Protein AF-J4H2D8-F1 (afdb_monomer_lite)

Organism: NCBI:txid599839

Radius of gyration: 52.37 Å; chains: 1; bounding box: 110×77×151 Å

pLDDT: mean 80.04, std 17.5, range [31.62, 98.0]

InterPro domains:
  IPR002784 Large ribosomal subunit protein eL14 domain [PF01929] (327-402)
  IPR005824 KOW [PF00467] (290-320)
  IPR005824 KOW [SM00739] (287-314)
  IPR008685 Centromere protein Mis12 [PF05859] (12-235)
  IPR008991 Translation protein SH3-like domain superfamily [SSF50104] (286-378)
  IPR014722 Large ribosomal subunit protein uL2, domain 2 [G3DSA:2.30.30.30] (286-370)
  IPR039660 Large ribosomal subunit protein eL14 [PTHR11127] (284-412)

Sequence (414 aa):
MSAPPPTVPSVLLPELIGFVPQFLLDDIINIANDATRQTVDAMEAFLERRDAARTDPVDDWKSTEELEKGLNSFQTLLESHVDIAFDFFEAWSLRNIFAVPADLPVVAPHQKGLNLEQPEGREAELIDEIKELRKKLEAHRKLRRLYTRAVRASAAQLARSRRRLEKLSFLRAPQLQALIEMPNEFQAMYNSVSVLPPMDASHTAIEPVAVPEPGKRQWETNKTGYLNWAVEQLMQRAKEQAKGEGVFSEGSSAVGAATAAAYSVASAQDVKALLELTAPESNFKRFVEVGRVVLLKSGPHAGHIAVIAEIIDHNRAIVDGPTTGVPRQSFPYRHLSLTPLALTKLPRGAGSGVIQKQLEKEATVERWNKSSWAQKRAAIEKRRSLNDFERFAVMLAKKARRDTVRKSVAKASA

Structure (mmCIF, N/CA/C/O backbone):
data_AF-J4H2D8-F1
#
_entry.id   AF-J4H2D8-F1
#
loop_
_atom_site.group_PDB
_atom_site.id
_atom_site.type_symbol
_atom_site.label_atom_id
_atom_site.label_alt_id
_atom_site.label_comp_id
_atom_site.label_asym_id
_atom_site.label_entity_id
_atom_site.label_seq_id
_atom_site.pdbx_PDB_ins_code
_atom_site.Cartn_x
_atom_site.Cartn_y
_atom_site.Cartn_z
_atom_site.occupancy
_atom_site.B_iso_or_equiv
_atom_site.auth_seq_id
_atom_site.auth_comp_id
_atom_site.auth_asym_id
_atom_site.auth_atom_id
_atom_site.pdbx_PDB_model_num
ATOM 1 N N . MET A 1 1 ? 0.111 17.735 -55.359 1.00 41.25 1 MET A N 1
ATOM 2 C CA . MET A 1 1 ? 0.035 16.764 -54.247 1.00 41.25 1 MET A CA 1
ATOM 3 C C . MET A 1 1 ? -1.051 17.255 -53.306 1.00 41.25 1 MET A C 1
ATOM 5 O O . MET A 1 1 ? -0.932 18.382 -52.846 1.00 41.25 1 MET A O 1
ATOM 9 N N . SER A 1 2 ? -2.153 16.516 -53.135 1.00 47.62 2 SER A N 1
ATOM 10 C CA . SER A 1 2 ? -3.223 16.948 -52.225 1.00 47.62 2 SER A CA 1
ATOM 11 C C . SER A 1 2 ? -2.687 16.988 -50.795 1.00 47.62 2 SER A C 1
ATOM 13 O O . SER A 1 2 ? -1.861 16.147 -50.430 1.00 47.62 2 SER A O 1
ATOM 15 N N . ALA A 1 3 ? -3.136 17.963 -50.005 1.00 52.12 3 ALA A N 1
ATOM 16 C CA . ALA A 1 3 ? -2.820 18.032 -48.583 1.00 52.12 3 ALA A CA 1
ATOM 17 C C . ALA A 1 3 ? -3.141 16.685 -47.898 1.00 52.12 3 ALA A C 1
ATOM 19 O O . ALA A 1 3 ? -4.088 16.007 -48.325 1.00 52.12 3 ALA A O 1
ATOM 20 N N . PRO A 1 4 ? -2.353 16.256 -46.892 1.00 60.09 4 PRO A N 1
ATOM 21 C CA . PRO A 1 4 ? -2.665 15.047 -46.143 1.00 60.09 4 PRO A CA 1
ATOM 22 C C . PRO A 1 4 ? -4.066 15.182 -45.523 1.00 60.09 4 PRO A C 1
ATOM 24 O O . PRO A 1 4 ? -4.425 16.274 -45.073 1.00 60.09 4 PRO A O 1
ATOM 27 N N . PRO A 1 5 ? -4.881 14.111 -45.546 1.00 61.59 5 PRO A N 1
ATOM 28 C CA . PRO A 1 5 ? -6.214 14.146 -44.961 1.00 61.59 5 PRO A CA 1
ATOM 29 C C . PRO A 1 5 ? -6.118 14.493 -43.468 1.00 61.59 5 PRO A C 1
ATOM 31 O O . PRO A 1 5 ? -5.131 14.123 -42.826 1.00 61.59 5 PRO A O 1
ATOM 34 N N . PRO A 1 6 ? -7.115 15.195 -42.905 1.00 61.84 6 PRO A N 1
ATOM 35 C CA . PRO A 1 6 ? -7.120 15.518 -41.486 1.00 61.84 6 PRO A CA 1
ATOM 36 C C . PRO A 1 6 ? -7.083 14.219 -40.671 1.00 61.84 6 PRO A C 1
ATOM 38 O O . PRO A 1 6 ? -7.973 13.372 -40.778 1.00 61.84 6 PRO A O 1
ATOM 41 N N . THR A 1 7 ? -6.025 14.038 -39.886 1.00 69.25 7 THR A N 1
ATOM 42 C CA . THR A 1 7 ? -5.871 12.908 -38.965 1.00 69.25 7 THR A CA 1
ATOM 43 C C . THR A 1 7 ? -6.376 13.289 -37.581 1.00 69.25 7 THR A C 1
ATOM 45 O O . THR A 1 7 ? -6.312 14.454 -37.183 1.00 69.25 7 THR A O 1
ATOM 48 N N . VAL A 1 8 ? -6.860 12.300 -36.831 1.00 68.88 8 VAL A N 1
ATOM 49 C CA . VAL A 1 8 ? -7.220 12.464 -35.413 1.00 68.88 8 VAL A CA 1
ATOM 50 C C . VAL A 1 8 ? -6.059 13.043 -34.583 1.00 68.88 8 VAL A C 1
ATOM 52 O O . VAL A 1 8 ? -4.896 12.927 -34.983 1.00 68.88 8 VAL A O 1
ATOM 55 N N . PRO A 1 9 ? -6.345 13.645 -33.409 1.00 70.06 9 PRO A N 1
ATOM 56 C CA . PRO A 1 9 ? -5.312 14.160 -32.518 1.00 70.06 9 PRO A CA 1
ATOM 57 C C . PRO A 1 9 ? -4.252 13.097 -32.216 1.00 70.06 9 PRO A C 1
ATOM 59 O O . PRO A 1 9 ? -4.587 11.943 -31.937 1.00 70.06 9 PRO A O 1
ATOM 62 N N . SER A 1 10 ? -2.979 13.501 -32.188 1.00 71.12 10 SER A N 1
ATOM 63 C CA . SER A 1 10 ? -1.819 12.617 -31.970 1.00 71.12 10 SER A CA 1
ATOM 64 C C . SER A 1 10 ? -1.831 11.850 -30.641 1.00 71.12 10 SER A C 1
ATOM 66 O O . SER A 1 10 ? -0.997 10.977 -30.436 1.00 71.12 10 SER A O 1
ATOM 68 N N . VAL A 1 11 ? -2.770 12.156 -29.742 1.00 79.19 11 VAL A N 1
ATOM 69 C CA . VAL A 1 11 ? -2.925 11.541 -28.417 1.00 79.19 11 VAL A CA 1
ATOM 70 C C . VAL A 1 11 ? -3.818 10.295 -28.448 1.00 79.19 11 VAL A C 1
ATOM 72 O O . VAL A 1 11 ? -3.566 9.346 -27.709 1.00 79.19 11 VAL A O 1
ATOM 75 N N . LEU A 1 12 ? -4.823 10.258 -29.329 1.00 83.06 12 LEU A N 1
ATOM 76 C CA . LEU A 1 12 ? -5.821 9.180 -29.364 1.00 83.06 12 LEU A CA 1
ATOM 77 C C . LEU A 1 12 ? -5.210 7.849 -29.817 1.00 83.06 12 LEU A C 1
ATOM 79 O O . LEU A 1 12 ? -5.565 6.779 -29.329 1.00 83.06 12 LEU A O 1
ATOM 83 N N . LEU A 1 13 ? -4.263 7.909 -30.749 1.00 85.12 13 LEU A N 1
ATOM 84 C CA . LEU A 1 13 ? -3.639 6.715 -31.296 1.00 85.12 13 LEU A CA 1
ATOM 85 C C . LEU A 1 13 ? -2.713 6.021 -30.278 1.00 85.12 13 LEU A C 1
ATOM 87 O O . LEU A 1 13 ? -2.920 4.827 -30.055 1.00 85.12 13 LEU A O 1
ATOM 91 N N . PRO A 1 14 ? -1.782 6.717 -29.590 1.00 88.69 14 PRO A N 1
ATOM 92 C CA . PRO A 1 14 ? -1.016 6.127 -28.492 1.00 88.69 14 PRO A CA 1
ATOM 93 C C . PRO A 1 14 ? -1.880 5.594 -27.352 1.00 88.69 14 PRO A C 1
ATOM 95 O O . PRO A 1 14 ? -1.542 4.580 -26.748 1.00 88.69 14 PRO A O 1
ATOM 98 N N . GLU A 1 15 ? -3.011 6.241 -27.071 1.00 87.44 15 GLU A N 1
ATOM 99 C CA . GLU A 1 15 ? -3.972 5.765 -26.077 1.00 87.44 15 GLU A CA 1
ATOM 100 C C . GLU A 1 15 ? -4.630 4.434 -26.486 1.00 87.44 15 GLU A C 1
ATOM 102 O O . GLU A 1 15 ? -4.809 3.549 -25.648 1.00 87.44 15 GLU A O 1
ATOM 107 N N . LEU A 1 16 ? -4.957 4.263 -27.771 1.00 86.12 16 LEU A N 1
ATOM 108 C CA . LEU A 1 16 ? -5.570 3.040 -28.298 1.00 86.12 16 LEU A CA 1
ATOM 109 C C . LEU A 1 16 ? -4.600 1.856 -28.353 1.00 86.12 16 LEU A C 1
ATOM 111 O O . LEU A 1 16 ? -4.986 0.741 -28.002 1.00 86.12 16 LEU A O 1
ATOM 115 N N . ILE A 1 17 ? -3.369 2.081 -28.819 1.00 88.06 17 ILE A N 1
ATOM 116 C CA . ILE A 1 17 ? -2.389 1.002 -29.043 1.00 88.06 17 ILE A CA 1
ATOM 117 C C . ILE A 1 17 ? -1.442 0.786 -27.854 1.00 88.06 17 ILE A C 1
ATOM 119 O O . ILE A 1 17 ? -0.794 -0.254 -27.769 1.00 88.06 17 ILE A O 1
ATOM 123 N N . GLY A 1 18 ? -1.373 1.740 -26.920 1.00 89.81 18 GLY A N 1
ATOM 124 C CA . GLY A 1 18 ? -0.558 1.663 -25.705 1.00 89.81 18 GLY A CA 1
ATOM 125 C C . GLY A 1 18 ? 0.923 2.014 -25.885 1.00 89.81 18 GLY A C 1
ATOM 126 O O . GLY A 1 18 ? 1.697 1.847 -24.944 1.00 89.81 18 GLY A O 1
ATOM 127 N N . PHE A 1 19 ? 1.332 2.492 -27.062 1.00 91.38 19 PHE A N 1
ATOM 128 C CA . PHE A 1 19 ? 2.691 2.957 -27.349 1.00 91.38 19 PHE A CA 1
ATOM 129 C C . PHE A 1 19 ? 2.678 4.090 -28.383 1.00 91.38 19 PHE A C 1
ATOM 131 O O . PHE A 1 19 ? 1.701 4.275 -29.104 1.00 91.38 19 PHE A O 1
ATOM 138 N N . VAL A 1 20 ? 3.766 4.856 -28.462 1.00 92.06 20 VAL A N 1
ATOM 139 C CA . VAL A 1 20 ? 3.924 5.918 -29.467 1.00 92.06 20 VAL A CA 1
ATOM 140 C C . VAL A 1 20 ? 4.564 5.313 -30.723 1.00 92.06 20 VAL A C 1
ATOM 142 O O . VAL A 1 20 ? 5.665 4.773 -30.611 1.00 92.06 20 VAL A O 1
ATOM 145 N N . PRO A 1 21 ? 3.931 5.394 -31.911 1.00 91.94 21 PRO A N 1
ATOM 146 C CA . PRO A 1 21 ? 4.468 4.786 -33.131 1.00 91.94 21 PRO A CA 1
ATOM 147 C C . PRO A 1 21 ? 5.854 5.272 -33.538 1.00 91.94 21 PRO A C 1
ATOM 149 O O . PRO A 1 21 ? 6.617 4.487 -34.082 1.00 91.94 21 PRO A O 1
ATOM 152 N N . GLN A 1 22 ? 6.181 6.537 -33.259 1.00 91.25 22 GLN A N 1
ATOM 153 C CA . GLN A 1 22 ? 7.498 7.106 -33.559 1.00 91.25 22 GLN A CA 1
ATOM 154 C C . GLN A 1 22 ? 8.611 6.301 -32.884 1.00 91.25 22 GLN A C 1
ATOM 156 O O . GLN A 1 22 ? 9.511 5.845 -33.566 1.00 91.25 22 GLN A O 1
ATOM 161 N N . PHE A 1 23 ? 8.469 5.979 -31.594 1.00 93.81 23 PHE A N 1
ATOM 162 C CA . PHE A 1 23 ? 9.472 5.176 -30.888 1.00 93.81 23 PHE A CA 1
ATOM 163 C C . PHE A 1 23 ? 9.615 3.760 -31.451 1.00 93.81 23 PHE A C 1
ATOM 165 O O . PHE A 1 23 ? 10.717 3.230 -31.494 1.00 93.81 23 PHE A O 1
ATOM 172 N N . LEU A 1 24 ? 8.519 3.148 -31.914 1.00 94.56 24 LEU A N 1
ATOM 173 C CA . LEU A 1 24 ? 8.600 1.844 -32.575 1.00 94.56 24 LEU A CA 1
ATOM 174 C C . LEU A 1 24 ? 9.375 1.937 -33.896 1.00 94.56 24 LEU A C 1
ATOM 176 O O . LEU A 1 24 ? 10.149 1.036 -34.210 1.00 94.56 24 LEU A O 1
ATOM 180 N N . LEU A 1 25 ? 9.140 2.989 -34.682 1.00 94.50 25 LEU A N 1
ATOM 181 C CA . LEU A 1 25 ? 9.837 3.203 -35.948 1.00 94.50 25 LEU A CA 1
ATOM 182 C C . LEU A 1 25 ? 11.317 3.512 -35.703 1.00 94.50 25 LEU A C 1
ATOM 184 O O . LEU A 1 25 ? 12.154 2.870 -36.328 1.00 94.50 25 LEU A O 1
ATOM 188 N N . ASP A 1 26 ? 11.637 4.366 -34.730 1.00 95.69 26 ASP A N 1
ATOM 189 C CA . ASP A 1 26 ? 13.013 4.645 -34.302 1.00 95.69 26 ASP A CA 1
ATOM 190 C C . ASP A 1 26 ? 13.748 3.354 -33.910 1.00 95.69 26 ASP A C 1
ATOM 192 O O . ASP A 1 26 ? 14.863 3.101 -34.365 1.00 95.69 26 ASP A O 1
ATOM 196 N N . ASP A 1 27 ? 13.115 2.495 -33.102 1.00 96.88 27 ASP A N 1
ATOM 197 C CA . ASP A 1 27 ? 13.685 1.207 -32.696 1.00 96.88 27 ASP A CA 1
ATOM 198 C C . ASP A 1 27 ? 13.954 0.296 -33.907 1.00 96.88 27 ASP A C 1
ATOM 200 O O . ASP A 1 27 ? 15.009 -0.335 -33.985 1.00 96.88 27 ASP A O 1
ATOM 204 N N . ILE A 1 28 ? 13.031 0.239 -34.876 1.00 95.75 28 ILE A N 1
ATOM 205 C CA . ILE A 1 28 ? 13.203 -0.546 -36.110 1.00 95.75 28 ILE A CA 1
ATOM 206 C C . ILE A 1 28 ? 14.378 -0.014 -36.938 1.00 95.75 28 ILE A C 1
ATOM 208 O O . ILE A 1 28 ? 15.191 -0.811 -37.409 1.00 95.75 28 ILE A O 1
ATOM 212 N N . ILE A 1 29 ? 14.481 1.306 -37.099 1.00 94.19 29 ILE A N 1
ATOM 213 C CA . ILE A 1 29 ? 15.552 1.958 -37.864 1.00 94.19 29 ILE A CA 1
ATOM 214 C C . ILE A 1 29 ? 16.906 1.691 -37.204 1.00 94.19 29 ILE A C 1
ATOM 216 O O . ILE A 1 29 ? 17.851 1.275 -37.872 1.00 94.19 29 ILE A O 1
ATOM 220 N N . ASN A 1 30 ? 16.988 1.829 -35.879 1.00 94.69 30 ASN A N 1
ATOM 221 C CA . ASN A 1 30 ? 18.204 1.535 -35.125 1.00 94.69 30 ASN A CA 1
ATOM 222 C C . ASN A 1 30 ? 18.645 0.075 -35.306 1.00 94.69 30 ASN A C 1
ATOM 224 O O . ASN A 1 30 ? 19.810 -0.184 -35.603 1.00 94.69 30 ASN A O 1
ATOM 228 N N . ILE A 1 31 ? 17.711 -0.879 -35.205 1.00 96.56 31 ILE A N 1
ATOM 229 C CA . ILE A 1 31 ? 18.002 -2.305 -35.418 1.00 96.56 31 ILE A CA 1
ATOM 230 C C . ILE A 1 31 ? 18.484 -2.565 -36.851 1.00 96.56 31 ILE A C 1
ATOM 232 O O . ILE A 1 31 ? 19.409 -3.354 -37.049 1.00 96.56 31 ILE A O 1
ATOM 236 N N . ALA A 1 32 ? 17.880 -1.925 -37.853 1.00 93.12 32 ALA A N 1
ATOM 237 C CA . ALA A 1 32 ? 18.284 -2.085 -39.246 1.00 93.12 32 ALA A CA 1
ATOM 238 C C . ALA A 1 32 ? 19.688 -1.520 -39.515 1.00 93.12 32 ALA A C 1
ATOM 240 O O . ALA A 1 32 ? 20.493 -2.160 -40.198 1.00 93.12 32 ALA A O 1
ATOM 241 N N . ASN A 1 33 ? 20.009 -0.368 -38.929 1.00 91.44 33 ASN A N 1
ATOM 242 C CA . ASN A 1 33 ? 21.328 0.249 -39.035 1.00 91.44 33 ASN A CA 1
ATOM 243 C C . ASN A 1 33 ? 22.403 -0.595 -38.340 1.00 91.44 33 ASN A C 1
ATOM 245 O O . ASN A 1 33 ? 23.472 -0.830 -38.906 1.00 91.44 33 ASN A O 1
ATOM 249 N N . ASP A 1 34 ? 22.102 -1.145 -37.165 1.00 94.69 34 ASP A N 1
ATOM 250 C CA . ASP A 1 34 ? 23.009 -2.059 -36.471 1.00 94.69 34 ASP A CA 1
ATOM 251 C C . ASP A 1 34 ? 23.214 -3.367 -37.247 1.00 94.69 34 ASP A C 1
ATOM 253 O O . ASP A 1 34 ? 24.342 -3.847 -37.359 1.00 94.69 34 ASP A O 1
ATOM 257 N N . ALA A 1 35 ? 22.154 -3.931 -37.834 1.00 95.06 35 ALA A N 1
ATOM 258 C CA . ALA A 1 35 ? 22.260 -5.120 -38.682 1.00 95.06 35 ALA A CA 1
ATOM 259 C C . ALA A 1 35 ? 23.102 -4.856 -39.942 1.00 95.06 35 ALA A C 1
ATOM 261 O O . ALA A 1 35 ? 23.873 -5.719 -40.370 1.00 95.06 35 ALA A O 1
ATOM 262 N N . THR A 1 36 ? 22.987 -3.658 -40.517 1.00 92.31 36 THR A N 1
ATOM 263 C CA . THR A 1 36 ? 23.781 -3.225 -41.672 1.00 92.31 36 THR A CA 1
ATOM 264 C C . THR A 1 36 ? 25.267 -3.183 -41.324 1.00 92.31 36 THR A C 1
ATOM 266 O O . THR A 1 36 ? 26.068 -3.806 -42.020 1.00 92.31 36 THR A O 1
ATOM 269 N N . ARG A 1 37 ? 25.627 -2.554 -40.196 1.00 91.19 37 ARG A N 1
ATOM 270 C CA . ARG A 1 37 ? 27.011 -2.521 -39.690 1.00 91.19 37 ARG A CA 1
ATOM 271 C C . ARG A 1 37 ? 27.555 -3.921 -39.428 1.00 91.19 37 ARG A C 1
ATOM 273 O O . ARG A 1 37 ? 28.578 -4.290 -39.986 1.00 91.19 37 ARG A O 1
ATOM 280 N N . GLN A 1 38 ? 26.803 -4.749 -38.700 1.00 95.06 38 GLN A N 1
ATOM 281 C CA . GLN A 1 38 ? 27.197 -6.135 -38.418 1.00 95.06 38 GLN A CA 1
ATOM 282 C C . GLN A 1 38 ? 27.426 -6.960 -39.690 1.00 95.06 38 GLN A C 1
ATOM 284 O O . GLN A 1 38 ? 28.269 -7.854 -39.705 1.00 95.06 38 GLN A O 1
ATOM 289 N N . THR A 1 39 ? 26.673 -6.685 -40.759 1.00 93.25 39 THR A N 1
ATOM 290 C CA . THR A 1 39 ? 26.849 -7.372 -42.044 1.00 93.25 39 THR A CA 1
ATOM 291 C C . THR A 1 39 ? 28.148 -6.953 -42.727 1.00 93.25 39 THR A C 1
ATOM 293 O O . THR A 1 39 ? 28.840 -7.810 -43.274 1.00 93.25 39 THR A O 1
ATOM 296 N N . VAL A 1 40 ? 28.497 -5.663 -42.675 1.00 92.69 40 VAL A N 1
ATOM 297 C CA . VAL A 1 40 ? 29.775 -5.151 -43.193 1.00 92.69 40 VAL A CA 1
ATOM 298 C C . VAL A 1 40 ? 30.944 -5.732 -42.396 1.00 92.69 40 VAL A C 1
ATOM 300 O O . VAL A 1 40 ? 31.837 -6.308 -43.012 1.00 92.69 40 VAL A O 1
ATOM 303 N N . ASP A 1 41 ? 30.881 -5.710 -41.061 1.00 92.38 41 ASP A N 1
ATOM 304 C CA . ASP A 1 41 ? 31.911 -6.285 -40.179 1.00 92.38 41 ASP A CA 1
ATOM 305 C C . ASP A 1 41 ? 32.111 -7.790 -40.447 1.00 92.38 41 ASP A C 1
ATOM 307 O O . ASP A 1 41 ? 33.227 -8.310 -40.515 1.00 92.38 41 ASP A O 1
ATOM 311 N N . ALA A 1 42 ? 31.012 -8.530 -40.628 1.00 94.69 42 ALA A N 1
ATOM 312 C CA . ALA A 1 42 ? 31.071 -9.952 -40.954 1.00 94.69 42 ALA A CA 1
ATOM 313 C C . ALA A 1 42 ? 31.663 -10.204 -42.350 1.00 94.69 42 ALA A C 1
ATOM 315 O O . ALA A 1 42 ? 32.343 -11.213 -42.559 1.00 94.69 42 ALA A O 1
ATOM 316 N N . MET A 1 43 ? 31.400 -9.308 -43.306 1.00 91.62 43 MET A N 1
ATOM 317 C CA . MET A 1 43 ? 31.964 -9.381 -44.650 1.00 91.62 43 MET A CA 1
ATOM 318 C C . MET A 1 43 ? 33.465 -9.086 -44.640 1.00 91.62 43 MET A C 1
ATOM 320 O O . MET A 1 43 ? 34.212 -9.813 -45.291 1.00 91.62 43 MET A O 1
ATOM 324 N N . GLU A 1 44 ? 33.906 -8.100 -43.860 1.00 89.00 44 GLU A N 1
ATOM 325 C CA . GLU A 1 44 ? 35.320 -7.798 -43.616 1.00 89.00 44 GLU A CA 1
ATOM 326 C C . GLU A 1 44 ? 36.052 -9.024 -43.062 1.00 89.00 44 GLU A C 1
ATOM 328 O O . GLU A 1 44 ? 36.948 -9.559 -43.714 1.00 89.00 44 GLU A O 1
ATOM 333 N N . ALA A 1 45 ? 35.570 -9.578 -41.945 1.00 90.06 45 ALA A N 1
ATOM 334 C CA . ALA A 1 45 ? 36.165 -10.758 -41.320 1.00 90.06 45 ALA A CA 1
ATOM 335 C C . ALA A 1 45 ? 36.187 -11.989 -42.251 1.00 90.06 45 ALA A C 1
ATOM 337 O O . ALA A 1 45 ? 37.095 -12.827 -42.195 1.00 90.06 45 ALA A O 1
ATOM 338 N N . PHE A 1 46 ? 35.176 -12.138 -43.114 1.00 91.56 46 PHE A N 1
ATOM 339 C CA . PHE A 1 46 ? 35.146 -13.202 -44.117 1.00 91.56 46 PHE A CA 1
ATOM 340 C C . PHE A 1 46 ? 36.220 -13.012 -45.194 1.00 91.56 46 PHE A C 1
ATOM 342 O O . PHE A 1 46 ? 36.870 -13.989 -45.582 1.00 91.56 46 PHE A O 1
ATOM 349 N N . LEU A 1 47 ? 36.402 -11.782 -45.678 1.00 85.94 47 LEU A N 1
ATOM 350 C CA . LEU A 1 47 ? 37.395 -11.443 -46.693 1.00 85.94 47 LEU A CA 1
ATOM 351 C C . LEU A 1 47 ? 38.820 -11.591 -46.150 1.00 85.94 47 LEU A C 1
ATOM 353 O O . LEU A 1 47 ? 39.619 -12.283 -46.776 1.00 85.94 47 LEU A O 1
ATOM 357 N N . GLU A 1 48 ? 39.097 -11.095 -44.943 1.00 84.19 48 GLU A N 1
ATOM 358 C CA . GLU A 1 48 ? 40.388 -11.283 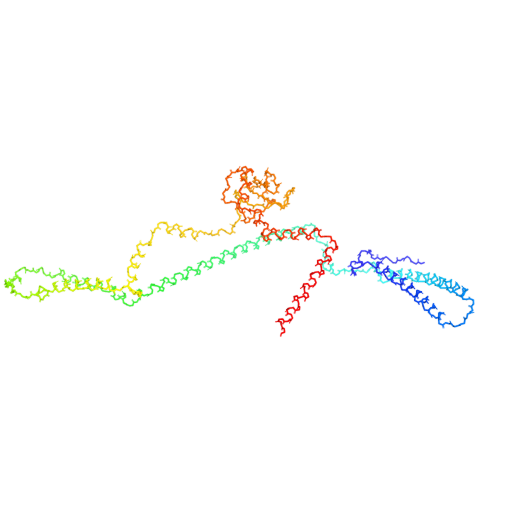-44.266 1.00 84.19 48 GLU A CA 1
ATOM 359 C C . GLU A 1 48 ? 40.743 -12.767 -44.120 1.00 84.19 48 GLU A C 1
ATOM 361 O O . GLU A 1 48 ? 41.845 -13.210 -44.452 1.00 84.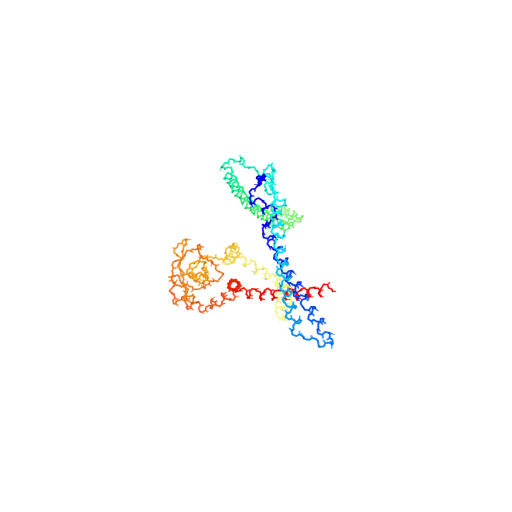19 48 GLU A O 1
ATOM 366 N N . ARG A 1 49 ? 39.781 -13.582 -43.665 1.00 87.19 49 ARG A N 1
ATOM 367 C CA . ARG A 1 49 ? 39.978 -15.028 -43.516 1.00 87.19 49 ARG A CA 1
ATOM 368 C C . ARG A 1 49 ? 40.244 -15.713 -44.855 1.00 87.19 49 ARG A C 1
ATOM 370 O O . ARG A 1 49 ? 40.992 -16.691 -44.904 1.00 87.19 49 ARG A O 1
ATOM 377 N N . ARG A 1 50 ? 39.589 -15.255 -45.922 1.00 83.88 50 ARG A N 1
ATOM 378 C CA . ARG A 1 50 ? 39.779 -15.774 -47.278 1.00 83.88 50 ARG A CA 1
ATOM 379 C C . ARG A 1 50 ? 41.161 -15.412 -47.815 1.00 83.88 50 ARG A C 1
ATOM 381 O O . ARG A 1 50 ? 41.799 -16.278 -48.412 1.00 83.88 50 ARG A O 1
ATOM 388 N N . ASP A 1 51 ? 41.608 -14.178 -47.617 1.00 77.00 51 ASP A N 1
ATOM 389 C CA . ASP A 1 51 ? 42.911 -13.722 -48.094 1.00 77.00 51 ASP A CA 1
ATOM 390 C C . ASP A 1 51 ? 44.055 -14.382 -47.314 1.00 77.00 51 ASP A C 1
ATOM 392 O O . ASP A 1 51 ? 44.987 -14.884 -47.934 1.00 77.00 51 ASP A O 1
ATOM 396 N N . ALA A 1 52 ? 43.911 -14.588 -45.999 1.00 78.50 52 ALA A N 1
ATOM 397 C CA . ALA A 1 52 ? 44.861 -15.374 -45.200 1.00 78.50 52 ALA A CA 1
ATOM 398 C C . ALA A 1 52 ? 45.013 -16.844 -45.654 1.00 78.50 52 ALA A C 1
ATOM 400 O O . ALA A 1 52 ? 45.995 -17.505 -45.316 1.00 78.50 52 ALA A O 1
ATOM 401 N N . ALA A 1 53 ? 44.041 -17.386 -46.397 1.00 80.56 53 ALA A N 1
ATOM 402 C CA . ALA A 1 53 ? 44.090 -18.740 -46.948 1.00 80.56 53 ALA A CA 1
ATOM 403 C C . ALA A 1 53 ? 44.731 -18.814 -48.351 1.00 80.56 53 ALA A C 1
ATOM 405 O O . ALA A 1 53 ? 44.940 -19.918 -48.866 1.00 80.56 53 ALA A O 1
ATOM 406 N N . ARG A 1 54 ? 45.035 -17.674 -48.991 1.00 75.56 54 ARG A N 1
ATOM 407 C CA . ARG A 1 54 ? 45.731 -17.623 -50.286 1.00 75.56 54 ARG A CA 1
ATOM 408 C C . ARG A 1 54 ? 47.239 -17.806 -50.090 1.00 75.56 54 ARG A C 1
ATOM 410 O O . ARG A 1 54 ? 47.819 -17.321 -49.131 1.00 75.56 54 ARG A O 1
ATOM 417 N N . THR A 1 55 ? 47.869 -18.550 -50.998 1.00 59.66 55 THR A N 1
ATOM 418 C CA . THR A 1 55 ? 49.285 -18.968 -50.905 1.00 59.66 55 THR A CA 1
ATOM 419 C C . THR A 1 55 ? 50.219 -18.205 -51.854 1.00 59.66 55 THR A C 1
ATOM 421 O O . THR A 1 55 ? 51.427 -18.431 -51.815 1.00 59.66 55 THR A O 1
ATOM 424 N N . ASP A 1 56 ? 49.684 -17.302 -52.684 1.00 65.69 56 ASP A N 1
ATOM 425 C CA . ASP A 1 56 ? 50.436 -16.573 -53.711 1.00 65.69 56 ASP A CA 1
ATOM 426 C C . ASP A 1 56 ? 50.836 -15.165 -53.222 1.00 65.69 56 ASP A C 1
ATOM 428 O O . ASP A 1 56 ? 49.952 -14.353 -52.947 1.00 65.69 56 ASP A O 1
ATOM 432 N N . PRO A 1 57 ? 52.140 -14.828 -53.144 1.00 55.88 57 PRO A N 1
ATOM 433 C CA . PRO A 1 57 ? 52.607 -13.516 -52.707 1.00 55.88 57 PRO A CA 1
ATOM 434 C C . PRO A 1 57 ? 52.561 -12.522 -53.876 1.00 55.88 57 PRO A C 1
ATOM 436 O O . PRO A 1 57 ? 53.572 -1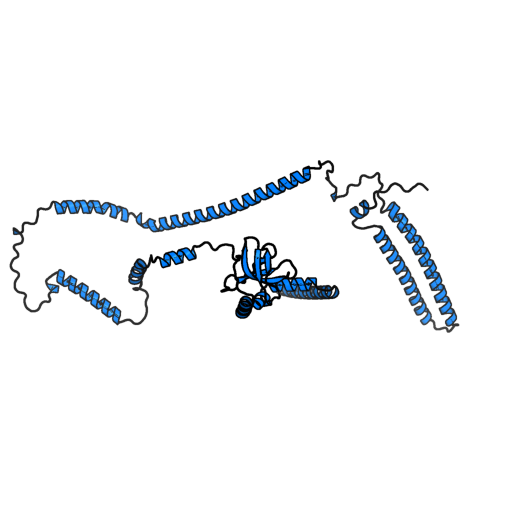2.256 -54.530 1.00 55.88 57 PRO A O 1
ATOM 439 N N . VAL A 1 58 ? 51.381 -11.981 -54.172 1.00 58.50 58 VAL A N 1
ATOM 440 C CA . VAL A 1 58 ? 51.228 -10.845 -55.094 1.00 58.50 58 VAL A CA 1
ATOM 441 C C . VAL A 1 58 ? 50.990 -9.589 -54.266 1.00 58.50 58 VAL A C 1
ATOM 443 O O . VAL A 1 58 ? 49.943 -9.486 -53.650 1.00 58.50 58 VAL A O 1
ATOM 446 N N . ASP A 1 59 ? 51.970 -8.672 -54.260 1.00 58.22 59 ASP A N 1
ATOM 447 C CA . ASP A 1 59 ? 51.925 -7.273 -53.769 1.00 58.22 59 ASP A CA 1
ATOM 448 C C . ASP A 1 59 ? 50.842 -6.999 -52.692 1.00 58.22 59 ASP A C 1
ATOM 450 O O . ASP A 1 59 ? 49.954 -6.161 -52.855 1.00 58.22 59 ASP A O 1
ATOM 454 N N . ASP A 1 60 ? 50.933 -7.760 -51.595 1.00 60.31 60 ASP A N 1
ATOM 455 C CA . ASP A 1 60 ? 49.892 -7.985 -50.574 1.00 60.31 60 ASP A CA 1
ATOM 456 C C . ASP A 1 60 ? 49.323 -6.674 -49.995 1.00 60.31 60 ASP A C 1
ATOM 458 O O . ASP A 1 60 ? 48.123 -6.531 -49.774 1.00 60.31 60 ASP A O 1
ATOM 462 N N . TRP A 1 61 ? 50.186 -5.661 -49.852 1.00 56.94 61 TRP A N 1
ATOM 463 C CA . TRP A 1 61 ? 49.852 -4.354 -49.280 1.00 56.94 61 TRP A CA 1
ATOM 464 C C . TRP A 1 61 ? 48.887 -3.516 -50.136 1.00 56.94 61 TRP A C 1
ATOM 466 O O . TRP A 1 61 ? 48.094 -2.754 -49.589 1.00 56.94 61 TRP A O 1
ATOM 476 N N . LYS A 1 62 ? 48.918 -3.649 -51.471 1.00 61.62 62 LYS A N 1
ATOM 477 C CA . LYS A 1 62 ? 47.976 -2.926 -52.349 1.00 61.62 62 LYS A CA 1
ATOM 478 C C . LYS A 1 62 ? 46.596 -3.566 -52.323 1.00 61.62 62 LYS A C 1
ATOM 480 O O . LYS A 1 62 ? 45.598 -2.858 -52.389 1.00 61.62 62 LYS A O 1
ATOM 485 N N . SER A 1 63 ? 46.537 -4.894 -52.208 1.00 69.88 63 SER A N 1
ATOM 486 C CA . SER A 1 63 ? 45.273 -5.632 -52.194 1.00 69.88 63 SER A CA 1
ATOM 487 C C . SER A 1 63 ? 44.478 -5.372 -50.913 1.00 69.88 63 SER A C 1
ATOM 489 O O . SER A 1 63 ? 43.256 -5.275 -50.978 1.00 69.88 63 SER A O 1
ATOM 491 N N . THR A 1 64 ? 45.147 -5.220 -49.766 1.00 75.06 64 THR A N 1
ATOM 492 C CA . THR A 1 64 ? 44.486 -4.912 -48.487 1.00 75.06 64 THR A CA 1
ATOM 493 C C . THR A 1 64 ? 43.955 -3.480 -48.442 1.00 75.06 64 THR A C 1
ATOM 495 O O . THR A 1 64 ? 42.795 -3.275 -48.096 1.00 75.06 64 THR A O 1
ATOM 498 N N . GLU A 1 65 ? 44.743 -2.489 -48.877 1.00 80.12 65 GLU A N 1
ATOM 499 C CA . GLU A 1 65 ? 44.302 -1.084 -48.924 1.00 80.12 65 GLU A CA 1
ATOM 500 C C . GLU A 1 65 ? 43.145 -0.869 -49.917 1.00 80.12 65 GLU A C 1
ATOM 502 O O . GLU A 1 65 ? 42.201 -0.119 -49.648 1.00 80.12 65 GLU A O 1
ATOM 507 N N . GLU A 1 66 ? 43.184 -1.536 -51.076 1.00 83.06 66 GLU A N 1
ATOM 508 C CA . GLU A 1 66 ? 42.090 -1.497 -52.051 1.00 83.06 66 GLU A CA 1
ATOM 509 C C . GLU A 1 66 ? 40.816 -2.166 -51.514 1.00 83.06 66 GLU A C 1
ATOM 511 O O . GLU A 1 66 ? 39.713 -1.674 -51.778 1.00 83.06 66 GLU A O 1
ATOM 516 N N . LEU A 1 67 ? 40.954 -3.238 -50.726 1.00 82.44 67 LEU A N 1
ATOM 517 C CA . LEU A 1 67 ? 39.837 -3.940 -50.097 1.00 82.44 67 LEU A CA 1
ATOM 518 C C . LEU A 1 67 ? 39.172 -3.093 -49.013 1.00 82.44 67 LEU A C 1
ATOM 520 O O . LEU A 1 67 ? 37.954 -2.931 -49.053 1.00 82.44 67 LEU A O 1
ATOM 524 N N . GLU A 1 68 ? 39.947 -2.492 -48.110 1.00 85.25 68 GLU A N 1
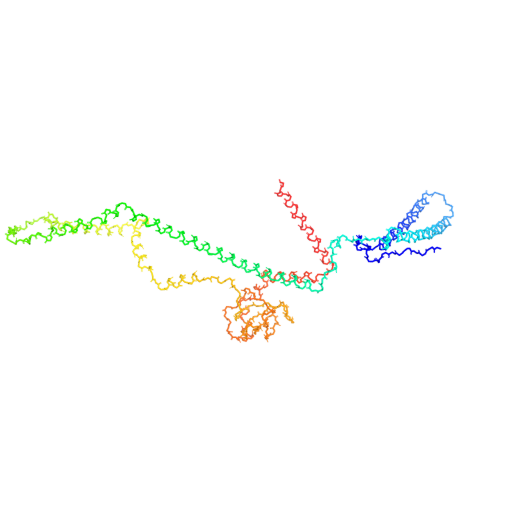ATOM 525 C CA . GLU A 1 68 ? 39.433 -1.582 -47.077 1.00 85.25 68 GLU A CA 1
ATOM 526 C C . GLU A 1 68 ? 38.713 -0.380 -47.703 1.00 85.25 68 GLU A C 1
ATOM 528 O O . GLU A 1 68 ? 37.607 -0.009 -47.301 1.00 85.25 68 GLU A O 1
ATOM 533 N N . LYS A 1 69 ? 39.296 0.209 -48.755 1.00 89.50 69 LYS A N 1
ATOM 534 C CA . LYS A 1 69 ? 38.681 1.328 -49.481 1.00 89.50 69 LYS A CA 1
ATOM 535 C C . LYS A 1 69 ? 37.386 0.915 -50.183 1.00 89.50 69 LYS A C 1
ATOM 537 O O . LYS A 1 69 ? 36.412 1.673 -50.170 1.00 89.50 69 LYS A O 1
ATOM 542 N N . GLY A 1 70 ? 37.367 -0.270 -50.791 1.00 89.94 70 GLY A N 1
ATOM 543 C CA . GLY A 1 70 ? 36.180 -0.849 -51.415 1.00 89.94 70 GLY A CA 1
ATOM 544 C C . GLY A 1 70 ? 35.074 -1.118 -50.396 1.00 89.94 70 GLY A C 1
ATOM 545 O O . GLY A 1 70 ? 33.940 -0.684 -50.602 1.00 89.94 70 GLY A O 1
ATOM 546 N N . LEU A 1 71 ? 35.416 -1.751 -49.273 1.00 90.06 71 LEU A N 1
ATOM 547 C CA . LEU A 1 71 ? 34.505 -2.057 -48.172 1.00 90.06 71 LEU A CA 1
ATOM 548 C C . LEU A 1 71 ? 33.899 -0.783 -47.580 1.00 90.06 71 LEU A C 1
ATOM 550 O O . LEU A 1 71 ? 32.682 -0.694 -47.457 1.00 90.06 71 LEU A O 1
ATOM 554 N N . ASN A 1 72 ? 34.718 0.233 -47.310 1.00 90.75 72 ASN A N 1
ATOM 555 C CA . ASN A 1 72 ? 34.252 1.513 -46.784 1.00 90.75 72 ASN A CA 1
ATOM 556 C C . ASN A 1 72 ? 33.316 2.231 -47.780 1.00 90.75 72 ASN A C 1
ATOM 558 O O . ASN A 1 72 ? 32.259 2.749 -47.411 1.00 90.75 72 ASN A O 1
ATOM 562 N N . SER A 1 73 ? 33.641 2.194 -49.080 1.00 93.44 73 SER A N 1
ATOM 563 C CA . SER A 1 73 ? 32.751 2.742 -50.114 1.00 93.44 73 SER A CA 1
ATOM 564 C C . SER A 1 73 ? 31.414 1.996 -50.201 1.00 93.44 73 SER A C 1
ATOM 566 O O . SER A 1 73 ? 30.368 2.623 -50.373 1.00 93.44 73 SER A O 1
ATOM 568 N N . PHE A 1 74 ? 31.430 0.670 -50.029 1.00 92.88 74 PHE A N 1
ATOM 569 C CA . PHE A 1 74 ? 30.234 -0.164 -49.995 1.00 92.88 74 PHE A CA 1
ATOM 570 C C . PHE A 1 74 ? 29.402 0.090 -48.737 1.00 92.88 74 PHE A C 1
ATOM 572 O O . PHE A 1 74 ? 28.188 0.240 -48.845 1.00 92.88 74 PHE A O 1
ATOM 579 N N . GLN A 1 75 ? 30.041 0.200 -47.572 1.00 92.75 75 GLN A N 1
ATOM 580 C CA . GLN A 1 75 ? 29.395 0.548 -46.311 1.00 92.75 75 GLN A CA 1
ATOM 581 C C . GLN A 1 75 ? 28.664 1.884 -46.429 1.00 92.75 75 GLN A C 1
ATOM 583 O O . GLN A 1 75 ? 27.464 1.941 -46.188 1.00 92.75 75 GLN A O 1
ATOM 588 N N . THR A 1 76 ? 29.356 2.931 -46.884 1.00 93.50 76 THR A N 1
ATOM 589 C CA . THR A 1 76 ? 28.764 4.268 -47.049 1.00 93.50 76 THR A CA 1
ATOM 590 C C . THR A 1 76 ? 27.578 4.236 -48.021 1.00 93.50 76 THR A C 1
ATOM 592 O O . THR A 1 76 ? 26.539 4.854 -47.782 1.00 93.50 76 THR A O 1
ATOM 595 N N . LEU A 1 77 ? 27.706 3.498 -49.131 1.00 95.06 77 LEU A N 1
ATOM 596 C CA . LEU A 1 77 ? 26.628 3.339 -50.105 1.00 95.06 77 LEU A CA 1
ATOM 597 C C . LEU A 1 77 ? 25.421 2.629 -49.484 1.00 95.06 77 LEU A C 1
ATOM 599 O O . LEU A 1 77 ? 24.288 3.066 -49.688 1.00 95.06 77 LEU A O 1
ATOM 603 N N . LEU A 1 78 ? 25.662 1.548 -48.746 1.00 93.00 78 LEU A N 1
ATOM 604 C CA . LEU A 1 78 ? 24.627 0.752 -48.106 1.00 93.00 78 LEU A CA 1
ATOM 605 C C . LEU A 1 78 ? 23.903 1.565 -47.030 1.00 93.00 78 LEU A C 1
ATOM 607 O O . LEU A 1 78 ? 22.681 1.635 -47.075 1.00 93.00 78 LEU A O 1
ATOM 611 N N . GLU A 1 79 ? 24.642 2.251 -46.155 1.00 90.69 79 GLU A N 1
ATOM 612 C CA . GLU A 1 79 ? 24.099 3.170 -45.146 1.00 90.69 79 GLU A CA 1
ATOM 613 C C . GLU A 1 79 ? 23.203 4.232 -45.799 1.00 90.69 79 GLU A C 1
ATOM 615 O O . GLU A 1 79 ? 22.040 4.362 -45.428 1.00 90.69 79 GLU A O 1
ATOM 620 N N . SER A 1 80 ? 23.665 4.884 -46.874 1.00 93.75 80 SER A N 1
ATOM 621 C CA . SER A 1 80 ? 22.859 5.902 -47.566 1.00 93.75 80 SER A CA 1
ATOM 622 C C . SER A 1 80 ? 21.545 5.368 -48.154 1.00 93.75 80 SER A C 1
ATOM 624 O O . SER A 1 80 ? 20.532 6.065 -48.147 1.00 93.75 80 SER A O 1
ATOM 626 N N . HIS A 1 81 ? 21.535 4.135 -48.672 1.00 93.62 81 HIS A N 1
ATOM 627 C CA . HIS A 1 81 ? 20.330 3.538 -49.256 1.00 93.62 81 HIS A CA 1
ATOM 628 C C . HIS A 1 81 ? 19.370 3.047 -48.178 1.00 93.62 81 HIS A C 1
ATOM 630 O O . HIS A 1 81 ? 18.155 3.155 -48.351 1.00 93.62 81 HIS A O 1
ATOM 636 N N . VAL A 1 82 ? 19.916 2.500 -47.091 1.00 93.69 82 VAL A N 1
ATOM 637 C CA . VAL A 1 82 ? 19.162 2.062 -45.918 1.00 93.69 82 VAL A CA 1
ATOM 638 C C . VAL A 1 82 ? 18.469 3.268 -45.286 1.00 93.69 82 VAL A C 1
ATOM 640 O O . VAL A 1 82 ? 17.249 3.223 -45.150 1.00 93.69 82 VAL A O 1
ATOM 643 N N . ASP A 1 83 ? 19.181 4.369 -45.039 1.00 92.06 83 ASP A N 1
ATOM 644 C CA . ASP A 1 83 ? 18.604 5.598 -44.478 1.00 92.06 83 ASP A CA 1
ATOM 645 C C . ASP A 1 83 ? 17.447 6.127 -45.341 1.00 92.06 83 ASP A C 1
ATOM 647 O O . ASP A 1 83 ? 16.332 6.295 -44.854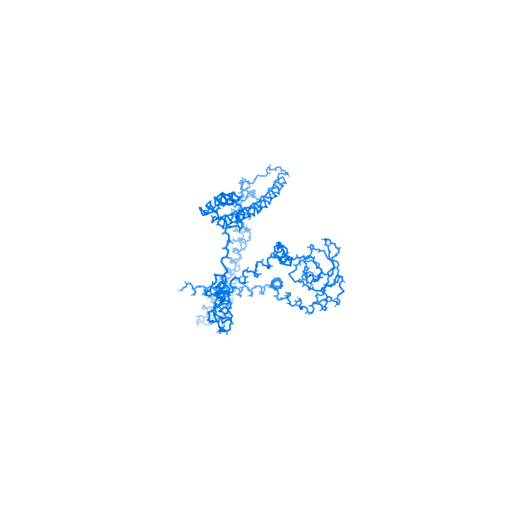 1.00 92.06 83 ASP A O 1
ATOM 651 N N . ILE A 1 84 ? 17.651 6.275 -46.657 1.00 94.75 84 ILE A N 1
ATOM 652 C CA . ILE A 1 84 ? 16.598 6.750 -47.573 1.00 94.75 84 ILE A CA 1
ATOM 653 C C . ILE A 1 84 ? 15.382 5.811 -47.563 1.00 94.75 84 ILE A C 1
ATOM 655 O O . ILE A 1 84 ? 14.234 6.263 -47.552 1.00 94.75 84 ILE A O 1
ATOM 659 N N . ALA A 1 85 ? 15.608 4.496 -47.604 1.00 94.94 85 ALA A N 1
ATOM 660 C CA . ALA A 1 85 ? 14.523 3.521 -47.604 1.00 94.94 85 ALA A CA 1
ATOM 661 C C . ALA A 1 85 ? 13.724 3.566 -46.294 1.00 94.94 85 ALA A C 1
ATOM 663 O O . ALA A 1 85 ? 12.492 3.476 -46.324 1.00 94.94 85 ALA A O 1
ATOM 664 N N . PHE A 1 86 ? 14.411 3.731 -45.165 1.00 95.50 86 PHE A N 1
ATOM 665 C CA . PHE A 1 86 ? 13.786 3.797 -43.855 1.00 95.50 86 PHE A CA 1
ATOM 666 C C . PHE A 1 86 ? 13.094 5.138 -43.582 1.00 95.50 86 PHE A C 1
ATOM 668 O O . PHE A 1 86 ? 12.005 5.109 -43.013 1.00 95.50 86 PHE A O 1
ATOM 675 N N . ASP A 1 87 ? 13.593 6.261 -44.104 1.00 93.25 87 ASP A N 1
ATOM 676 C CA . ASP A 1 87 ? 12.884 7.551 -44.101 1.00 93.25 87 ASP A CA 1
ATOM 677 C C . ASP A 1 87 ? 11.537 7.442 -44.840 1.00 93.25 87 ASP A C 1
ATOM 679 O O . ASP A 1 87 ? 10.482 7.881 -44.363 1.00 93.25 87 ASP A O 1
ATOM 683 N N . PHE A 1 88 ? 11.537 6.803 -46.019 1.00 94.94 88 PHE A N 1
ATOM 684 C CA . PHE A 1 88 ? 10.303 6.549 -46.767 1.00 94.94 88 PHE A CA 1
ATOM 685 C C . PHE A 1 88 ? 9.364 5.601 -46.022 1.00 94.94 88 PHE A C 1
ATOM 687 O O . PHE A 1 88 ? 8.147 5.815 -46.022 1.00 94.94 88 PHE A O 1
ATOM 694 N N . PHE A 1 89 ? 9.908 4.557 -45.398 1.00 94.75 89 PHE A N 1
ATOM 695 C CA . PHE A 1 89 ? 9.139 3.616 -44.594 1.00 94.75 89 PHE A CA 1
ATOM 696 C C . PHE A 1 89 ? 8.503 4.292 -43.375 1.00 94.75 89 PHE A C 1
ATOM 698 O O . PHE A 1 89 ? 7.324 4.053 -43.103 1.00 94.75 89 PHE A O 1
ATOM 705 N N . GLU A 1 90 ? 9.233 5.162 -42.676 1.00 92.44 90 GLU A N 1
ATOM 706 C CA . GLU A 1 90 ? 8.739 5.919 -41.529 1.00 92.44 90 GLU A CA 1
ATOM 707 C C . GLU A 1 90 ? 7.570 6.817 -41.950 1.00 92.44 90 GLU A C 1
ATOM 709 O O . GLU A 1 90 ? 6.455 6.702 -41.427 1.00 92.44 90 GLU A O 1
ATOM 714 N N . ALA A 1 91 ? 7.786 7.640 -42.981 1.00 91.31 91 ALA A N 1
ATOM 715 C CA . ALA A 1 91 ? 6.775 8.552 -43.500 1.00 91.31 91 ALA A CA 1
ATOM 716 C C . ALA A 1 91 ? 5.529 7.809 -44.009 1.00 91.31 91 ALA A C 1
ATOM 718 O O . ALA A 1 91 ? 4.392 8.233 -43.771 1.00 91.31 91 ALA A O 1
ATOM 719 N N . TRP A 1 92 ? 5.713 6.680 -44.700 1.00 93.69 92 TRP A N 1
ATOM 720 C CA . TRP A 1 92 ? 4.605 5.858 -45.178 1.00 93.69 92 TRP A CA 1
ATOM 721 C C . TRP A 1 92 ? 3.837 5.207 -44.024 1.00 93.69 92 TRP A C 1
ATOM 723 O O . TRP A 1 92 ? 2.602 5.198 -44.043 1.00 93.69 92 TRP A O 1
ATOM 733 N N . SER A 1 93 ? 4.538 4.716 -43.002 1.00 92.75 93 SER A N 1
ATOM 734 C CA . SER A 1 93 ? 3.939 4.072 -41.832 1.00 92.75 93 SER A CA 1
ATOM 735 C C . SER A 1 93 ? 3.103 5.052 -41.017 1.00 92.75 93 SER A C 1
ATOM 737 O O . SER A 1 93 ? 1.956 4.743 -40.691 1.00 92.75 93 SER A O 1
ATOM 739 N N . LEU A 1 94 ? 3.617 6.259 -40.758 1.00 89.12 94 LEU A N 1
ATOM 740 C CA . LEU A 1 94 ? 2.878 7.312 -40.052 1.00 89.12 94 LEU A CA 1
ATOM 741 C C . LEU A 1 94 ? 1.664 7.812 -40.842 1.00 89.12 94 LEU A C 1
ATOM 743 O O . LEU A 1 94 ? 0.663 8.208 -40.251 1.00 89.12 94 LEU A O 1
ATOM 747 N N . ARG A 1 95 ? 1.721 7.765 -42.177 1.00 87.25 95 ARG A N 1
ATOM 748 C CA . ARG A 1 95 ? 0.629 8.219 -43.045 1.00 87.25 95 ARG A CA 1
ATOM 749 C C . ARG A 1 95 ? -0.454 7.167 -43.299 1.00 87.25 95 ARG A C 1
ATOM 751 O O . ARG A 1 95 ? -1.581 7.556 -43.599 1.00 87.25 95 ARG A O 1
ATOM 758 N N . ASN A 1 96 ? -0.131 5.874 -43.241 1.00 88.06 96 ASN A N 1
ATOM 759 C CA . ASN A 1 96 ? -1.050 4.804 -43.657 1.00 88.06 96 ASN A CA 1
ATOM 760 C C . ASN A 1 96 ? -1.372 3.804 -42.544 1.00 88.06 96 ASN A C 1
ATOM 762 O O . ASN A 1 96 ? -2.538 3.482 -42.347 1.00 88.06 96 ASN A O 1
ATOM 766 N N . ILE A 1 97 ? -0.362 3.298 -41.830 1.00 89.94 97 ILE A N 1
ATOM 767 C CA . ILE A 1 97 ? -0.569 2.298 -40.769 1.00 89.94 97 ILE A CA 1
ATOM 768 C C . ILE A 1 97 ? -1.064 2.993 -39.504 1.00 89.94 97 ILE A C 1
ATOM 770 O O . ILE A 1 97 ? -2.084 2.623 -38.928 1.00 89.94 97 ILE A O 1
ATOM 774 N N . PHE A 1 98 ? -0.331 4.021 -39.080 1.00 88.81 98 PHE A N 1
ATOM 775 C CA . PHE A 1 98 ? -0.582 4.765 -37.852 1.00 88.81 98 PHE A CA 1
ATOM 776 C C . PHE A 1 98 ? -1.364 6.054 -38.118 1.00 88.81 98 PHE A C 1
ATOM 778 O O . PHE A 1 98 ? -1.157 7.065 -37.451 1.00 88.81 98 PHE A O 1
ATOM 785 N N . ALA A 1 99 ? -2.277 6.016 -39.086 1.00 85.19 99 ALA A N 1
ATOM 786 C CA . ALA A 1 99 ? -3.166 7.121 -39.398 1.00 85.19 99 ALA A CA 1
ATOM 787 C C . ALA A 1 99 ? -4.618 6.679 -39.245 1.00 85.19 99 ALA A C 1
ATOM 789 O O . ALA A 1 99 ? -5.063 5.711 -39.859 1.00 85.19 99 ALA A O 1
ATOM 790 N N . VAL A 1 100 ? -5.369 7.427 -38.442 1.00 83.94 100 VAL A N 1
ATOM 791 C CA . VAL A 1 100 ? -6.818 7.264 -38.321 1.00 83.94 100 VAL A CA 1
ATOM 792 C C . VAL A 1 100 ? -7.478 8.516 -38.907 1.00 83.94 100 VAL A C 1
ATOM 794 O O . VAL A 1 100 ? -7.127 9.631 -38.498 1.00 83.94 100 VAL A O 1
ATOM 797 N N . PRO A 1 101 ? -8.398 8.366 -39.877 1.00 84.88 101 PRO A N 1
ATOM 798 C CA . PRO A 1 101 ? -9.069 9.502 -40.501 1.00 84.88 101 PRO A CA 1
ATOM 799 C C . PRO A 1 101 ? -9.967 10.220 -39.489 1.00 84.88 101 PRO A C 1
ATOM 801 O O . PRO A 1 101 ? -10.656 9.569 -38.704 1.00 84.88 101 PRO A O 1
ATOM 804 N N . ALA A 1 102 ? -9.982 11.556 -39.521 1.00 78.12 102 ALA A N 1
ATOM 805 C CA . ALA A 1 102 ? -10.777 12.367 -38.593 1.00 78.12 102 ALA A CA 1
ATOM 806 C C . ALA A 1 102 ? -12.295 12.135 -38.715 1.00 78.12 102 ALA A C 1
ATOM 808 O O . ALA A 1 102 ? -13.019 12.313 -37.740 1.00 78.12 102 ALA A O 1
ATOM 809 N N . ASP A 1 103 ? -12.765 11.696 -39.883 1.00 81.44 103 ASP A N 1
ATOM 810 C CA . ASP A 1 103 ? -14.187 11.439 -40.140 1.00 81.44 103 ASP A CA 1
ATOM 811 C C . ASP A 1 103 ? -14.689 10.130 -39.508 1.00 81.44 103 ASP A C 1
ATOM 813 O O . ASP A 1 103 ? -15.894 9.874 -39.480 1.00 81.44 103 ASP A O 1
ATOM 817 N N . LEU A 1 104 ? -13.787 9.273 -39.012 1.00 83.31 104 LEU A N 1
ATOM 818 C CA . LEU A 1 104 ? -14.164 8.008 -38.395 1.00 83.31 104 LEU A CA 1
ATOM 819 C C . LEU A 1 104 ? -14.467 8.223 -36.902 1.00 83.31 104 LEU A C 1
ATOM 821 O O . LEU A 1 104 ? -13.560 8.579 -36.146 1.00 83.31 104 LEU A O 1
ATOM 825 N N . PRO A 1 105 ? -15.703 7.957 -36.433 1.00 78.38 105 PRO A N 1
ATOM 826 C CA . PRO A 1 105 ? -16.048 8.064 -35.021 1.00 78.38 105 PRO A CA 1
ATOM 827 C C . PRO A 1 105 ? -15.438 6.892 -34.239 1.00 78.38 105 PRO A C 1
ATOM 829 O O . PRO A 1 105 ? -16.083 5.874 -33.987 1.00 78.38 105 PRO A O 1
ATOM 832 N N . VAL A 1 106 ? -14.163 7.018 -33.872 1.00 80.62 106 VAL A N 1
ATOM 833 C CA . VAL A 1 106 ? -13.466 6.035 -33.041 1.00 80.62 106 VAL A CA 1
ATOM 834 C C . VAL A 1 106 ? -13.771 6.311 -31.574 1.00 80.62 106 VAL A C 1
ATOM 836 O O . VAL A 1 106 ? -13.414 7.357 -31.042 1.00 80.62 106 VAL A O 1
ATOM 839 N N . VAL A 1 107 ? -14.412 5.350 -30.908 1.00 81.75 107 VAL A N 1
ATOM 840 C CA . VAL A 1 107 ? -14.647 5.382 -29.459 1.00 81.75 107 VAL A CA 1
ATOM 841 C C . VAL A 1 107 ? -13.672 4.423 -28.795 1.00 81.75 107 VAL A C 1
ATOM 843 O O . VAL A 1 107 ? -13.680 3.224 -29.087 1.00 81.75 107 VAL A O 1
ATOM 846 N N . ALA A 1 108 ? -12.835 4.934 -27.893 1.00 83.50 108 ALA A N 1
ATOM 847 C CA . ALA A 1 108 ? -11.892 4.087 -27.181 1.00 83.50 108 ALA A CA 1
ATOM 848 C C . ALA A 1 108 ? -12.631 3.093 -26.259 1.00 83.50 108 ALA A C 1
ATOM 850 O O . ALA A 1 108 ? -13.688 3.422 -25.710 1.00 83.50 108 ALA A O 1
ATOM 851 N N . PRO A 1 109 ? -12.087 1.886 -26.012 1.00 85.75 109 PRO A N 1
ATOM 852 C CA . PRO A 1 109 ? -12.760 0.877 -25.189 1.00 85.75 109 PRO A CA 1
ATOM 853 C C . PRO A 1 109 ? -13.160 1.370 -23.791 1.00 85.75 109 PRO A C 1
ATOM 855 O O . PRO A 1 109 ? -14.206 0.982 -23.277 1.00 85.75 109 PRO A O 1
ATOM 858 N N . HIS A 1 110 ? -12.351 2.244 -23.187 1.00 83.69 110 HIS A N 1
ATOM 859 C CA . HIS A 1 110 ? -12.599 2.814 -21.860 1.00 83.69 110 HIS A CA 1
ATOM 860 C C . HIS A 1 110 ? -13.589 3.997 -21.879 1.00 83.69 110 HIS A C 1
ATOM 862 O O . HIS A 1 110 ? -14.133 4.347 -20.838 1.00 83.69 110 HIS A O 1
ATOM 868 N N . GLN A 1 111 ? -13.858 4.583 -23.050 1.00 84.44 111 GLN A N 1
ATOM 869 C CA . GLN A 1 111 ? -14.888 5.612 -23.260 1.00 84.44 111 GLN A CA 1
ATOM 870 C C . GLN A 1 111 ? -16.256 4.994 -23.583 1.00 84.44 111 GLN A C 1
ATOM 872 O O . GLN A 1 111 ? -17.253 5.702 -23.730 1.00 84.44 111 GLN A O 1
ATOM 877 N N . LYS A 1 112 ? -16.343 3.663 -23.687 1.00 84.69 112 LYS A N 1
ATOM 878 C CA . LYS A 1 112 ? -17.596 2.971 -23.980 1.00 84.69 112 LYS A CA 1
ATOM 879 C C . LYS A 1 112 ? -18.610 3.193 -22.852 1.00 84.69 112 LYS A C 1
ATOM 881 O O . LYS A 1 112 ? -18.431 2.701 -21.742 1.00 84.69 112 LYS A O 1
ATOM 886 N N . GLY A 1 113 ? -19.706 3.884 -23.167 1.00 82.88 113 GLY A N 1
ATOM 887 C CA . GLY A 1 113 ? -20.767 4.204 -22.204 1.00 82.88 113 GLY A CA 1
ATOM 888 C C . GLY A 1 113 ? -20.472 5.424 -21.327 1.00 82.88 113 GLY A C 1
ATOM 889 O O . GLY A 1 113 ? -21.165 5.636 -20.333 1.00 82.88 113 GLY A O 1
ATOM 890 N N . LEU A 1 114 ? -19.454 6.214 -21.678 1.00 83.88 114 LEU A N 1
ATOM 891 C CA . LEU A 1 114 ? -19.192 7.493 -21.036 1.00 83.88 114 LEU A CA 1
ATOM 892 C C . LEU A 1 114 ? -20.227 8.523 -21.512 1.00 83.88 114 LEU A C 1
ATOM 894 O O . LEU A 1 114 ? -20.206 8.949 -22.663 1.00 83.88 114 LEU A O 1
ATOM 898 N N . ASN A 1 115 ? -21.126 8.925 -20.615 1.00 81.50 115 ASN A N 1
ATOM 899 C CA . ASN A 1 115 ? -22.103 9.980 -20.878 1.00 81.50 115 ASN A CA 1
ATOM 900 C C . ASN A 1 115 ? -21.557 11.313 -20.360 1.00 81.50 115 ASN A C 1
ATOM 902 O O . ASN A 1 115 ? -21.566 11.551 -19.153 1.00 81.50 115 ASN A O 1
ATOM 906 N N . LEU A 1 116 ? -21.104 12.174 -21.274 1.00 80.56 116 LEU A N 1
ATOM 907 C CA . LEU A 1 116 ? -20.572 13.509 -20.964 1.00 80.56 116 LEU A CA 1
ATOM 908 C C . LEU A 1 116 ? -21.667 14.575 -20.763 1.00 80.56 116 LEU A C 1
ATOM 910 O O . LEU A 1 116 ? -21.361 15.711 -20.429 1.00 80.56 116 LEU A O 1
ATOM 914 N N . GLU A 1 117 ? -22.940 14.215 -20.934 1.00 83.69 117 GLU A N 1
ATOM 915 C CA . GLU A 1 117 ? -24.094 15.118 -20.788 1.00 83.69 117 GLU A CA 1
ATOM 916 C C . GLU A 1 117 ? -24.601 15.242 -19.336 1.00 83.69 117 GLU A C 1
ATOM 918 O O . GLU A 1 117 ? -25.689 15.762 -19.088 1.00 83.69 117 GLU A O 1
ATOM 923 N N . GLN A 1 118 ? -23.858 14.727 -18.349 1.00 80.69 118 GLN A N 1
ATOM 924 C CA . GLN A 1 118 ? -24.271 14.832 -16.948 1.00 80.69 118 GLN A CA 1
ATOM 925 C C . GLN A 1 118 ? -24.133 16.276 -16.432 1.00 80.69 118 GLN A C 1
ATOM 927 O O . GLN A 1 118 ? -23.147 16.943 -16.739 1.00 80.69 118 GLN A O 1
ATOM 932 N N . PRO A 1 119 ? -25.085 16.769 -15.615 1.00 86.50 119 PRO A N 1
ATOM 933 C CA . PRO A 1 119 ? -25.013 18.122 -15.074 1.00 86.50 119 PRO A CA 1
ATOM 934 C C . PRO A 1 119 ? -23.878 18.255 -14.046 1.00 86.50 119 PRO A C 1
ATOM 936 O O . PRO A 1 119 ? -23.649 17.340 -13.249 1.00 86.50 119 PRO A O 1
ATOM 939 N N . GLU A 1 120 ? -23.242 19.432 -13.995 1.00 72.00 120 GLU A N 1
ATOM 940 C CA . GLU A 1 120 ? -22.031 19.732 -13.197 1.00 72.00 120 GLU A CA 1
ATOM 941 C C . GLU A 1 120 ? -22.187 19.609 -11.657 1.00 72.00 120 GLU A C 1
ATOM 943 O O . GLU A 1 120 ? -21.240 19.833 -10.911 1.00 72.00 120 GLU A O 1
ATOM 948 N N . GLY A 1 121 ? -23.349 19.199 -11.141 1.00 83.06 121 GLY A N 1
ATOM 949 C CA . GLY A 1 121 ? -23.577 18.917 -9.714 1.00 83.06 121 GLY A CA 1
ATOM 950 C C . GLY A 1 121 ? -23.778 17.438 -9.370 1.00 83.06 121 GLY A C 1
ATOM 951 O O . GLY A 1 121 ? -23.698 17.060 -8.199 1.00 83.06 121 GLY A O 1
ATOM 952 N N . ARG A 1 122 ? -24.024 16.574 -10.365 1.00 87.00 122 ARG A N 1
ATOM 953 C CA . ARG A 1 122 ? -24.459 15.191 -10.112 1.00 87.00 122 ARG A CA 1
ATOM 954 C C . ARG A 1 122 ? -23.385 14.351 -9.431 1.00 87.00 122 ARG A C 1
ATOM 956 O O . ARG A 1 122 ? -23.699 13.517 -8.585 1.00 87.00 122 ARG A O 1
ATOM 963 N N . GLU A 1 123 ? -22.119 14.587 -9.759 1.00 85.94 123 GLU A N 1
ATOM 964 C CA . GLU A 1 123 ? -21.000 13.902 -9.113 1.00 85.94 123 GLU A CA 1
ATOM 965 C C . GLU A 1 123 ? -20.936 14.207 -7.613 1.00 85.94 123 GLU A C 1
ATOM 967 O O . GLU A 1 123 ? -20.742 13.298 -6.806 1.00 85.94 123 GLU A O 1
ATOM 972 N N . ALA A 1 124 ? -21.155 15.466 -7.222 1.00 89.75 124 ALA A N 1
ATOM 973 C CA . ALA A 1 124 ? -21.159 15.872 -5.821 1.00 89.75 124 ALA A CA 1
ATOM 974 C C . ALA A 1 124 ? -22.320 15.223 -5.052 1.00 89.75 124 ALA A C 1
ATOM 976 O O . ALA A 1 124 ? -22.103 14.668 -3.972 1.00 89.75 124 ALA A O 1
ATOM 977 N N . GLU A 1 125 ? -23.520 15.203 -5.644 1.00 92.38 125 GLU A N 1
ATOM 978 C CA . GLU A 1 125 ? -24.687 14.510 -5.083 1.00 92.38 125 GLU A CA 1
ATOM 979 C C . GLU A 1 125 ? -24.417 13.016 -4.875 1.00 92.38 125 GLU A C 1
ATOM 981 O O . GLU A 1 125 ? -24.669 12.482 -3.796 1.00 92.38 125 GLU A O 1
ATOM 986 N N . LEU A 1 126 ? -23.852 12.339 -5.881 1.00 92.19 126 LEU A N 1
ATOM 987 C CA . LEU A 1 126 ? -23.509 10.917 -5.797 1.00 92.19 126 LEU A CA 1
ATOM 988 C C . LEU A 1 126 ? -22.436 10.656 -4.735 1.00 92.19 126 LEU A C 1
ATOM 990 O O . LEU A 1 126 ? -22.505 9.668 -4.002 1.00 92.19 126 LEU A O 1
ATOM 994 N N . ILE A 1 127 ? -21.444 11.538 -4.614 1.00 94.06 127 ILE A N 1
ATOM 995 C CA . ILE A 1 127 ? -20.422 11.448 -3.567 1.00 94.06 127 ILE A CA 1
ATOM 996 C C . ILE A 1 127 ? -21.064 11.565 -2.181 1.00 94.06 127 ILE A C 1
ATOM 998 O O . ILE A 1 127 ? -20.689 10.820 -1.266 1.00 94.06 127 ILE A O 1
ATOM 1002 N N . ASP A 1 128 ? -22.025 12.467 -2.008 1.00 96.25 128 ASP A N 1
ATOM 1003 C CA . ASP A 1 128 ? -22.732 12.636 -0.743 1.00 96.25 128 ASP A CA 1
ATOM 1004 C C . ASP A 1 128 ? -23.671 11.460 -0.446 1.00 96.25 128 ASP A C 1
ATOM 1006 O O . ASP A 1 128 ? -23.641 10.933 0.671 1.00 96.25 128 ASP A O 1
ATOM 1010 N N . GLU A 1 129 ? -24.368 10.926 -1.450 1.00 97.62 129 GLU A N 1
ATOM 1011 C CA . GLU A 1 129 ? -25.147 9.689 -1.335 1.00 97.62 129 GLU A CA 1
ATOM 1012 C C . GLU A 1 129 ? -24.257 8.511 -0.903 1.00 97.62 129 GLU A C 1
ATOM 1014 O O . GLU A 1 129 ? -24.575 7.778 0.040 1.00 97.62 129 GLU A O 1
ATOM 1019 N N . ILE A 1 130 ? -23.073 8.362 -1.506 1.00 96.56 130 ILE A N 1
ATOM 1020 C CA . ILE A 1 130 ? -22.094 7.339 -1.116 1.00 96.56 130 ILE A CA 1
ATOM 1021 C C . ILE A 1 130 ? -21.659 7.529 0.344 1.00 96.56 130 ILE A C 1
ATOM 1023 O O . ILE A 1 130 ? -21.525 6.542 1.080 1.00 96.56 130 ILE A O 1
ATOM 1027 N N . LYS A 1 131 ? -21.434 8.766 0.805 1.00 97.12 131 LYS A N 1
ATOM 1028 C CA . LYS A 1 131 ? -21.089 9.039 2.214 1.00 97.12 131 LYS A CA 1
ATOM 1029 C C . LYS A 1 131 ? -22.233 8.649 3.149 1.00 97.12 131 LYS A C 1
ATOM 1031 O O . LYS A 1 131 ? -21.977 8.052 4.199 1.00 97.12 131 LYS A O 1
ATOM 1036 N N . GLU A 1 132 ? -23.476 8.948 2.790 1.00 97.69 132 GLU A N 1
ATOM 1037 C CA . GLU A 1 132 ? -24.647 8.553 3.573 1.00 97.69 132 GLU A CA 1
ATOM 1038 C C . GLU A 1 132 ? -24.820 7.038 3.636 1.00 97.69 132 GLU A C 1
ATOM 1040 O O . GLU A 1 132 ? -25.009 6.481 4.721 1.00 97.69 132 GLU A O 1
ATOM 1045 N N . LEU A 1 133 ? -24.692 6.346 2.503 1.00 97.31 133 LEU A N 1
ATOM 1046 C CA . LEU A 1 133 ? -24.754 4.888 2.442 1.00 97.31 133 LEU A CA 1
ATOM 1047 C C . LEU A 1 133 ? -23.653 4.246 3.288 1.00 97.31 133 LEU A C 1
ATOM 1049 O O . LEU A 1 133 ? -23.912 3.286 4.017 1.00 97.31 133 LEU A O 1
ATOM 1053 N N . ARG A 1 134 ? -22.439 4.809 3.277 1.00 97.19 134 ARG A N 1
ATOM 1054 C CA . ARG A 1 134 ? -21.348 4.364 4.159 1.00 97.19 134 ARG A CA 1
ATOM 1055 C C . ARG A 1 134 ? -21.710 4.530 5.636 1.00 97.19 134 ARG A C 1
ATOM 1057 O O . ARG A 1 134 ? -21.543 3.577 6.398 1.00 97.19 134 ARG A O 1
ATOM 1064 N N . LYS A 1 135 ? -22.274 5.676 6.038 1.00 96.62 135 LYS A N 1
ATOM 1065 C CA . LYS A 1 135 ? -22.755 5.900 7.417 1.00 96.62 135 LYS A CA 1
ATOM 1066 C C . LYS A 1 135 ? -23.849 4.899 7.807 1.00 96.62 135 LYS A C 1
ATOM 1068 O O . LYS A 1 135 ? -23.775 4.297 8.881 1.00 96.62 135 LYS A O 1
ATOM 1073 N N . LYS A 1 136 ? -24.831 4.664 6.927 1.00 97.81 136 LYS A N 1
ATOM 1074 C CA . LYS A 1 136 ? -25.896 3.664 7.131 1.00 97.81 136 LYS A CA 1
ATOM 1075 C C . LYS A 1 136 ? -25.303 2.261 7.305 1.00 97.81 136 LYS A C 1
ATOM 1077 O O . LYS A 1 136 ? -25.660 1.548 8.243 1.00 97.81 136 LYS A O 1
ATOM 1082 N N . LEU A 1 137 ? -24.334 1.881 6.473 1.00 98.00 137 LEU A N 1
ATOM 1083 C CA . LEU A 1 137 ? -23.657 0.586 6.556 1.00 98.00 137 LEU A CA 1
ATOM 1084 C C . LEU A 1 137 ? -22.900 0.408 7.881 1.00 98.00 137 LEU A C 1
ATOM 1086 O O . LEU A 1 137 ? -22.952 -0.662 8.492 1.00 98.00 137 LEU A O 1
ATOM 1090 N N . GLU A 1 138 ? -22.207 1.442 8.355 1.00 96.56 138 GLU A N 1
ATOM 1091 C CA . GLU A 1 138 ? -21.522 1.417 9.651 1.00 96.56 138 GLU A CA 1
ATOM 1092 C C . GLU A 1 138 ? -22.498 1.257 10.821 1.00 96.56 138 GLU A C 1
ATOM 1094 O O . GLU A 1 138 ? -22.252 0.440 11.720 1.00 96.56 138 GLU A O 1
ATOM 1099 N N . ALA A 1 139 ? -23.630 1.966 10.783 1.00 96.81 139 ALA A N 1
ATOM 1100 C CA . ALA A 1 139 ? -24.702 1.825 11.763 1.00 96.81 139 ALA A CA 1
ATOM 1101 C C . ALA A 1 139 ? -25.261 0.393 11.771 1.00 96.81 139 ALA A C 1
ATOM 1103 O O . ALA A 1 139 ? -25.306 -0.241 12.830 1.00 96.81 139 ALA A O 1
ATOM 1104 N N . HIS A 1 140 ? -25.562 -0.174 10.597 1.00 97.12 140 HIS A N 1
ATOM 1105 C CA . HIS A 1 140 ? -26.001 -1.566 10.463 1.00 97.12 140 HIS A CA 1
ATOM 1106 C C . HIS A 1 140 ? -24.962 -2.563 10.991 1.00 97.12 140 HIS A C 1
ATOM 1108 O O . HIS A 1 140 ? -25.309 -3.510 11.699 1.00 97.12 140 HIS A O 1
ATOM 1114 N N . ARG A 1 141 ? -23.668 -2.350 10.725 1.00 96.88 141 ARG A N 1
ATOM 1115 C CA . ARG A 1 141 ? -22.587 -3.194 11.266 1.00 96.88 141 ARG A CA 1
ATOM 1116 C C . ARG A 1 141 ? -22.498 -3.105 12.791 1.00 96.88 141 ARG A C 1
ATOM 1118 O O . ARG A 1 141 ? -22.251 -4.117 13.453 1.00 96.88 141 ARG A O 1
ATOM 1125 N N . LYS A 1 142 ? -22.677 -1.918 13.380 1.00 96.31 142 LYS A N 1
ATOM 1126 C CA . LYS A 1 142 ? -22.713 -1.732 14.843 1.00 96.31 142 LYS A CA 1
ATOM 1127 C C . LYS A 1 142 ? -23.920 -2.441 15.455 1.00 96.31 142 LYS A C 1
ATOM 1129 O O . LYS A 1 142 ? -23.747 -3.210 16.397 1.00 96.31 142 LYS A O 1
ATOM 1134 N N . LEU A 1 143 ? -25.095 -2.249 14.868 1.00 96.81 143 LEU A N 1
ATOM 1135 C CA . LEU A 1 143 ? -26.339 -2.894 15.268 1.00 96.81 143 LEU A CA 1
ATOM 1136 C C . LEU A 1 143 ? -26.227 -4.423 15.196 1.00 96.81 143 LEU A C 1
ATOM 1138 O O . LEU A 1 143 ? -26.504 -5.099 16.183 1.00 96.81 143 LEU A O 1
ATOM 1142 N N . ARG A 1 144 ? -25.687 -4.978 14.104 1.00 97.19 144 ARG A N 1
ATOM 1143 C CA . ARG A 1 144 ? -25.437 -6.422 13.971 1.00 97.19 144 ARG A CA 1
ATOM 1144 C C . ARG A 1 144 ? -24.544 -6.958 15.092 1.00 97.19 144 ARG A C 1
ATOM 1146 O O . ARG A 1 144 ? -24.841 -8.006 15.652 1.00 97.19 144 ARG A O 1
ATOM 1153 N N . ARG A 1 145 ? -23.478 -6.239 15.466 1.00 96.00 145 ARG A N 1
ATOM 1154 C CA . ARG A 1 145 ? -22.607 -6.635 16.592 1.00 96.00 145 ARG A CA 1
ATOM 1155 C C . ARG A 1 145 ? -23.359 -6.665 17.925 1.00 96.00 145 ARG A C 1
ATOM 1157 O O . ARG A 1 145 ? -23.147 -7.591 18.707 1.00 96.00 145 ARG A O 1
ATOM 1164 N N . LEU A 1 146 ? -24.230 -5.686 18.172 1.00 96.88 146 LEU A N 1
ATOM 1165 C CA . LEU A 1 146 ? -25.064 -5.644 19.376 1.00 96.88 146 LEU A CA 1
ATOM 1166 C C . LEU A 1 146 ? -26.066 -6.802 19.404 1.00 96.88 146 LEU A C 1
ATOM 1168 O O . LEU A 1 146 ? -26.133 -7.500 20.413 1.00 96.88 146 LEU A O 1
ATOM 1172 N N . TYR A 1 147 ? -26.756 -7.073 18.294 1.00 96.06 147 TYR A N 1
ATOM 1173 C CA . TYR A 1 147 ? -27.671 -8.212 18.191 1.00 96.06 147 TYR A CA 1
ATOM 1174 C C . TYR A 1 147 ? -26.958 -9.544 18.421 1.00 96.06 147 TYR A C 1
ATOM 1176 O O . TYR A 1 147 ? -27.411 -10.340 19.239 1.00 96.06 147 TYR A O 1
ATOM 1184 N N . THR A 1 148 ? -25.797 -9.770 17.801 1.00 97.38 148 THR A N 1
ATOM 1185 C CA . THR A 1 148 ? -25.014 -10.993 18.040 1.00 97.38 148 THR A CA 1
ATOM 1186 C C . THR A 1 148 ? -24.637 -11.145 19.516 1.00 97.38 148 THR A C 1
ATOM 1188 O O . THR A 1 148 ? -24.669 -12.251 20.056 1.00 97.38 148 THR A O 1
ATOM 1191 N N . ARG A 1 149 ? -24.295 -10.044 20.198 1.00 95.31 149 ARG A N 1
ATOM 1192 C CA . ARG A 1 149 ? -24.003 -10.061 21.638 1.00 95.31 149 ARG A CA 1
ATOM 1193 C C . ARG A 1 149 ? -25.249 -10.383 22.466 1.00 95.31 149 ARG A C 1
ATOM 1195 O O . ARG A 1 149 ? -25.154 -11.203 23.375 1.00 95.31 149 ARG A O 1
ATOM 1202 N N . ALA A 1 150 ? -26.388 -9.774 22.146 1.00 95.00 150 ALA A N 1
ATOM 1203 C CA . ALA A 1 150 ? -27.654 -10.007 22.836 1.00 95.00 150 ALA A CA 1
ATOM 1204 C C . ALA A 1 150 ? -28.110 -11.467 22.705 1.00 95.00 150 ALA A C 1
ATOM 1206 O O . ALA A 1 150 ? -28.445 -12.090 23.708 1.00 95.00 150 ALA A O 1
ATOM 1207 N N . VAL A 1 151 ? -28.014 -12.044 21.502 1.00 97.31 151 VAL A N 1
ATOM 1208 C CA . VAL A 1 151 ? -28.337 -13.457 21.243 1.00 97.31 151 VAL A CA 1
ATOM 1209 C C . VAL A 1 151 ? -27.438 -14.398 22.049 1.00 97.31 151 VAL A C 1
ATOM 1211 O O . VAL A 1 151 ? -27.907 -15.379 22.618 1.00 97.31 151 VAL A O 1
ATOM 1214 N N . ARG A 1 152 ? -26.138 -14.100 22.161 1.00 96.12 152 ARG A N 1
ATOM 1215 C CA . ARG A 1 152 ? -25.227 -14.901 22.999 1.00 96.12 152 ARG A CA 1
ATOM 1216 C C . ARG A 1 152 ? -25.583 -14.811 24.482 1.00 96.12 152 ARG A C 1
ATOM 1218 O O . ARG A 1 152 ? -25.560 -15.824 25.177 1.00 96.12 152 ARG A O 1
ATOM 1225 N N . ALA A 1 153 ? -25.907 -13.613 24.966 1.00 96.06 153 ALA A N 1
ATOM 1226 C CA . ALA A 1 153 ? -26.292 -13.401 26.357 1.00 96.06 153 ALA A CA 1
ATOM 1227 C C . ALA A 1 153 ? -27.605 -14.124 26.700 1.00 96.06 153 ALA A C 1
ATOM 1229 O O . ALA A 1 153 ? -27.672 -14.799 27.730 1.00 96.06 153 ALA A O 1
ATOM 1230 N N . SER A 1 154 ? -28.611 -14.047 25.822 1.00 96.12 154 SER A N 1
ATOM 1231 C CA . SER A 1 154 ? -29.889 -14.740 26.012 1.00 96.12 154 SER A CA 1
ATOM 1232 C C . SER A 1 154 ? -29.722 -16.261 25.964 1.00 96.12 154 SER A C 1
ATOM 1234 O O . SER A 1 154 ? -30.244 -16.952 26.837 1.00 96.12 154 SER A O 1
ATOM 1236 N N . ALA A 1 155 ? -28.914 -16.788 25.038 1.00 96.56 155 ALA A N 1
ATOM 1237 C CA . ALA A 1 155 ? -28.594 -18.215 24.977 1.00 96.56 155 ALA A CA 1
ATOM 1238 C C . ALA A 1 155 ? -27.892 -18.707 26.255 1.00 96.56 155 ALA A C 1
ATOM 1240 O O . ALA A 1 155 ? -28.251 -19.751 26.802 1.00 96.56 155 ALA A O 1
ATOM 1241 N N . ALA A 1 156 ? -26.936 -17.936 26.785 1.00 95.31 156 ALA A N 1
ATOM 1242 C CA . ALA A 1 156 ? -26.268 -18.262 28.043 1.00 95.31 156 ALA A CA 1
ATOM 1243 C C . ALA A 1 156 ? -27.234 -18.227 29.241 1.00 95.31 156 ALA A C 1
ATOM 1245 O O . ALA A 1 156 ? -27.169 -19.088 30.120 1.00 95.31 156 ALA A O 1
ATOM 1246 N N . GLN A 1 157 ? -28.150 -17.255 29.286 1.00 96.94 157 GLN A N 1
ATOM 1247 C CA . GLN A 1 157 ? -29.182 -17.186 30.321 1.00 96.94 157 GLN A CA 1
ATOM 1248 C C . GLN A 1 157 ? -30.132 -18.383 30.258 1.00 96.94 157 GLN A C 1
ATOM 1250 O O . GLN A 1 157 ? -30.407 -18.978 31.297 1.00 96.94 157 GLN A O 1
ATOM 1255 N N . LEU A 1 158 ? -30.567 -18.765 29.058 1.00 96.44 158 LEU A N 1
ATOM 1256 C CA . LEU A 1 158 ? -31.403 -19.939 28.831 1.00 96.44 158 LEU A CA 1
ATOM 1257 C C . LEU A 1 158 ? -30.684 -21.226 29.261 1.00 96.44 158 LEU A C 1
ATOM 1259 O O . LEU A 1 158 ? -31.268 -22.064 29.942 1.00 96.44 158 LEU A O 1
ATOM 1263 N N . ALA A 1 159 ? -29.396 -21.378 28.945 1.00 95.94 159 ALA A N 1
ATOM 1264 C CA . ALA A 1 159 ? -28.616 -22.526 29.408 1.00 95.94 159 ALA A CA 1
ATOM 1265 C C . ALA A 1 159 ? -28.521 -22.577 30.945 1.00 95.94 159 ALA A C 1
ATOM 1267 O O . ALA A 1 159 ? -28.651 -23.645 31.543 1.00 95.94 159 ALA A O 1
ATOM 1268 N N . ARG A 1 160 ? -28.340 -21.423 31.607 1.00 96.38 160 ARG A N 1
ATOM 1269 C CA . ARG A 1 160 ? -28.331 -21.336 33.078 1.00 96.38 160 ARG A CA 1
ATOM 1270 C C . ARG A 1 160 ? -29.683 -21.687 33.692 1.00 96.38 160 ARG A C 1
ATOM 1272 O O . ARG A 1 160 ? -29.708 -22.413 34.683 1.00 96.38 160 ARG A O 1
ATOM 1279 N N . SER A 1 161 ? -30.785 -21.184 33.134 1.00 94.62 161 SER A N 1
ATOM 1280 C CA . SER A 1 161 ? -32.124 -21.495 33.644 1.00 94.62 161 SER A CA 1
ATOM 1281 C C . SER A 1 161 ? -32.465 -22.971 33.452 1.00 94.62 161 SER A C 1
ATOM 1283 O O . SER A 1 161 ? -32.970 -23.583 34.388 1.00 94.62 161 SER A O 1
ATOM 1285 N N . ARG A 1 162 ? -32.094 -23.573 32.313 1.00 96.50 162 ARG A N 1
ATOM 1286 C CA . ARG A 1 162 ? -32.236 -25.019 32.078 1.00 96.50 162 ARG A CA 1
ATOM 1287 C C . ARG A 1 162 ? -31.452 -25.852 33.085 1.00 96.50 162 ARG A C 1
ATOM 1289 O O . ARG A 1 162 ? -32.048 -26.692 33.743 1.00 96.50 162 ARG A O 1
ATOM 1296 N N . ARG A 1 163 ? -30.169 -25.549 33.308 1.00 95.19 163 ARG A N 1
ATOM 1297 C CA . ARG A 1 163 ? -29.360 -26.236 34.334 1.00 95.19 163 ARG A CA 1
ATOM 1298 C C . ARG A 1 163 ? -29.952 -26.099 35.736 1.00 95.19 163 ARG A C 1
ATOM 1300 O O . ARG A 1 163 ? -29.884 -27.029 36.530 1.00 95.19 163 ARG A O 1
ATOM 1307 N N . ARG A 1 164 ? -30.513 -24.930 36.072 1.00 94.06 164 ARG A N 1
ATOM 1308 C CA . ARG A 1 164 ? -31.200 -24.727 37.356 1.00 94.06 164 ARG A CA 1
ATOM 1309 C C . ARG A 1 164 ? -32.457 -25.591 37.448 1.00 94.06 164 ARG A C 1
ATOM 1311 O O . ARG A 1 164 ? -32.674 -26.192 38.489 1.00 94.06 164 ARG A O 1
ATOM 1318 N N . LEU A 1 165 ? -33.246 -25.671 36.378 1.00 91.94 165 LEU A N 1
ATOM 1319 C CA . LEU A 1 165 ? -34.422 -26.538 36.313 1.00 91.94 165 LEU A CA 1
ATOM 1320 C C . LEU A 1 165 ? -34.020 -28.006 36.469 1.00 91.94 165 LEU A C 1
ATOM 1322 O O . LEU A 1 165 ? -34.588 -28.683 37.312 1.00 91.94 165 LEU A O 1
ATOM 1326 N N . GLU A 1 166 ? -33.004 -28.476 35.745 1.00 91.62 166 GLU A N 1
ATOM 1327 C CA . GLU A 1 166 ? -32.462 -29.836 35.881 1.00 91.62 166 GLU A CA 1
ATOM 1328 C C . GLU A 1 166 ? -32.036 -30.126 37.325 1.00 91.62 166 GLU A C 1
ATOM 1330 O O . GLU A 1 166 ? -32.431 -31.142 37.889 1.00 91.62 166 GLU A O 1
ATOM 1335 N N . LYS A 1 167 ? -31.321 -29.197 37.974 1.00 89.12 167 LYS A N 1
ATOM 1336 C CA . LYS A 1 167 ? -30.953 -29.326 39.391 1.00 89.12 167 LYS A CA 1
ATOM 1337 C C . LYS A 1 167 ? -32.149 -29.359 40.333 1.00 89.12 167 LYS A C 1
ATOM 1339 O O . LYS A 1 167 ? -32.044 -29.991 41.365 1.00 89.12 167 LYS A O 1
ATOM 1344 N N . LEU A 1 168 ? -33.246 -28.673 40.023 1.00 86.88 168 LEU A N 1
ATOM 1345 C CA . LEU A 1 168 ? -34.461 -28.676 40.846 1.00 86.88 168 LEU A CA 1
ATOM 1346 C C . LEU A 1 168 ? -35.453 -29.767 40.419 1.00 86.88 168 LEU A C 1
ATOM 1348 O O . LEU A 1 168 ? -36.480 -29.940 41.066 1.00 86.88 168 LEU A O 1
ATOM 1352 N N . SER A 1 169 ? -35.164 -30.514 39.351 1.00 85.19 169 SER A N 1
ATOM 1353 C CA . SER A 1 169 ? -36.084 -31.516 38.807 1.00 85.19 169 SER A CA 1
ATOM 1354 C C . SER A 1 169 ? -36.350 -32.656 39.791 1.00 85.19 169 SER A C 1
ATOM 1356 O O . SER A 1 169 ? -37.467 -33.166 39.824 1.00 85.19 169 SER A O 1
ATOM 1358 N N . PHE A 1 170 ? -35.386 -32.985 40.661 1.00 78.31 170 PHE A N 1
ATOM 1359 C CA . PHE A 1 170 ? -35.567 -33.990 41.713 1.00 78.31 170 PHE A CA 1
ATOM 1360 C C . PHE A 1 170 ? -36.598 -33.567 42.770 1.00 78.31 170 PHE A C 1
ATOM 1362 O O . PHE A 1 170 ? -37.263 -34.424 43.338 1.00 78.31 170 PHE A O 1
ATOM 1369 N N . LEU A 1 171 ? -36.792 -32.261 43.008 1.00 76.12 171 LEU A N 1
ATOM 1370 C CA . LEU A 1 171 ? -37.828 -31.766 43.928 1.00 76.12 171 LEU A CA 1
ATOM 1371 C C . LEU A 1 171 ? -39.242 -31.987 43.375 1.00 76.12 171 LEU A C 1
ATOM 1373 O O . LEU A 1 171 ? -40.221 -31.884 44.104 1.00 76.12 171 LEU A O 1
ATOM 1377 N N . ARG A 1 172 ? -39.358 -32.289 42.079 1.00 69.69 172 ARG A N 1
ATOM 1378 C CA . ARG A 1 172 ? -40.616 -32.649 41.423 1.00 69.69 172 ARG A CA 1
ATOM 1379 C C . ARG A 1 172 ? -40.883 -34.160 41.453 1.00 69.69 172 ARG A C 1
ATOM 1381 O O . ARG A 1 172 ? -41.838 -34.611 40.830 1.00 69.69 172 ARG A O 1
ATOM 1388 N N . ALA A 1 173 ? -40.028 -34.944 42.114 1.00 72.19 173 ALA A N 1
ATOM 1389 C CA . ALA A 1 173 ? -40.231 -36.377 42.279 1.00 72.19 173 ALA A CA 1
ATOM 1390 C C . ALA A 1 173 ? -41.480 -36.660 43.144 1.00 72.19 173 ALA A C 1
ATOM 1392 O O . ALA A 1 173 ? -41.755 -35.900 44.076 1.00 72.19 173 ALA A O 1
ATOM 1393 N N . PRO A 1 174 ? -42.187 -37.785 42.914 1.00 69.56 174 PRO A N 1
ATOM 1394 C CA . PRO A 1 174 ? -43.414 -38.144 43.644 1.00 69.56 174 PRO A CA 1
ATOM 1395 C C . PRO A 1 174 ? -43.221 -38.260 45.167 1.00 69.56 174 PRO A C 1
ATOM 1397 O O . PRO A 1 174 ? -44.170 -38.143 45.933 1.00 69.56 174 PRO A O 1
ATOM 1400 N N . GLN A 1 175 ? -41.978 -38.435 45.622 1.00 64.62 175 GLN A N 1
ATOM 1401 C CA . GLN A 1 175 ? -41.596 -38.474 47.036 1.00 64.62 175 GLN A CA 1
ATOM 1402 C C . GLN A 1 175 ? -41.842 -37.138 47.751 1.00 64.62 175 GLN A C 1
ATOM 1404 O O . GLN A 1 175 ? -42.159 -37.128 48.935 1.00 64.62 175 GLN A O 1
ATOM 1409 N N . LEU A 1 176 ? -41.709 -36.008 47.047 1.00 66.12 176 LEU A N 1
ATOM 1410 C CA . LEU A 1 176 ? -41.947 -34.692 47.635 1.00 66.12 176 LEU A CA 1
ATOM 1411 C C . LEU A 1 176 ? -43.447 -34.377 47.691 1.00 66.12 176 LEU A C 1
ATOM 1413 O O . LEU A 1 176 ? -43.878 -33.754 48.651 1.00 66.12 176 LEU A O 1
ATOM 1417 N N . GLN A 1 177 ? -44.254 -34.888 46.747 1.00 67.94 177 GLN A N 1
ATOM 1418 C CA . GLN A 1 177 ? -45.716 -34.917 46.909 1.00 67.94 177 GLN A CA 1
ATOM 1419 C C . GLN A 1 177 ? -46.119 -35.689 48.171 1.00 67.94 177 GLN A C 1
ATOM 1421 O O . GLN A 1 177 ? -46.855 -35.145 48.986 1.00 67.94 177 GLN A O 1
ATOM 1426 N N . ALA A 1 178 ? -45.556 -36.882 48.391 1.00 68.25 178 ALA A N 1
ATOM 1427 C CA . ALA A 1 178 ? -45.814 -37.647 49.611 1.00 68.25 178 ALA A CA 1
ATOM 1428 C C . ALA A 1 178 ? -45.390 -36.874 50.879 1.00 68.25 178 ALA A C 1
ATOM 1430 O O . ALA A 1 178 ? -46.137 -36.806 51.847 1.00 68.25 178 ALA A O 1
ATOM 1431 N N . LEU A 1 179 ? -44.230 -36.203 50.869 1.00 65.19 179 LEU A N 1
ATOM 1432 C CA . LEU A 1 179 ? -43.782 -35.356 51.987 1.00 65.19 179 LEU A CA 1
ATOM 1433 C C . LEU A 1 179 ? -44.623 -34.084 52.190 1.00 65.19 179 LEU A C 1
ATOM 1435 O O . LEU A 1 179 ? -44.620 -33.550 53.293 1.00 65.19 179 LEU A O 1
ATOM 1439 N N . ILE A 1 180 ? -45.316 -33.582 51.163 1.00 70.88 180 ILE A N 1
ATOM 1440 C CA . ILE A 1 180 ? -46.281 -32.473 51.281 1.00 70.88 180 ILE A CA 1
ATOM 1441 C C . ILE A 1 180 ? -47.604 -32.961 51.893 1.00 70.88 180 ILE A C 1
ATOM 1443 O O . ILE A 1 180 ? -48.289 -32.182 52.553 1.00 70.88 180 ILE A O 1
ATOM 1447 N N . GLU A 1 181 ? -47.944 -34.241 51.730 1.00 69.44 181 GLU A N 1
ATOM 1448 C CA . GLU A 1 181 ? -49.126 -34.875 52.329 1.00 69.44 181 GLU A CA 1
ATOM 1449 C C . GLU A 1 181 ? -48.906 -35.260 53.808 1.00 69.44 181 GLU A C 1
ATOM 1451 O O . GLU A 1 181 ? -49.811 -35.077 54.625 1.00 69.44 181 GLU A O 1
ATOM 1456 N N . MET A 1 182 ? -47.686 -35.674 54.189 1.00 65.06 182 MET A N 1
ATOM 1457 C CA . MET A 1 182 ? -47.305 -36.029 55.574 1.00 65.06 182 MET A CA 1
ATOM 1458 C C . MET A 1 182 ? -47.667 -34.975 56.651 1.00 65.06 182 MET A C 1
ATOM 1460 O O . MET A 1 182 ? -48.104 -35.368 57.731 1.00 65.06 182 MET A O 1
ATOM 1464 N N . PRO A 1 183 ? -47.522 -33.648 56.439 1.00 80.50 183 PRO A N 1
ATOM 1465 C CA . PRO A 1 183 ? -47.947 -32.623 57.391 1.00 80.50 183 PRO A CA 1
ATOM 1466 C C . PRO A 1 183 ? -49.401 -32.746 57.840 1.00 80.50 183 PRO A C 1
ATOM 1468 O O . PRO A 1 183 ? -49.686 -32.461 58.999 1.00 80.50 183 PRO A O 1
ATOM 1471 N N . ASN A 1 184 ? -50.307 -33.186 56.964 1.00 74.25 184 ASN A N 1
ATOM 1472 C CA . ASN A 1 184 ? -51.718 -33.343 57.313 1.00 74.25 184 ASN A CA 1
ATOM 1473 C C . ASN A 1 184 ? -51.922 -34.546 58.236 1.00 74.25 184 ASN A C 1
ATOM 1475 O O . ASN A 1 184 ? -52.677 -34.457 59.201 1.00 74.25 184 ASN A O 1
ATOM 1479 N N . GLU A 1 185 ? -51.206 -35.643 57.989 1.00 76.31 185 GLU A N 1
ATOM 1480 C CA . GLU A 1 185 ? -51.214 -36.820 58.861 1.00 76.31 185 GLU A CA 1
ATOM 1481 C C . GLU A 1 185 ? -50.575 -36.511 60.219 1.00 76.31 185 GLU A C 1
ATOM 1483 O O . GLU A 1 185 ? -51.139 -36.851 61.257 1.00 76.31 185 GLU A O 1
ATOM 1488 N N . PHE A 1 186 ? -49.449 -35.790 60.244 1.00 76.75 186 PHE A N 1
ATOM 1489 C CA . PHE A 1 186 ? -48.821 -35.343 61.490 1.00 76.75 186 PHE A CA 1
ATOM 1490 C C . PHE A 1 186 ? -49.680 -34.335 62.252 1.00 76.75 186 PHE A C 1
ATOM 1492 O O . PHE A 1 186 ? -49.724 -34.402 63.477 1.00 76.75 186 PHE A O 1
ATOM 1499 N N . GLN A 1 187 ? -50.383 -33.430 61.566 1.00 81.31 187 GLN A N 1
ATOM 1500 C CA . GLN A 1 187 ? -51.351 -32.539 62.206 1.00 81.31 187 GLN A CA 1
ATOM 1501 C C . GLN A 1 187 ? -52.542 -33.320 62.758 1.00 81.31 187 GLN A C 1
ATOM 1503 O O . GLN A 1 187 ? -52.953 -33.059 63.883 1.00 81.31 187 GLN A O 1
ATOM 1508 N N . ALA A 1 188 ? -53.066 -34.308 62.030 1.00 82.31 188 ALA A N 1
ATOM 1509 C CA . ALA A 1 188 ? -54.128 -35.178 62.527 1.00 82.31 188 ALA A CA 1
ATOM 1510 C C . ALA A 1 188 ? -53.671 -35.982 63.756 1.00 82.31 188 ALA A C 1
ATOM 1512 O O . ALA A 1 188 ? -54.397 -36.064 64.746 1.00 82.31 188 ALA A O 1
ATOM 1513 N N . MET A 1 189 ? -52.442 -36.504 63.736 1.00 79.69 189 MET A N 1
ATOM 1514 C CA . MET A 1 189 ? -51.858 -37.236 64.857 1.00 79.69 189 MET A CA 1
ATOM 1515 C C . MET A 1 189 ? -51.592 -36.311 66.053 1.00 79.69 189 MET A C 1
ATOM 1517 O O . MET A 1 189 ? -51.970 -36.649 67.170 1.00 79.69 189 MET A O 1
ATOM 1521 N N . TYR A 1 190 ? -51.034 -35.117 65.834 1.00 84.31 190 TYR A N 1
ATOM 1522 C CA . TYR A 1 190 ? -50.854 -34.095 66.869 1.00 84.31 190 TYR A CA 1
ATOM 1523 C C . TYR A 1 190 ? -52.191 -33.697 67.494 1.00 84.31 190 TYR A C 1
ATOM 1525 O O . TYR A 1 190 ? -52.315 -33.704 68.714 1.00 84.31 190 TYR A O 1
ATOM 1533 N N . ASN A 1 191 ? -53.212 -33.449 66.670 1.00 85.50 191 ASN A N 1
ATOM 1534 C CA . ASN A 1 191 ? -54.558 -33.148 67.138 1.00 85.50 191 ASN A CA 1
ATOM 1535 C C . ASN A 1 191 ? -55.119 -34.315 67.965 1.00 85.50 191 ASN A C 1
ATOM 1537 O O . ASN A 1 191 ? -55.635 -34.089 69.054 1.00 85.50 191 ASN A O 1
ATOM 1541 N N . SER A 1 192 ? -54.939 -35.566 67.525 1.00 84.75 192 SER A N 1
ATOM 1542 C CA . SER A 1 192 ? -55.385 -36.745 68.282 1.00 84.75 192 SER A CA 1
ATOM 1543 C C . SER A 1 192 ? -54.672 -36.896 69.631 1.00 84.75 192 SER A C 1
ATOM 1545 O O . SER A 1 192 ? -55.322 -37.170 70.634 1.00 84.75 192 SER A O 1
ATOM 1547 N N . VAL A 1 193 ? -53.361 -36.637 69.682 1.00 81.56 193 VAL A N 1
ATOM 1548 C CA . VAL A 1 193 ? -52.552 -36.702 70.908 1.00 81.56 193 VAL A CA 1
ATOM 1549 C C . VAL A 1 193 ? -52.884 -35.540 71.843 1.00 81.56 193 VAL A C 1
ATOM 1551 O O . VAL A 1 193 ? -52.938 -35.732 73.051 1.00 81.56 193 VAL A O 1
ATOM 1554 N N . SER A 1 194 ? -53.171 -34.353 71.306 1.00 80.81 194 SER A N 1
ATOM 1555 C CA . SER A 1 194 ? -53.584 -33.188 72.098 1.00 80.81 194 SER A CA 1
ATOM 1556 C C . SER A 1 194 ? -54.988 -33.312 72.697 1.00 80.81 194 SER A C 1
ATOM 1558 O O . SER A 1 194 ? -55.305 -32.603 73.647 1.00 80.81 194 SER A O 1
ATOM 1560 N N . VAL A 1 195 ? -55.823 -34.205 72.153 1.00 83.12 195 VAL A N 1
ATOM 1561 C CA . VAL A 1 195 ? -57.176 -34.502 72.652 1.00 83.12 195 VAL A CA 1
ATOM 1562 C C . VAL A 1 195 ? -57.162 -35.642 73.680 1.00 83.12 195 VAL A C 1
ATOM 1564 O O . VAL A 1 195 ? -58.167 -35.869 74.355 1.00 83.12 195 VAL A O 1
ATOM 1567 N N . LEU A 1 196 ? -56.035 -36.347 73.856 1.00 76.62 196 LEU A N 1
ATOM 1568 C CA . LEU A 1 196 ? -55.918 -37.341 74.920 1.00 76.62 196 LEU A CA 1
ATOM 1569 C C . LEU A 1 196 ? -56.021 -36.659 76.297 1.00 76.62 196 LEU A C 1
ATOM 1571 O O . LEU A 1 196 ? -55.403 -35.611 76.507 1.00 76.62 196 LEU A O 1
ATOM 1575 N N . PRO A 1 197 ? -56.769 -37.243 77.251 1.00 73.19 197 PRO A N 1
ATOM 1576 C CA . PRO A 1 197 ? -56.820 -36.735 78.615 1.00 73.19 197 PRO A CA 1
ATOM 1577 C C . PRO A 1 197 ? -55.408 -36.680 79.218 1.00 73.19 197 PRO A C 1
ATOM 1579 O O . PRO A 1 197 ? -54.601 -37.574 78.939 1.00 73.19 197 PRO A O 1
ATOM 1582 N N . PRO A 1 198 ? -55.085 -35.678 80.056 1.00 67.31 198 PRO A N 1
ATOM 1583 C CA . PRO A 1 198 ? -53.835 -35.691 80.802 1.00 67.31 198 PRO A CA 1
ATOM 1584 C C . PRO A 1 198 ? -53.768 -36.982 81.620 1.00 67.31 198 PRO A C 1
ATOM 1586 O O . PRO A 1 198 ? -54.740 -37.357 82.274 1.00 67.31 198 PRO A O 1
ATOM 1589 N N . MET A 1 199 ? -52.633 -37.678 81.544 1.00 60.78 199 MET A N 1
ATOM 1590 C CA . MET A 1 199 ? -52.408 -38.898 82.314 1.00 60.78 199 MET A CA 1
ATOM 1591 C C . MET A 1 199 ? -52.557 -38.567 83.798 1.00 60.78 199 MET A C 1
ATOM 1593 O O . MET A 1 199 ? -51.748 -37.828 84.360 1.00 60.78 199 MET A O 1
ATOM 1597 N N . ASP A 1 200 ?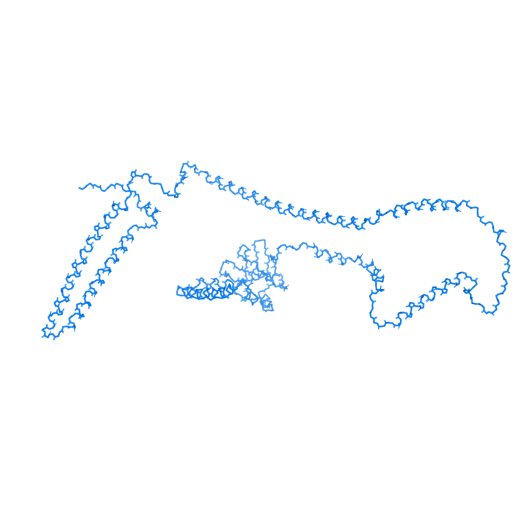 -53.612 -39.093 84.410 1.00 52.59 200 ASP A N 1
ATOM 1598 C CA . ASP A 1 200 ? -53.868 -38.936 85.832 1.00 52.59 200 ASP A CA 1
ATOM 1599 C C . ASP A 1 200 ? -52.754 -39.673 86.592 1.00 52.59 200 ASP A C 1
ATOM 1601 O O . ASP A 1 200 ? -52.522 -40.871 86.392 1.00 52.59 200 ASP A O 1
ATOM 1605 N N . ALA A 1 201 ? -52.018 -38.953 87.442 1.00 55.03 201 ALA A N 1
ATOM 1606 C CA . ALA A 1 201 ? -50.840 -39.465 88.156 1.00 55.03 201 ALA A CA 1
ATOM 1607 C C . ALA A 1 201 ? -51.157 -40.631 89.124 1.00 55.03 201 ALA A C 1
ATOM 1609 O O . ALA A 1 201 ? -50.258 -41.206 89.736 1.00 55.03 201 ALA A O 1
ATOM 1610 N N . SER A 1 202 ? -52.431 -41.001 89.256 1.00 54.72 202 SER A N 1
ATOM 1611 C CA . SER A 1 202 ? -52.945 -42.095 90.079 1.00 54.72 202 SER A CA 1
ATOM 1612 C C . SER A 1 202 ? -52.789 -43.489 89.450 1.00 54.72 202 SER A C 1
ATOM 1614 O O . SER A 1 202 ? -52.917 -44.478 90.169 1.00 54.72 202 SER A O 1
ATOM 1616 N N . HIS A 1 203 ? -52.441 -43.603 88.159 1.00 50.91 203 HIS A N 1
ATOM 1617 C CA . HIS A 1 203 ? -52.123 -44.893 87.517 1.00 50.91 203 HIS A CA 1
ATOM 1618 C C . HIS A 1 203 ? -50.621 -45.186 87.361 1.00 50.91 203 HIS A C 1
ATOM 1620 O O . HIS A 1 203 ? -50.249 -46.236 86.842 1.00 50.91 203 HIS A O 1
ATOM 1626 N N . THR A 1 204 ? -49.742 -44.329 87.887 1.00 47.84 204 THR A N 1
ATOM 1627 C CA . THR A 1 204 ? -48.316 -44.643 88.076 1.00 47.84 204 THR A CA 1
ATOM 1628 C C . THR A 1 204 ? -48.019 -44.867 89.554 1.00 47.84 204 THR A C 1
ATOM 1630 O O . THR A 1 204 ? -47.206 -44.167 90.155 1.00 47.84 204 THR A O 1
ATOM 1633 N N . ALA A 1 205 ? -48.680 -45.857 90.157 1.00 39.44 205 ALA A N 1
ATOM 1634 C CA . ALA A 1 205 ? -48.147 -46.496 91.352 1.00 39.44 205 ALA A CA 1
ATOM 1635 C C . ALA A 1 205 ? -46.877 -47.251 90.931 1.00 39.44 205 ALA A C 1
ATOM 1637 O O . ALA A 1 205 ? -46.916 -48.393 90.482 1.00 39.44 205 ALA A O 1
ATOM 1638 N N . ILE A 1 206 ? -45.750 -46.544 90.992 1.00 48.25 206 ILE A N 1
ATOM 1639 C CA . ILE A 1 206 ? -44.412 -47.118 90.920 1.00 48.25 206 ILE A CA 1
ATOM 1640 C C . ILE A 1 206 ? -44.286 -48.014 92.154 1.00 48.25 206 ILE A C 1
ATOM 1642 O O . ILE A 1 206 ? -44.167 -47.512 93.272 1.00 48.25 206 ILE A O 1
ATOM 1646 N N . GLU A 1 207 ? -44.354 -49.334 91.971 1.00 41.84 207 GLU A N 1
ATOM 1647 C CA . GLU A 1 207 ? -43.856 -50.260 92.988 1.00 41.84 207 GLU A CA 1
ATOM 1648 C C . GLU A 1 207 ? -42.401 -49.883 93.319 1.00 41.84 207 GLU A C 1
ATOM 1650 O O . GLU A 1 207 ? -41.627 -49.579 92.402 1.00 41.84 207 GLU A O 1
ATOM 1655 N N . PRO A 1 208 ? -41.995 -49.861 94.601 1.00 45.28 208 PRO A N 1
ATOM 1656 C CA . PRO A 1 208 ? -40.632 -49.511 94.960 1.00 45.28 208 PRO A CA 1
ATOM 1657 C C . PRO A 1 208 ? -39.679 -50.572 94.404 1.00 45.28 208 PRO A C 1
ATOM 1659 O O . PRO A 1 208 ? -39.615 -51.703 94.884 1.00 45.28 208 PRO A O 1
ATOM 1662 N N . VAL A 1 209 ? -38.938 -50.183 93.366 1.00 44.84 209 VAL A N 1
ATOM 1663 C CA . VAL A 1 209 ? -37.869 -50.973 92.758 1.00 44.84 209 VAL A CA 1
ATOM 1664 C C . VAL A 1 209 ? -36.836 -51.309 93.830 1.00 44.84 209 VAL A C 1
ATOM 1666 O O . VAL A 1 209 ? -36.277 -50.427 94.485 1.00 44.84 209 VAL A O 1
ATOM 1669 N N . ALA A 1 210 ? -36.615 -52.610 93.998 1.00 44.16 210 ALA A N 1
ATOM 1670 C CA . ALA A 1 210 ? -35.642 -53.193 94.899 1.00 44.16 210 ALA A CA 1
ATOM 1671 C C . ALA A 1 210 ? -34.223 -52.651 94.657 1.00 44.16 210 ALA A C 1
ATOM 1673 O O . ALA A 1 210 ? -33.810 -52.366 93.531 1.00 44.16 210 ALA A O 1
ATOM 1674 N N . VAL A 1 211 ? -33.483 -52.545 95.758 1.00 51.03 211 VAL A N 1
ATOM 1675 C CA . VAL A 1 211 ? -32.053 -52.226 95.836 1.00 51.03 211 VAL A CA 1
ATOM 1676 C C . VAL A 1 211 ? -31.266 -53.033 94.786 1.00 51.03 211 VAL A C 1
ATOM 1678 O O . VAL A 1 211 ? -31.460 -54.246 94.704 1.00 51.03 211 VAL A O 1
ATOM 1681 N N . PRO A 1 212 ? -30.379 -52.418 93.978 1.00 47.28 212 PRO A N 1
ATOM 1682 C CA . PRO A 1 212 ? -29.631 -53.154 92.967 1.00 47.28 212 PRO A CA 1
ATOM 1683 C C . PRO A 1 212 ? -28.612 -54.102 93.614 1.00 47.28 212 PRO A C 1
ATOM 1685 O O . PRO A 1 212 ? -27.793 -53.687 94.436 1.00 47.28 212 PRO A O 1
ATOM 1688 N N . GLU A 1 213 ? -28.648 -55.372 93.208 1.00 47.91 213 GLU A N 1
ATOM 1689 C CA . GLU A 1 213 ? -27.643 -56.376 93.559 1.00 47.91 213 GLU A CA 1
ATOM 1690 C C . GLU A 1 213 ? -26.253 -55.971 93.023 1.00 47.91 213 GLU A C 1
ATOM 1692 O O . GLU A 1 213 ? -26.131 -55.524 91.873 1.00 47.91 213 GLU A O 1
ATOM 1697 N N . PRO A 1 214 ? -25.177 -56.133 93.812 1.00 47.03 214 PRO A N 1
ATOM 1698 C CA . PRO A 1 214 ? -23.838 -55.760 93.388 1.00 47.03 214 PRO A CA 1
ATOM 1699 C C . PRO A 1 214 ? -23.337 -56.742 92.321 1.00 47.03 214 PRO A C 1
ATOM 1701 O O . PRO A 1 214 ? -23.010 -57.886 92.622 1.00 47.03 214 PRO A O 1
ATOM 1704 N N . GLY A 1 215 ? -23.254 -56.295 91.064 1.00 58.56 215 GLY A N 1
ATOM 1705 C CA . GLY A 1 215 ? -22.583 -57.069 90.011 1.00 58.56 215 GLY A CA 1
ATOM 1706 C C . GLY A 1 215 ? -23.028 -56.824 88.569 1.00 58.56 215 GLY A C 1
ATOM 1707 O O . GLY A 1 215 ? -22.278 -57.167 87.658 1.00 58.56 215 GLY A O 1
ATOM 1708 N N . LYS A 1 216 ? -24.190 -56.203 88.323 1.00 56.50 216 LYS A N 1
ATOM 1709 C CA . LYS A 1 216 ? -24.659 -55.903 86.953 1.00 56.50 216 LYS A CA 1
ATOM 1710 C C . LYS A 1 216 ? -24.441 -54.439 86.572 1.00 56.50 216 LYS A C 1
ATOM 1712 O O . LYS A 1 216 ? -24.637 -53.532 87.380 1.00 56.50 216 LYS A O 1
ATOM 1717 N N . ARG A 1 217 ? -23.983 -54.202 85.337 1.00 62.06 217 ARG A N 1
ATOM 1718 C CA . ARG A 1 217 ? -23.598 -52.868 84.843 1.00 62.06 217 ARG A CA 1
ATOM 1719 C C . ARG A 1 217 ? -24.839 -52.080 84.404 1.00 62.06 217 ARG A C 1
ATOM 1721 O O . ARG A 1 217 ? -25.747 -52.630 83.795 1.00 62.06 217 ARG A O 1
ATOM 1728 N N . GLN A 1 218 ? -24.851 -50.771 84.665 1.00 53.38 218 GLN A N 1
ATOM 1729 C CA . GLN A 1 218 ? -26.024 -49.882 84.527 1.00 53.38 218 GLN A CA 1
ATOM 1730 C C . GLN A 1 218 ? -26.669 -49.812 83.124 1.00 53.38 218 GLN A C 1
ATOM 1732 O O . GLN A 1 218 ? -27.795 -49.341 82.989 1.00 53.38 218 GLN A O 1
ATOM 1737 N N . TRP A 1 219 ? -25.988 -50.267 82.071 1.00 57.81 219 TRP A N 1
ATOM 1738 C CA . TRP A 1 219 ? -26.506 -50.274 80.698 1.00 57.81 219 TRP A CA 1
ATOM 1739 C C . TRP A 1 219 ? -27.327 -51.530 80.352 1.00 57.81 219 TRP A C 1
ATOM 1741 O O . TRP A 1 219 ? -27.988 -51.545 79.318 1.00 57.81 219 TRP A O 1
ATOM 1751 N N . GLU A 1 220 ? -27.336 -52.549 81.220 1.00 57.59 220 GLU A N 1
ATOM 1752 C CA . GLU A 1 220 ? -28.149 -53.767 81.060 1.00 57.59 220 GLU A CA 1
ATOM 1753 C C . GLU A 1 220 ? -29.551 -53.634 81.679 1.00 57.59 220 GLU A C 1
ATOM 1755 O O . GLU A 1 220 ? -30.436 -54.432 81.384 1.00 57.59 220 GLU A O 1
ATOM 1760 N N . THR A 1 221 ? -29.776 -52.621 82.523 1.00 56.47 221 THR A N 1
ATOM 1761 C CA . THR A 1 221 ? -31.035 -52.448 83.264 1.00 56.47 221 THR A CA 1
ATOM 1762 C C . THR A 1 221 ? -31.910 -51.309 82.746 1.00 56.47 221 THR A C 1
ATOM 1764 O O . THR A 1 221 ? -33.095 -51.279 83.068 1.00 56.47 221 THR A O 1
ATOM 1767 N N . ASN A 1 222 ? -31.390 -50.385 81.924 1.00 61.41 222 ASN A N 1
ATOM 1768 C CA . ASN A 1 222 ? -32.209 -49.306 81.367 1.00 61.41 222 ASN A CA 1
ATOM 1769 C C . ASN A 1 222 ? -31.804 -48.891 79.940 1.00 61.41 222 ASN A C 1
ATOM 1771 O O . ASN A 1 222 ? -30.623 -48.783 79.606 1.00 61.41 222 ASN A O 1
ATOM 1775 N N . LYS A 1 223 ? -32.807 -48.600 79.098 1.00 55.25 223 LYS A N 1
ATOM 1776 C CA . LYS A 1 223 ? -32.663 -48.312 77.653 1.00 55.25 223 LYS A CA 1
ATOM 1777 C C . LYS A 1 223 ? -31.829 -47.050 77.377 1.00 55.25 223 LYS A C 1
ATOM 1779 O O . LYS A 1 223 ? -31.159 -46.948 76.353 1.00 55.25 223 LYS A O 1
ATOM 1784 N N . THR A 1 224 ? -31.835 -46.110 78.320 1.00 58.88 224 THR A N 1
ATOM 1785 C CA . THR A 1 224 ? -31.029 -44.879 78.305 1.00 58.88 224 THR A CA 1
ATOM 1786 C C . THR A 1 224 ? -29.548 -45.140 78.595 1.00 58.88 224 THR A C 1
ATOM 1788 O O . THR A 1 224 ? -28.686 -44.485 78.011 1.00 58.88 224 THR A O 1
ATOM 1791 N N . GLY A 1 225 ? -29.236 -46.140 79.427 1.00 60.03 225 GLY A N 1
ATOM 1792 C CA . GLY A 1 225 ? -27.864 -46.561 79.715 1.00 60.03 225 GLY A CA 1
ATOM 1793 C C . GLY A 1 225 ? -27.189 -47.215 78.508 1.00 60.03 225 GLY A C 1
ATOM 1794 O O . GLY A 1 225 ? -26.027 -46.929 78.228 1.00 60.03 225 GLY A O 1
ATOM 1795 N N . TYR A 1 226 ? -27.933 -48.020 77.741 1.00 64.31 226 TYR A N 1
ATOM 1796 C CA . TYR A 1 226 ? -27.442 -48.612 76.490 1.00 64.31 226 TYR A CA 1
ATOM 1797 C C . TYR A 1 226 ? -27.108 -47.550 75.434 1.00 64.31 226 TYR A C 1
ATOM 1799 O O . TYR A 1 226 ? -26.081 -47.643 74.768 1.00 64.31 226 TYR A O 1
ATOM 1807 N N . LEU A 1 227 ? -27.948 -46.516 75.304 1.00 57.06 227 LEU A N 1
ATOM 1808 C CA . LEU A 1 227 ? -27.727 -45.427 74.348 1.00 57.06 227 LEU A CA 1
ATOM 1809 C C . LEU A 1 227 ? -26.460 -44.629 74.664 1.00 57.06 227 LEU A C 1
ATOM 1811 O O . LEU A 1 227 ? -25.648 -44.411 73.768 1.00 57.06 227 LEU A O 1
ATOM 1815 N N . ASN A 1 228 ? -26.250 -44.254 75.926 1.00 62.50 228 ASN A N 1
ATOM 1816 C CA . ASN A 1 228 ? -25.036 -43.535 76.317 1.00 62.50 228 ASN A CA 1
ATOM 1817 C C . ASN A 1 228 ? -23.784 -44.406 76.145 1.00 62.50 228 ASN A C 1
ATOM 1819 O O . ASN A 1 228 ? -22.786 -43.935 75.606 1.00 62.50 228 ASN A O 1
ATOM 1823 N N . TRP A 1 229 ? -23.859 -45.694 76.495 1.00 72.44 229 TRP A N 1
ATOM 1824 C CA . TRP A 1 229 ? -22.766 -46.640 76.258 1.00 72.44 229 TRP A CA 1
ATOM 1825 C C . TRP A 1 229 ? -22.442 -46.810 74.763 1.00 72.44 229 TRP A C 1
ATOM 1827 O O . TRP A 1 229 ? -21.273 -46.793 74.379 1.00 72.44 229 TRP A O 1
ATOM 1837 N N . ALA A 1 230 ? -23.459 -46.916 73.901 1.00 67.19 230 ALA A N 1
ATOM 1838 C CA . ALA A 1 230 ? -23.279 -47.066 72.457 1.00 67.19 230 ALA A CA 1
ATOM 1839 C C . ALA A 1 230 ? -22.666 -45.811 71.811 1.00 67.19 230 ALA A C 1
ATOM 1841 O O . ALA A 1 230 ? -21.796 -45.924 70.945 1.00 67.19 230 ALA A O 1
ATOM 1842 N N . VAL A 1 231 ? -23.076 -44.618 72.254 1.00 62.56 231 VAL A N 1
ATOM 1843 C CA . VAL A 1 231 ? -22.493 -43.342 71.807 1.00 62.56 231 VAL A CA 1
ATOM 1844 C C . VAL A 1 231 ? -21.032 -43.228 72.246 1.00 62.56 231 VAL A C 1
ATOM 1846 O O . VAL A 1 231 ? -20.177 -42.829 71.455 1.00 62.56 231 VAL A O 1
ATOM 1849 N N . GLU A 1 232 ? -20.717 -43.640 73.472 1.00 60.09 232 GLU A N 1
ATOM 1850 C CA . GLU A 1 232 ? -19.357 -43.581 74.009 1.00 60.09 232 GLU A CA 1
ATOM 1851 C C . GLU A 1 232 ? -18.414 -44.581 73.322 1.00 60.09 232 GLU A C 1
ATOM 1853 O O . GLU A 1 232 ? -17.265 -44.248 73.023 1.00 60.09 232 GLU A O 1
ATOM 1858 N N . GLN A 1 233 ? -18.917 -45.760 72.944 1.00 72.19 233 GLN A N 1
ATOM 1859 C CA . GLN A 1 233 ? -18.181 -46.703 72.099 1.00 72.19 233 GLN A CA 1
ATOM 1860 C C . GLN A 1 233 ? -17.942 -46.170 70.681 1.00 72.19 233 GLN A C 1
ATOM 1862 O O . GLN A 1 233 ? -16.851 -46.318 70.131 1.00 72.19 233 GLN A O 1
ATOM 1867 N N . LEU A 1 234 ? -18.924 -45.486 70.092 1.00 64.44 234 LEU A N 1
ATOM 1868 C CA . LEU A 1 234 ? -18.783 -44.890 68.763 1.00 64.44 234 LEU A CA 1
ATOM 1869 C C . LEU A 1 234 ? -17.752 -43.746 68.762 1.00 64.44 234 LEU A C 1
ATOM 1871 O O . LEU A 1 234 ? -16.951 -43.640 67.831 1.00 64.44 234 LEU A O 1
ATOM 1875 N N . MET A 1 235 ? -17.692 -42.951 69.837 1.00 66.75 235 MET A N 1
ATOM 1876 C CA . MET A 1 235 ? -16.641 -41.944 70.023 1.00 66.75 235 MET A CA 1
ATOM 1877 C C . MET A 1 235 ? -15.258 -42.563 70.262 1.00 66.75 235 MET A C 1
ATOM 1879 O O . MET A 1 235 ? -14.272 -42.046 69.737 1.00 66.75 235 MET A O 1
ATOM 1883 N N . GLN A 1 236 ? -15.157 -43.666 71.012 1.00 64.06 236 GLN A N 1
ATOM 1884 C CA . GLN A 1 236 ? -13.885 -44.376 71.206 1.00 64.06 236 GLN A CA 1
ATOM 1885 C C . GLN A 1 236 ? -13.364 -44.969 69.895 1.00 64.06 236 GLN A C 1
ATOM 1887 O O . GLN A 1 236 ? -12.194 -44.775 69.570 1.00 64.06 236 GLN A O 1
ATOM 1892 N N . ARG A 1 237 ? -14.241 -45.559 69.078 1.00 64.44 237 ARG A N 1
ATOM 1893 C CA . ARG A 1 237 ? -13.888 -46.117 67.767 1.00 64.44 237 ARG A CA 1
ATOM 1894 C C . ARG A 1 237 ? -13.429 -45.045 66.773 1.00 64.44 237 ARG A C 1
ATOM 1896 O O . ARG A 1 237 ? -12.460 -45.256 66.049 1.00 64.44 237 ARG A O 1
ATOM 1903 N N . ALA A 1 238 ? -14.053 -43.864 66.796 1.00 59.22 238 ALA A N 1
ATOM 1904 C CA . ALA A 1 238 ? -13.602 -42.703 66.024 1.00 59.22 238 ALA A CA 1
ATOM 1905 C C . ALA A 1 238 ? -12.233 -42.174 66.502 1.00 59.22 238 ALA A C 1
ATOM 1907 O O . ALA A 1 238 ? -11.405 -41.744 65.699 1.00 59.22 238 ALA A O 1
ATOM 1908 N N . LYS A 1 239 ? -11.966 -42.236 67.812 1.00 56.38 239 LYS A N 1
ATOM 1909 C CA . LYS A 1 239 ? -10.701 -41.801 68.425 1.00 56.38 239 LYS A CA 1
ATOM 1910 C C . LYS A 1 239 ? -9.556 -42.795 68.189 1.00 56.38 239 LYS A C 1
ATOM 1912 O O . LYS A 1 239 ? -8.405 -42.375 68.086 1.00 56.38 239 LYS A O 1
ATOM 1917 N N . GLU A 1 240 ? -9.866 -44.084 68.077 1.00 56.84 240 GLU A N 1
ATOM 1918 C CA . GLU A 1 240 ? -8.932 -45.147 67.690 1.00 56.84 240 GLU A CA 1
ATOM 1919 C C . GLU A 1 240 ? -8.626 -45.116 66.187 1.00 56.84 240 GLU A C 1
ATOM 1921 O O . GLU A 1 240 ? -7.455 -45.179 65.816 1.00 56.84 240 GLU A O 1
ATOM 1926 N N . GLN A 1 241 ? -9.627 -44.881 65.325 1.00 49.81 241 GLN A N 1
ATOM 1927 C CA . GLN A 1 241 ? -9.400 -44.640 63.891 1.00 49.81 241 GLN A CA 1
ATOM 1928 C C . GLN A 1 241 ? -8.541 -43.394 63.634 1.00 49.81 241 GLN A C 1
ATOM 1930 O O . GLN A 1 241 ? -7.668 -43.419 62.773 1.00 49.81 241 GLN A O 1
ATOM 1935 N N . ALA A 1 242 ? -8.701 -42.330 64.428 1.00 51.28 242 ALA A N 1
ATOM 1936 C CA . ALA A 1 242 ? -7.857 -41.136 64.331 1.00 51.28 242 ALA A CA 1
ATOM 1937 C C . ALA A 1 242 ? -6.406 -41.346 64.817 1.00 51.28 242 ALA A C 1
ATOM 1939 O O . ALA A 1 242 ? -5.536 -40.536 64.500 1.00 51.28 242 ALA A O 1
ATOM 1940 N N . LYS A 1 243 ? -6.129 -42.402 65.597 1.00 46.91 243 LYS A N 1
ATOM 1941 C CA . LYS A 1 243 ? -4.785 -42.725 66.110 1.00 46.91 243 LYS A CA 1
ATOM 1942 C C . LYS A 1 243 ? -4.068 -43.839 65.334 1.00 46.91 243 LYS A C 1
ATOM 1944 O O . LYS A 1 243 ? -2.870 -44.005 65.541 1.00 46.91 243 LYS A O 1
ATOM 1949 N N . GLY A 1 244 ? -4.768 -44.585 64.476 1.00 46.78 244 GLY A N 1
ATOM 1950 C CA . GLY A 1 244 ? -4.247 -45.790 63.819 1.00 46.78 244 GLY A CA 1
ATOM 1951 C C . GLY A 1 244 ? -3.709 -45.636 62.392 1.00 46.78 244 GLY A C 1
ATOM 1952 O O . GLY A 1 244 ? -2.977 -46.514 61.952 1.00 46.78 244 GLY A O 1
ATOM 1953 N N . GLU A 1 245 ? -4.011 -44.562 61.658 1.00 37.88 245 GLU A N 1
ATOM 1954 C CA . GLU A 1 245 ? -3.696 -44.498 60.219 1.00 37.88 245 GLU A CA 1
ATOM 1955 C C . GLU A 1 245 ? -2.977 -43.204 59.822 1.00 37.88 245 GLU A C 1
ATOM 1957 O O . GLU A 1 245 ? -3.573 -42.193 59.455 1.00 37.88 245 GLU A O 1
ATOM 1962 N N . GLY A 1 246 ? -1.645 -43.261 59.837 1.00 44.56 246 GLY A N 1
ATOM 1963 C CA . GLY A 1 246 ? -0.838 -42.495 58.899 1.00 44.56 246 GLY A CA 1
ATOM 1964 C C . GLY A 1 246 ? -0.751 -43.276 57.591 1.00 44.56 246 GLY A C 1
ATOM 1965 O O . GLY A 1 246 ? 0.056 -44.192 57.518 1.00 44.56 246 GLY A O 1
ATOM 1966 N N . VAL A 1 247 ? -1.610 -42.952 56.617 1.00 31.94 247 VAL A N 1
ATOM 1967 C CA . VAL A 1 247 ? -1.454 -43.052 55.143 1.00 31.94 247 VAL A CA 1
ATOM 1968 C C . VAL A 1 247 ? -2.847 -42.882 54.502 1.00 31.94 247 VAL A C 1
ATOM 1970 O O . VAL A 1 247 ? -3.844 -43.421 54.963 1.00 31.94 247 VAL A O 1
ATOM 1973 N N . PHE A 1 248 ? -2.900 -42.051 53.462 1.00 32.00 248 PHE A N 1
ATOM 1974 C CA . PHE A 1 248 ? -4.071 -41.472 52.790 1.00 32.00 248 PHE A CA 1
ATOM 1975 C C . PHE A 1 248 ? -5.096 -42.477 52.207 1.00 32.00 248 PHE A C 1
ATOM 1977 O O . PHE A 1 248 ? -4.717 -43.352 51.432 1.00 32.00 248 PHE A O 1
ATOM 1984 N N . SER A 1 249 ? -6.402 -42.236 52.429 1.00 31.62 249 SER A N 1
ATOM 1985 C CA . SER A 1 249 ? -7.489 -42.589 51.491 1.00 31.62 249 SER A CA 1
ATOM 1986 C C . SER A 1 249 ? -8.725 -41.679 51.662 1.00 31.62 249 SER A C 1
ATOM 1988 O O . SER A 1 249 ? -9.185 -41.385 52.763 1.00 31.62 249 SER A O 1
ATOM 1990 N N . GLU A 1 250 ? -9.239 -41.199 50.532 1.00 40.34 250 GLU A N 1
ATOM 1991 C CA . GLU A 1 250 ? -10.059 -40.000 50.277 1.00 40.34 250 GLU A CA 1
ATOM 1992 C C . GLU A 1 250 ? -11.561 -40.085 50.652 1.00 40.34 250 GLU A C 1
ATOM 1994 O O . GLU A 1 250 ? -12.412 -39.497 49.989 1.00 40.34 250 GLU A O 1
ATOM 1999 N N . GLY A 1 251 ? -11.939 -40.791 51.720 1.00 37.97 251 GLY A N 1
ATOM 2000 C CA . GLY A 1 251 ? -13.363 -41.037 52.024 1.00 37.97 251 GLY A CA 1
ATOM 2001 C C . GLY A 1 251 ? -14.039 -40.074 53.011 1.00 37.97 251 GLY A C 1
ATOM 2002 O O . GLY A 1 251 ? -15.231 -39.807 52.892 1.00 37.97 251 GLY A O 1
ATOM 2003 N N . SER A 1 252 ? -13.306 -39.536 53.993 1.00 41.47 252 SER A N 1
ATOM 2004 C CA . SER A 1 252 ? -13.912 -38.858 55.162 1.00 41.47 252 SER A CA 1
ATOM 2005 C C . SER A 1 252 ? -13.536 -37.377 55.319 1.00 41.47 252 SER A C 1
ATOM 2007 O O . SER A 1 252 ? -13.895 -36.738 56.306 1.00 41.47 252 SER A O 1
ATOM 2009 N N . SER A 1 253 ? -12.850 -36.808 54.326 1.00 47.69 253 SER A N 1
ATOM 2010 C CA . SER A 1 253 ? -12.570 -35.367 54.222 1.00 47.69 253 SER A CA 1
ATOM 2011 C C . SER A 1 253 ? -13.788 -34.575 53.714 1.00 47.69 253 SER A C 1
ATOM 2013 O O . SER A 1 253 ? -13.937 -33.392 54.007 1.00 47.69 253 SER A O 1
ATOM 2015 N N . ALA A 1 254 ? -14.726 -35.224 53.015 1.00 47.59 254 ALA A N 1
ATOM 2016 C CA . ALA A 1 254 ? -15.798 -34.538 52.294 1.00 47.59 254 ALA A CA 1
ATOM 2017 C C . ALA A 1 254 ? -16.842 -33.849 53.194 1.00 47.59 254 ALA A C 1
ATOM 2019 O O . ALA A 1 254 ? -17.351 -32.800 52.818 1.00 47.59 254 ALA A O 1
ATOM 2020 N N . VAL A 1 255 ? -17.149 -34.373 54.386 1.00 41.22 255 VAL A N 1
ATOM 2021 C CA . VAL A 1 255 ? -18.202 -33.797 55.254 1.00 41.22 255 VAL A CA 1
ATOM 2022 C C . VAL A 1 255 ? -17.657 -32.644 56.113 1.00 41.22 255 VAL A C 1
ATOM 2024 O O . VAL A 1 255 ? -18.334 -31.630 56.296 1.00 41.22 255 VAL A O 1
ATOM 2027 N N . GLY A 1 256 ? -16.396 -32.738 56.549 1.00 42.38 256 GLY A N 1
ATOM 2028 C CA . GLY A 1 256 ? -15.673 -31.638 57.203 1.00 42.38 256 GLY A CA 1
ATOM 2029 C C . GLY A 1 256 ? -15.291 -30.519 56.226 1.00 42.38 256 GLY A C 1
ATOM 2030 O O . GLY A 1 256 ? -15.417 -29.340 56.547 1.00 42.38 256 GLY A O 1
ATOM 2031 N N . ALA A 1 257 ? -14.916 -30.867 54.990 1.00 45.06 257 ALA A N 1
ATOM 2032 C CA . ALA A 1 257 ? -14.661 -29.893 53.932 1.00 45.06 257 ALA A CA 1
ATOM 2033 C C . ALA A 1 257 ? -15.952 -29.239 53.407 1.00 45.06 257 ALA A C 1
ATOM 2035 O O . ALA A 1 257 ? -15.937 -28.052 53.099 1.00 45.06 257 ALA A O 1
ATOM 2036 N N . ALA A 1 258 ? -17.082 -29.956 53.351 1.00 42.09 258 ALA A N 1
ATOM 2037 C CA . ALA A 1 258 ? -18.372 -29.388 52.940 1.00 42.09 258 ALA A CA 1
ATOM 2038 C C . ALA A 1 258 ? -18.953 -28.414 53.976 1.00 42.09 258 ALA A C 1
ATOM 2040 O O . ALA A 1 258 ? -19.558 -27.413 53.601 1.00 42.09 258 ALA A O 1
ATOM 2041 N N . THR A 1 259 ? -18.736 -28.664 55.270 1.00 41.12 259 THR A N 1
ATOM 2042 C CA . THR A 1 259 ? -19.138 -27.743 56.343 1.00 41.12 259 THR A CA 1
ATOM 2043 C C . THR A 1 259 ? -18.205 -26.531 56.424 1.00 41.12 259 THR A C 1
ATOM 2045 O O . THR A 1 259 ? -18.693 -25.410 56.527 1.00 41.12 259 THR A O 1
ATOM 2048 N N . ALA A 1 260 ? -16.890 -26.697 56.233 1.00 41.16 260 ALA A N 1
ATOM 2049 C CA . ALA A 1 260 ? -15.952 -25.573 56.118 1.00 41.16 260 ALA A CA 1
ATOM 2050 C C . ALA A 1 260 ? -16.167 -24.721 54.844 1.00 41.16 260 ALA A C 1
ATOM 2052 O O . ALA A 1 260 ? -16.057 -23.497 54.897 1.00 41.16 260 ALA A O 1
ATOM 2053 N N . ALA A 1 261 ? -16.536 -25.340 53.716 1.00 42.88 261 ALA A N 1
ATOM 2054 C CA . ALA A 1 261 ? -16.895 -24.644 52.477 1.00 42.88 261 ALA A CA 1
ATOM 2055 C C . ALA A 1 261 ? -18.268 -23.951 52.550 1.00 42.88 261 ALA A C 1
ATOM 2057 O O . ALA A 1 261 ? -18.488 -22.968 51.852 1.00 42.88 261 ALA A O 1
ATOM 2058 N N . ALA A 1 262 ? -19.185 -24.411 53.407 1.00 41.66 262 ALA A N 1
ATOM 2059 C CA . ALA A 1 262 ? -20.466 -23.739 53.634 1.00 41.66 262 ALA A CA 1
ATOM 2060 C C . ALA A 1 262 ? -20.322 -22.437 54.448 1.00 41.66 262 ALA A C 1
ATOM 2062 O O . ALA A 1 262 ? -21.129 -21.526 54.273 1.00 41.66 262 ALA A O 1
ATOM 2063 N N . TYR A 1 263 ? -19.278 -22.316 55.280 1.00 41.28 263 TYR A N 1
ATOM 2064 C CA . TYR A 1 263 ? -18.984 -21.101 56.054 1.00 41.28 263 TYR A CA 1
ATOM 2065 C C . TYR A 1 263 ? -18.052 -20.101 55.343 1.00 41.28 263 TYR A C 1
ATOM 2067 O O . TYR A 1 263 ? -17.973 -18.951 55.770 1.00 41.28 263 TYR A O 1
ATOM 2075 N N . SER A 1 264 ? -17.370 -20.488 54.256 1.00 46.00 264 SER A N 1
ATOM 2076 C CA . SER A 1 264 ? -16.450 -19.607 53.511 1.00 46.00 264 SER A CA 1
ATOM 2077 C C . SER A 1 264 ? -17.071 -18.911 52.292 1.00 46.00 264 SER A C 1
ATOM 2079 O O . SER A 1 264 ? -16.456 -18.020 51.707 1.00 46.00 264 SER A O 1
ATOM 2081 N N . VAL A 1 265 ? -18.311 -19.240 51.919 1.00 44.56 265 VAL A N 1
ATOM 2082 C CA . VAL A 1 265 ? -19.038 -18.540 50.848 1.00 44.56 265 VAL A CA 1
ATOM 2083 C C . VAL A 1 265 ? -19.658 -17.258 51.406 1.00 44.56 265 VAL A C 1
ATOM 2085 O O . VAL A 1 265 ? -20.837 -17.247 51.740 1.00 44.56 265 VAL A O 1
ATOM 2088 N N . ALA A 1 266 ? -18.845 -16.201 51.526 1.00 41.75 266 ALA A N 1
ATOM 2089 C CA . ALA A 1 266 ? -19.205 -14.770 51.446 1.00 41.75 266 ALA A CA 1
ATOM 2090 C C . ALA A 1 266 ? -18.253 -13.890 52.277 1.00 41.75 266 ALA A C 1
ATOM 2092 O O . ALA A 1 266 ? -18.685 -13.157 53.167 1.00 41.75 266 ALA A O 1
ATOM 2093 N N . SER A 1 267 ? -16.951 -13.891 51.980 1.00 52.97 267 SER A N 1
ATOM 2094 C CA . SER A 1 267 ? -16.131 -12.747 52.386 1.00 52.97 267 SER A CA 1
ATOM 2095 C C . SER A 1 267 ? -16.336 -11.602 51.382 1.00 52.97 267 SER A C 1
ATOM 2097 O O . SER A 1 267 ? -16.400 -11.808 50.167 1.00 52.97 267 SER A O 1
ATOM 2099 N N . ALA A 1 268 ? -16.425 -10.361 51.869 1.00 50.69 268 ALA A N 1
ATOM 2100 C CA . ALA A 1 268 ? -16.484 -9.177 51.003 1.00 50.69 268 ALA A CA 1
ATOM 2101 C C . ALA A 1 268 ? -15.237 -9.049 50.099 1.00 50.69 268 ALA A C 1
ATOM 2103 O O . ALA A 1 268 ? -15.282 -8.389 49.061 1.00 50.69 268 ALA A O 1
ATOM 2104 N N . GLN A 1 269 ? -14.133 -9.705 50.473 1.00 54.69 269 GLN A N 1
ATOM 2105 C CA . GLN A 1 269 ? -12.898 -9.765 49.694 1.00 54.69 269 GLN A CA 1
ATOM 2106 C C . GLN A 1 269 ? -13.028 -10.695 48.480 1.00 54.69 269 GLN A C 1
ATOM 2108 O O . GLN A 1 269 ? -12.558 -10.332 47.406 1.00 54.69 269 GLN A O 1
ATOM 2113 N N . ASP A 1 270 ? -13.757 -11.808 48.593 1.00 55.38 270 ASP A N 1
ATOM 2114 C CA . ASP A 1 270 ? -14.025 -12.711 47.463 1.00 55.38 270 ASP A CA 1
ATOM 2115 C C . ASP A 1 270 ? -15.032 -12.112 46.479 1.00 55.38 270 ASP A C 1
ATOM 2117 O O . ASP A 1 270 ? -14.897 -12.272 45.266 1.00 55.38 270 ASP A O 1
ATOM 2121 N N . VAL A 1 271 ? -16.004 -11.342 46.981 1.00 53.16 271 VAL A N 1
ATOM 2122 C CA . VAL A 1 271 ? -16.919 -10.556 46.136 1.00 53.16 271 VAL A CA 1
ATOM 2123 C C . VAL A 1 271 ? -16.155 -9.458 45.390 1.00 53.16 271 VAL A C 1
ATOM 2125 O O . VAL A 1 271 ? -16.418 -9.232 44.211 1.00 53.16 271 VAL A O 1
ATOM 2128 N N . LYS A 1 272 ? -15.166 -8.821 46.033 1.00 51.38 272 LYS A N 1
ATOM 2129 C CA . LYS A 1 272 ? -14.277 -7.836 45.400 1.00 51.38 272 LYS A CA 1
ATOM 2130 C C . LYS A 1 272 ? -13.356 -8.476 44.355 1.00 51.38 272 LYS A C 1
ATOM 2132 O O . LYS A 1 272 ? -13.248 -7.941 43.258 1.00 51.38 272 LYS A O 1
ATOM 2137 N N . ALA A 1 273 ? -12.768 -9.637 44.645 1.00 59.53 273 ALA A N 1
ATOM 2138 C CA . ALA A 1 273 ? -11.935 -10.381 43.699 1.00 59.53 273 ALA A CA 1
ATOM 2139 C C . ALA A 1 273 ? -12.744 -10.887 42.490 1.00 59.53 273 ALA A C 1
ATOM 2141 O O . ALA A 1 273 ? -12.292 -10.788 41.350 1.00 59.53 273 ALA A O 1
ATOM 2142 N N . LEU A 1 274 ? -13.979 -11.357 42.708 1.00 53.25 274 LEU A N 1
ATOM 2143 C CA . LEU A 1 274 ? -14.906 -11.722 41.631 1.00 53.25 274 LEU A CA 1
ATOM 2144 C C . LEU A 1 274 ? -15.377 -10.504 40.825 1.00 53.25 274 LEU A C 1
ATOM 2146 O O . LEU A 1 274 ? -15.552 -10.619 39.614 1.00 53.25 274 LEU A O 1
ATOM 2150 N N . LEU A 1 275 ? -15.550 -9.335 41.449 1.00 51.94 275 LEU A N 1
ATOM 2151 C CA . LEU A 1 275 ? -15.840 -8.075 40.753 1.00 51.94 275 LEU A CA 1
ATOM 2152 C C . LEU A 1 275 ? -14.649 -7.578 39.921 1.00 51.94 275 LEU A C 1
ATOM 2154 O O . LEU A 1 275 ? -14.848 -7.118 38.800 1.00 51.94 275 LEU A O 1
ATOM 2158 N N . GLU A 1 276 ? -13.419 -7.725 40.412 1.00 54.66 276 GLU A N 1
ATOM 2159 C CA . GLU A 1 276 ? -12.196 -7.382 39.672 1.00 54.66 276 GLU A CA 1
ATOM 2160 C C . GLU A 1 276 ? -11.934 -8.349 38.501 1.00 54.66 276 GLU A C 1
ATOM 2162 O O . GLU A 1 276 ? -11.516 -7.912 37.432 1.00 54.66 276 GLU A O 1
ATOM 2167 N N . LEU A 1 277 ? -12.282 -9.636 38.641 1.00 54.72 277 LEU A N 1
ATOM 2168 C CA . LEU A 1 277 ? -12.243 -10.635 37.558 1.00 54.72 277 LEU A CA 1
ATOM 2169 C C . LEU A 1 277 ? -13.383 -10.488 36.533 1.00 54.72 277 LEU A C 1
ATOM 2171 O O . LEU A 1 277 ? -13.270 -10.977 35.408 1.00 54.72 277 LEU A O 1
ATOM 2175 N N . THR A 1 278 ? -14.491 -9.842 36.907 1.00 42.97 278 THR A N 1
ATOM 2176 C CA . THR A 1 278 ? -15.651 -9.594 36.027 1.00 42.97 278 THR A CA 1
ATOM 2177 C C . THR A 1 278 ? -15.704 -8.169 35.481 1.00 42.97 278 THR A C 1
ATOM 2179 O O . THR A 1 278 ? -16.584 -7.858 34.667 1.00 42.97 278 THR A O 1
ATOM 2182 N N . ALA A 1 279 ? -14.743 -7.319 35.853 1.00 46.66 279 ALA A N 1
ATOM 2183 C CA . ALA A 1 279 ? -14.529 -6.042 35.203 1.00 46.66 279 ALA A CA 1
ATOM 2184 C C . ALA A 1 279 ? -14.253 -6.303 33.710 1.00 46.66 279 ALA A C 1
ATOM 2186 O O . ALA A 1 279 ? -13.395 -7.120 33.369 1.00 46.66 279 ALA A O 1
ATOM 2187 N N . PRO A 1 280 ? -14.995 -5.668 32.787 1.00 46.06 280 PRO A N 1
ATOM 2188 C CA . PRO A 1 280 ? -14.787 -5.889 31.367 1.00 46.06 280 PRO A CA 1
ATOM 2189 C C . PRO A 1 280 ? -13.361 -5.463 31.023 1.00 46.06 280 PRO A C 1
ATOM 2191 O O . PRO A 1 280 ? -13.048 -4.277 31.123 1.00 46.06 280 PRO A O 1
ATOM 2194 N N . GLU A 1 281 ? -12.508 -6.406 30.604 1.00 54.09 281 GLU A N 1
ATOM 2195 C CA . GLU A 1 281 ? -11.216 -6.056 30.017 1.00 54.09 281 GLU A CA 1
ATOM 2196 C C . GLU A 1 281 ? -11.474 -5.038 28.904 1.00 54.09 281 GLU A C 1
ATOM 2198 O O . GLU A 1 281 ? -12.093 -5.328 27.872 1.00 54.09 281 GLU A O 1
ATOM 2203 N N . SER A 1 282 ? -11.061 -3.795 29.138 1.00 55.59 282 SER A N 1
ATOM 2204 C CA . SER A 1 282 ? -11.222 -2.741 28.160 1.00 55.59 282 SER A CA 1
ATOM 2205 C C . SER A 1 282 ? -10.416 -3.127 26.921 1.00 55.59 282 SER A C 1
ATOM 2207 O O . SER A 1 282 ? -9.213 -3.365 27.009 1.00 55.59 282 SER A O 1
ATOM 2209 N N . ASN A 1 283 ? -11.046 -3.133 25.742 1.00 62.72 283 ASN A N 1
ATOM 2210 C CA . ASN A 1 283 ? -10.360 -3.393 24.463 1.00 62.72 283 ASN A CA 1
ATOM 2211 C C . ASN A 1 283 ? -9.173 -2.441 24.200 1.00 62.72 283 ASN A C 1
ATOM 2213 O O . ASN A 1 283 ? -8.345 -2.691 23.321 1.00 62.72 283 ASN A O 1
ATOM 2217 N N . PHE A 1 284 ? -9.092 -1.337 24.941 1.00 65.62 284 PHE A N 1
ATOM 2218 C CA . PHE A 1 284 ? -8.000 -0.384 24.894 1.00 65.62 284 PHE A CA 1
ATOM 2219 C C . PHE A 1 284 ? -6.878 -0.849 25.829 1.00 65.62 284 PHE A C 1
ATOM 2221 O O . PHE A 1 284 ? -7.008 -0.807 27.042 1.00 65.62 284 PHE A O 1
ATOM 2228 N N . LYS A 1 285 ? -5.760 -1.306 25.255 1.00 76.38 285 LYS A N 1
ATOM 2229 C CA . LYS A 1 285 ? -4.554 -1.716 26.009 1.00 76.38 285 LYS A CA 1
ATOM 2230 C C . LYS A 1 285 ? -3.499 -0.607 26.116 1.00 76.38 285 LYS A C 1
ATOM 2232 O O . LYS A 1 285 ? -2.444 -0.790 26.720 1.00 76.38 285 LYS A O 1
ATOM 2237 N N . ARG A 1 286 ? -3.722 0.521 25.438 1.00 87.75 286 ARG A N 1
ATOM 2238 C CA . ARG A 1 286 ? -2.756 1.618 25.303 1.00 87.75 286 ARG A CA 1
ATOM 2239 C C . ARG A 1 286 ? -3.456 2.928 25.601 1.00 87.75 286 ARG A C 1
ATOM 2241 O O . ARG A 1 286 ? -4.170 3.447 24.747 1.00 87.75 286 ARG A O 1
ATOM 2248 N N . PHE A 1 287 ? -3.246 3.419 26.809 1.00 89.38 287 PHE A N 1
ATOM 2249 C CA . PHE A 1 287 ? -3.809 4.676 27.267 1.00 89.38 287 PHE A CA 1
ATOM 2250 C C . PHE A 1 287 ? -2.761 5.783 27.213 1.00 89.38 287 PHE A C 1
ATOM 2252 O O . PHE A 1 287 ? -1.554 5.524 27.206 1.00 89.38 287 PHE A O 1
ATOM 2259 N N . VAL A 1 288 ? -3.247 7.019 27.123 1.00 91.50 288 VAL A N 1
ATOM 2260 C CA . VAL A 1 288 ? -2.423 8.205 27.335 1.00 91.50 288 VAL A CA 1
ATOM 2261 C C . VAL A 1 288 ? -2.251 8.341 28.842 1.00 91.50 288 VAL A C 1
ATOM 2263 O O . VAL A 1 288 ? -3.199 8.654 29.552 1.00 91.50 288 VAL A O 1
ATOM 2266 N N . GLU A 1 289 ? -1.050 8.056 29.320 1.00 91.62 289 GLU A N 1
ATOM 2267 C CA . GLU A 1 289 ? -0.698 8.092 30.736 1.00 91.62 289 GLU A CA 1
ATOM 2268 C C . GLU A 1 289 ? 0.747 8.568 30.891 1.00 91.62 289 GLU A C 1
ATOM 2270 O O . GLU A 1 289 ? 1.562 8.459 29.967 1.00 91.62 289 GLU A O 1
ATOM 2275 N N . VAL A 1 290 ? 1.064 9.102 32.066 1.00 91.88 290 VAL A N 1
ATOM 2276 C CA . VAL A 1 290 ? 2.431 9.501 32.412 1.00 91.88 290 VAL A CA 1
ATOM 2277 C C . VAL A 1 290 ? 3.326 8.261 32.451 1.00 91.88 290 VAL A C 1
ATOM 2279 O O . VAL A 1 290 ? 2.938 7.225 32.978 1.00 91.88 290 VAL A O 1
ATOM 2282 N N . GLY A 1 291 ? 4.524 8.357 31.875 1.00 91.94 291 GLY A N 1
ATOM 2283 C CA . GLY A 1 291 ? 5.467 7.243 31.766 1.00 91.94 291 GLY A CA 1
ATOM 2284 C C . GLY A 1 291 ? 5.273 6.378 30.519 1.00 91.94 291 GLY A C 1
ATOM 2285 O O . GLY A 1 291 ? 6.124 5.539 30.219 1.00 91.94 291 GLY A O 1
ATOM 2286 N N . ARG A 1 292 ? 4.212 6.586 29.732 1.00 93.75 292 ARG A N 1
ATOM 2287 C CA . ARG A 1 292 ? 4.003 5.840 28.487 1.00 93.75 292 ARG A CA 1
ATOM 2288 C C . ARG A 1 292 ? 5.058 6.204 27.445 1.00 93.75 292 ARG A C 1
ATOM 2290 O O . ARG A 1 292 ? 5.287 7.382 27.169 1.00 93.75 292 ARG A O 1
ATOM 2297 N N . VAL A 1 293 ? 5.644 5.184 26.818 1.00 93.94 293 VAL A N 1
ATOM 2298 C CA . VAL A 1 293 ? 6.581 5.364 25.706 1.00 93.94 293 VAL A CA 1
ATOM 2299 C C . VAL A 1 293 ? 5.796 5.558 24.418 1.00 93.94 293 VAL A C 1
ATOM 2301 O O . VAL A 1 293 ? 4.869 4.811 24.075 1.00 93.94 293 VAL A O 1
ATOM 2304 N N . VAL A 1 294 ? 6.197 6.569 23.677 1.00 94.75 294 VAL A N 1
ATOM 2305 C CA . VAL A 1 294 ? 5.516 7.084 22.509 1.00 94.75 294 VAL A CA 1
ATOM 2306 C C . VAL A 1 294 ? 6.502 7.187 21.362 1.00 94.75 294 VAL A C 1
ATOM 2308 O O . VAL A 1 294 ? 7.654 7.562 21.544 1.00 94.75 294 VAL A O 1
ATOM 2311 N N . LEU A 1 295 ? 6.028 6.873 20.162 1.00 94.38 295 LEU A N 1
ATOM 2312 C CA . LEU A 1 295 ? 6.764 7.082 18.928 1.00 94.38 295 LEU A CA 1
ATOM 2313 C C . LEU A 1 295 ? 6.303 8.372 18.240 1.00 94.38 295 LEU A C 1
ATOM 2315 O O . LEU A 1 295 ? 5.112 8.518 17.953 1.00 94.38 295 LEU A O 1
ATOM 2319 N N . LEU A 1 296 ? 7.237 9.263 17.914 1.00 94.25 296 LEU A N 1
ATOM 2320 C CA . LEU A 1 296 ? 6.955 10.476 17.144 1.00 94.25 296 LEU A CA 1
ATOM 2321 C C . LEU A 1 296 ? 6.819 10.141 15.650 1.00 94.25 296 LEU A C 1
ATOM 2323 O O . LEU A 1 296 ? 7.676 9.466 15.080 1.00 94.25 296 LEU A O 1
ATOM 2327 N N . LYS A 1 297 ? 5.741 10.592 14.998 1.00 92.88 297 LYS A N 1
ATOM 2328 C CA . LYS A 1 297 ? 5.495 10.371 13.556 1.00 92.88 297 LYS A CA 1
ATOM 2329 C C . LYS A 1 297 ? 5.967 11.522 12.671 1.00 92.88 297 LYS A C 1
ATOM 2331 O O . LYS A 1 297 ? 6.171 11.310 11.483 1.00 92.88 297 LYS A O 1
ATOM 2336 N N . SER A 1 298 ? 6.053 12.724 13.230 1.00 88.88 298 SER A N 1
ATOM 2337 C CA . SER A 1 298 ? 6.244 13.985 12.509 1.00 88.88 298 SER A CA 1
ATOM 2338 C C . SER A 1 298 ? 7.187 14.899 13.289 1.00 88.88 298 SER A C 1
ATOM 2340 O O . SER A 1 298 ? 7.365 14.711 14.493 1.00 88.88 298 SER A O 1
ATOM 2342 N N . GLY A 1 299 ? 7.752 15.894 12.610 1.00 88.88 299 GLY A N 1
ATOM 2343 C CA . GLY A 1 299 ? 8.661 16.880 13.186 1.00 88.88 299 GLY A CA 1
ATOM 2344 C C . GLY A 1 299 ? 10.141 16.497 13.059 1.00 88.88 299 GLY A C 1
ATOM 2345 O O . GLY A 1 299 ? 10.466 15.464 12.473 1.00 88.88 299 GLY A O 1
ATOM 2346 N N . PRO A 1 300 ? 11.044 17.317 13.622 1.00 88.81 300 PRO A N 1
ATOM 2347 C CA . PRO A 1 300 ? 12.494 17.147 13.478 1.00 88.81 300 PRO A CA 1
ATOM 2348 C C . PRO A 1 300 ? 13.010 15.831 14.075 1.00 88.81 300 PRO A C 1
ATOM 2350 O O . PRO A 1 300 ? 13.978 15.263 13.585 1.00 88.81 300 PRO A O 1
ATOM 2353 N N . HIS A 1 301 ? 12.318 15.298 15.084 1.00 90.88 301 HIS A N 1
ATOM 2354 C CA . HIS A 1 301 ? 12.649 14.019 15.718 1.00 90.88 301 HIS A CA 1
ATOM 2355 C C . HIS A 1 301 ? 11.711 12.885 15.281 1.00 90.88 301 HIS A C 1
ATOM 2357 O O . HIS A 1 301 ? 11.491 11.924 16.026 1.00 90.88 301 HIS A O 1
ATOM 2363 N N . ALA A 1 302 ? 11.124 12.983 14.082 1.00 89.94 302 ALA A N 1
ATOM 2364 C CA . ALA A 1 302 ? 10.268 11.935 13.544 1.00 89.94 302 ALA A CA 1
ATOM 2365 C C . ALA A 1 302 ? 10.998 10.587 13.572 1.00 89.94 302 ALA A C 1
ATOM 2367 O O . ALA A 1 302 ? 12.141 10.442 13.150 1.00 89.94 302 ALA A O 1
ATOM 2368 N N . GLY A 1 303 ? 10.324 9.581 14.113 1.00 88.75 303 GLY A N 1
ATOM 2369 C CA . GLY A 1 303 ? 10.846 8.234 14.219 1.00 88.75 303 GLY A CA 1
ATOM 2370 C C . GLY A 1 303 ? 11.572 7.892 15.515 1.00 88.75 303 GLY A C 1
ATOM 2371 O O . GLY A 1 303 ? 11.755 6.694 15.758 1.00 88.75 303 GLY A O 1
ATOM 2372 N N . HIS A 1 304 ? 11.888 8.879 16.351 1.00 91.50 304 HIS A N 1
ATOM 2373 C CA . HIS A 1 304 ? 12.461 8.670 17.677 1.00 91.50 304 HIS A CA 1
ATOM 2374 C C . HIS A 1 304 ? 11.361 8.374 18.703 1.00 91.50 304 HIS A C 1
ATOM 2376 O O . HIS A 1 304 ? 10.207 8.796 18.555 1.00 91.50 304 HIS A O 1
ATOM 2382 N N . ILE A 1 305 ? 11.717 7.610 19.736 1.00 94.12 305 ILE A N 1
ATOM 2383 C CA . ILE A 1 305 ? 10.830 7.357 20.874 1.00 94.12 305 ILE A CA 1
ATOM 2384 C C . ILE A 1 305 ? 11.048 8.405 21.955 1.00 94.12 305 ILE A C 1
ATOM 2386 O O . ILE A 1 305 ? 12.151 8.918 22.116 1.00 94.12 305 ILE A O 1
ATOM 2390 N N . ALA A 1 306 ? 10.004 8.683 22.716 1.00 94.56 306 ALA A N 1
ATOM 2391 C CA . ALA A 1 306 ? 10.056 9.552 23.876 1.00 94.56 306 ALA A CA 1
ATOM 2392 C C . ALA A 1 306 ? 8.977 9.146 24.888 1.00 94.56 306 ALA A C 1
ATOM 2394 O O . ALA A 1 306 ? 8.132 8.298 24.601 1.00 94.56 306 ALA A O 1
ATOM 2395 N N . VAL A 1 307 ? 9.016 9.712 26.087 1.00 94.94 307 VAL A N 1
ATOM 2396 C CA . VAL A 1 307 ? 8.125 9.371 27.200 1.00 94.94 307 VAL A CA 1
ATOM 2397 C C . VAL A 1 307 ? 7.188 10.540 27.481 1.00 94.94 307 VAL A C 1
ATOM 2399 O O . VAL A 1 307 ? 7.611 11.693 27.457 1.00 94.94 307 VAL A O 1
ATOM 2402 N N . ILE A 1 308 ? 5.917 10.256 27.771 1.00 95.19 308 ILE A N 1
ATOM 2403 C CA . ILE A 1 308 ? 4.984 11.276 28.271 1.00 95.19 308 ILE A CA 1
ATOM 2404 C C . ILE A 1 308 ? 5.364 11.622 29.715 1.00 95.19 308 ILE A C 1
ATOM 2406 O O . ILE A 1 308 ? 5.191 10.804 30.618 1.00 95.19 308 ILE A O 1
ATOM 2410 N N . ALA A 1 309 ? 5.868 12.835 29.935 1.00 93.50 309 ALA A N 1
ATOM 2411 C CA . ALA A 1 309 ? 6.201 13.347 31.264 1.00 93.50 309 ALA A CA 1
ATOM 2412 C C . ALA A 1 309 ? 4.971 13.948 31.962 1.00 93.50 309 ALA A C 1
ATOM 2414 O O . ALA A 1 309 ? 4.786 13.796 33.171 1.00 93.50 309 ALA A O 1
ATOM 2415 N N . GLU A 1 310 ? 4.114 14.625 31.194 1.00 93.50 310 GLU A N 1
ATOM 2416 C CA . GLU A 1 310 ? 2.903 15.264 31.701 1.00 93.50 310 GLU A CA 1
ATOM 2417 C C . GLU A 1 310 ? 1.834 15.404 30.612 1.00 93.50 310 GLU A C 1
ATOM 2419 O O . GLU A 1 310 ? 2.137 15.621 29.441 1.00 93.50 310 GLU A O 1
ATOM 2424 N N . ILE A 1 311 ? 0.568 15.299 31.006 1.00 93.88 311 ILE A N 1
ATOM 2425 C CA . ILE A 1 311 ? -0.598 15.514 30.146 1.00 93.88 311 ILE A CA 1
ATOM 2426 C C . ILE A 1 311 ? -1.031 16.969 30.333 1.00 93.88 311 ILE A C 1
ATOM 2428 O O . ILE A 1 311 ? -1.371 17.357 31.449 1.00 93.88 311 ILE A O 1
ATOM 2432 N N . ILE A 1 312 ? -1.001 17.768 29.262 1.00 92.19 312 ILE A N 1
ATOM 2433 C CA . ILE A 1 312 ? -1.435 19.173 29.316 1.00 92.19 312 ILE A CA 1
ATOM 2434 C C . ILE A 1 312 ? -2.951 19.238 29.135 1.00 92.19 312 ILE A C 1
ATOM 2436 O O . ILE A 1 312 ? -3.667 19.772 29.974 1.00 92.19 312 ILE A O 1
ATOM 2440 N N . ASP A 1 313 ? -3.434 18.690 28.022 1.00 92.50 313 ASP A N 1
ATOM 2441 C CA . ASP A 1 313 ? -4.843 18.692 27.645 1.00 92.50 313 ASP A CA 1
ATOM 2442 C C . ASP A 1 313 ? -5.185 17.433 26.820 1.00 92.50 313 ASP A C 1
ATOM 2444 O O . ASP A 1 313 ? -4.392 16.492 26.722 1.00 92.50 313 ASP A O 1
ATOM 2448 N N . HIS A 1 314 ? -6.382 17.405 26.227 1.00 89.69 314 HIS A N 1
ATOM 2449 C CA . HIS A 1 314 ? -6.883 16.299 25.399 1.00 89.69 314 HIS A CA 1
ATOM 2450 C C . HIS A 1 314 ? -6.221 16.196 24.018 1.00 89.69 314 HIS A C 1
ATOM 2452 O O . HIS A 1 314 ? -6.412 15.197 23.327 1.00 89.69 314 HIS A O 1
ATOM 2458 N N . ASN A 1 315 ? -5.456 17.206 23.606 1.00 93.69 315 ASN A N 1
ATOM 2459 C CA . ASN A 1 315 ? -4.823 17.303 22.297 1.00 93.69 315 ASN A CA 1
ATOM 2460 C C . ASN A 1 315 ? -3.296 17.169 22.350 1.00 93.69 315 ASN A C 1
ATOM 2462 O O . ASN A 1 315 ? -2.720 16.784 21.330 1.00 93.69 315 ASN A O 1
ATOM 2466 N N . ARG A 1 316 ? -2.633 17.462 23.478 1.00 94.44 316 ARG A N 1
ATOM 2467 C CA . ARG A 1 316 ? -1.165 17.444 23.608 1.00 94.44 316 ARG A CA 1
ATOM 2468 C C . ARG A 1 316 ? -0.656 17.042 24.998 1.00 94.44 316 ARG A C 1
ATOM 2470 O O . ARG A 1 316 ? -1.314 17.256 26.017 1.00 94.44 316 ARG A O 1
ATOM 2477 N N . ALA A 1 317 ? 0.573 16.533 25.020 1.00 95.00 317 ALA A N 1
ATOM 2478 C CA . ALA A 1 317 ? 1.336 16.197 26.221 1.00 95.00 317 ALA A CA 1
ATOM 2479 C C . ALA A 1 317 ? 2.744 16.800 26.170 1.00 95.00 317 ALA A C 1
ATOM 2481 O O . ALA A 1 317 ? 3.276 17.053 25.091 1.00 95.00 317 ALA A O 1
ATOM 2482 N N . ILE A 1 318 ? 3.369 16.975 27.335 1.00 95.00 318 ILE A N 1
ATOM 2483 C CA . ILE A 1 318 ? 4.812 17.198 27.433 1.00 95.00 318 ILE A CA 1
ATOM 2484 C C . ILE A 1 318 ? 5.501 15.852 27.246 1.00 95.00 318 ILE A C 1
ATOM 2486 O O . ILE A 1 318 ? 5.280 14.906 28.007 1.00 95.00 318 ILE A O 1
ATOM 2490 N N . VAL A 1 319 ? 6.340 15.787 26.223 1.00 94.56 319 VAL A N 1
ATOM 2491 C CA . VAL A 1 319 ? 7.104 14.605 25.846 1.00 94.56 319 VAL A CA 1
ATOM 2492 C C . VAL A 1 319 ? 8.585 14.893 26.055 1.00 94.56 319 VAL A C 1
ATOM 2494 O O . VAL A 1 319 ? 9.041 16.002 25.782 1.00 94.56 319 VAL A O 1
ATOM 2497 N N . ASP A 1 320 ? 9.322 13.903 26.550 1.00 94.69 320 ASP A N 1
ATOM 2498 C CA . ASP A 1 320 ? 10.749 14.015 26.850 1.00 94.69 320 ASP A CA 1
ATOM 2499 C C . ASP A 1 320 ? 11.479 12.706 26.512 1.00 94.69 320 ASP A C 1
ATOM 2501 O O . ASP A 1 320 ? 10.982 11.611 26.794 1.00 94.69 320 ASP A O 1
ATOM 2505 N N . GLY A 1 321 ? 12.642 12.802 25.873 1.00 92.31 321 GLY A N 1
ATOM 2506 C CA . GLY A 1 321 ? 13.440 11.659 25.433 1.00 92.31 321 GLY A CA 1
ATOM 2507 C C . GLY A 1 321 ? 14.935 11.930 25.582 1.00 92.31 321 GLY A C 1
ATOM 2508 O O . GLY A 1 321 ? 15.627 12.037 24.569 1.00 92.31 321 GLY A O 1
ATOM 2509 N N . PRO A 1 322 ? 15.459 12.005 26.820 1.00 88.62 322 PRO A N 1
ATOM 2510 C CA . PRO A 1 322 ? 16.848 12.390 27.078 1.00 88.62 322 PRO A CA 1
ATOM 2511 C C . PRO A 1 322 ? 17.862 11.426 26.442 1.00 88.62 322 PRO A C 1
ATOM 2513 O O . PRO A 1 322 ? 18.866 11.858 25.891 1.00 88.62 322 PRO A O 1
ATOM 2516 N N . THR A 1 323 ? 17.576 10.120 26.434 1.00 87.94 323 THR A N 1
ATOM 2517 C CA . THR A 1 323 ? 18.449 9.095 25.830 1.00 87.94 323 THR A CA 1
ATOM 2518 C C . THR A 1 323 ? 18.336 9.033 24.300 1.00 87.94 323 THR A C 1
ATOM 2520 O O . THR A 1 323 ? 19.223 8.520 23.628 1.00 87.94 323 THR A O 1
ATOM 2523 N N . THR A 1 324 ? 17.231 9.519 23.731 1.00 86.12 324 THR A N 1
ATOM 2524 C CA . THR A 1 324 ? 16.924 9.451 22.291 1.00 86.12 324 THR A CA 1
ATOM 2525 C C . THR A 1 324 ? 17.116 10.782 21.569 1.00 86.12 324 THR A C 1
ATOM 2527 O O . THR A 1 324 ? 16.818 10.872 20.380 1.00 86.12 324 THR A O 1
ATOM 2530 N N . GLY A 1 325 ? 17.610 11.808 22.268 1.00 86.75 325 GLY A N 1
ATOM 2531 C CA . GLY A 1 325 ? 17.871 13.135 21.711 1.00 86.75 325 GLY A CA 1
ATOM 2532 C C . GLY A 1 325 ? 16.614 13.970 21.453 1.00 86.75 325 GLY A C 1
ATOM 2533 O O . GLY A 1 325 ? 16.683 14.959 20.727 1.00 86.75 325 GLY A O 1
ATOM 2534 N N . VAL A 1 326 ? 15.464 13.583 22.015 1.00 92.12 326 VAL A N 1
ATOM 2535 C CA . VAL A 1 326 ? 14.222 14.360 21.910 1.00 92.12 326 VAL A CA 1
ATOM 2536 C C . VAL A 1 326 ? 14.173 15.360 23.069 1.00 92.12 326 VAL A C 1
ATOM 2538 O O . VAL A 1 326 ? 14.079 14.924 24.220 1.00 92.12 326 VAL A O 1
ATOM 2541 N N . PRO A 1 327 ? 14.197 16.679 22.805 1.00 93.12 327 PRO A N 1
ATOM 2542 C CA . PRO A 1 327 ? 14.115 17.681 23.857 1.00 93.12 327 PRO A CA 1
ATOM 2543 C C . PRO A 1 327 ? 12.726 17.684 24.501 1.00 93.12 327 PRO A C 1
ATOM 2545 O O . PRO A 1 327 ? 11.721 17.366 23.854 1.00 93.12 327 PRO A O 1
ATOM 2548 N N . ARG A 1 328 ? 12.663 18.102 25.769 1.00 94.25 328 ARG A N 1
ATOM 2549 C CA . ARG A 1 328 ? 11.403 18.283 26.493 1.00 94.25 328 ARG A CA 1
ATOM 2550 C C . ARG A 1 328 ? 10.561 19.361 25.814 1.00 94.25 328 ARG A C 1
ATOM 2552 O O . ARG A 1 328 ? 10.909 20.537 25.848 1.00 94.25 328 ARG A O 1
ATOM 2559 N N . GLN A 1 329 ? 9.437 18.968 25.229 1.00 94.06 329 GLN A N 1
ATOM 2560 C CA . GLN A 1 329 ? 8.567 19.882 24.487 1.00 94.06 329 GLN A CA 1
ATOM 2561 C C . GLN A 1 329 ? 7.098 19.470 24.566 1.00 94.06 329 GLN A C 1
ATOM 2563 O O . GLN A 1 329 ? 6.764 18.315 24.835 1.00 94.06 329 GLN A O 1
ATOM 2568 N N . SER A 1 330 ? 6.208 20.425 24.297 1.00 94.69 330 SER A N 1
ATOM 2569 C CA . SER A 1 330 ? 4.785 20.148 24.091 1.00 94.69 330 SER A CA 1
ATOM 2570 C C . SER A 1 330 ? 4.582 19.505 22.721 1.00 94.69 330 SER A C 1
ATOM 2572 O O . SER A 1 330 ? 5.020 20.052 21.710 1.00 94.69 330 SER A O 1
ATOM 2574 N N . PHE A 1 331 ? 3.922 18.347 22.674 1.00 95.12 331 PHE A N 1
ATOM 2575 C CA . PHE A 1 331 ? 3.729 17.590 21.443 1.00 95.12 331 PHE A CA 1
ATOM 2576 C C . PHE A 1 331 ? 2.287 17.057 21.315 1.00 95.12 331 PHE A C 1
ATOM 2578 O O . PHE A 1 331 ? 1.758 16.454 22.255 1.00 95.12 331 PHE A O 1
ATOM 2585 N N . PRO A 1 332 ? 1.615 17.262 20.165 1.00 95.38 332 PRO A N 1
ATOM 2586 C CA . PRO A 1 332 ? 0.213 16.890 19.981 1.00 95.38 332 PRO A CA 1
ATOM 2587 C C . PRO A 1 332 ? 0.010 15.387 19.727 1.00 95.38 332 PRO A C 1
ATOM 2589 O O . PRO A 1 332 ? 0.747 14.760 18.960 1.00 95.38 332 PRO A O 1
ATOM 2592 N N . TYR A 1 333 ? -1.069 14.810 20.271 1.00 93.62 333 TYR A N 1
ATOM 2593 C CA . TYR A 1 333 ? -1.377 13.377 20.165 1.00 93.62 333 TYR A CA 1
ATOM 2594 C C . TYR A 1 333 ? -1.576 12.891 18.723 1.00 93.62 333 TYR A C 1
ATOM 2596 O O . TYR A 1 333 ? -1.292 11.737 18.403 1.00 93.62 333 TYR A O 1
ATOM 2604 N N . ARG A 1 334 ? -2.024 13.777 17.824 1.00 93.38 334 ARG A N 1
ATOM 2605 C CA . ARG A 1 334 ? -2.229 13.467 16.397 1.00 93.38 334 ARG A CA 1
ATOM 2606 C C . ARG A 1 334 ? -0.938 13.033 15.698 1.00 93.38 334 ARG A C 1
ATOM 2608 O O . ARG A 1 334 ? -0.977 12.200 14.793 1.00 93.38 334 ARG A O 1
ATOM 2615 N N . HIS A 1 335 ? 0.203 13.566 16.131 1.00 93.62 335 HIS A N 1
ATOM 2616 C CA . HIS A 1 335 ? 1.506 13.325 15.514 1.00 93.62 335 HIS A CA 1
ATOM 2617 C C . HIS A 1 335 ? 2.342 12.271 16.242 1.00 93.62 335 HIS A C 1
ATOM 2619 O O . HIS A 1 335 ? 3.519 12.095 15.932 1.00 93.62 335 HIS A O 1
ATOM 2625 N N . LEU A 1 336 ? 1.750 11.538 17.183 1.00 92.56 336 LEU A N 1
ATOM 2626 C CA . LEU A 1 336 ? 2.445 10.516 17.951 1.00 92.56 336 LEU A CA 1
ATOM 2627 C C . LEU A 1 336 ? 1.694 9.183 17.946 1.00 92.56 336 LEU A C 1
ATOM 2629 O O . LEU A 1 336 ? 0.578 9.051 17.438 1.00 92.56 336 LEU A O 1
ATOM 2633 N N . SER A 1 337 ? 2.342 8.120 18.408 1.00 93.56 337 SER A N 1
ATOM 2634 C CA . SER A 1 337 ? 1.733 6.794 18.519 1.00 93.56 337 SER A CA 1
ATOM 2635 C C . SER A 1 337 ? 2.126 6.104 19.801 1.00 93.56 337 SER A C 1
ATOM 2637 O O . SER A 1 337 ? 3.306 5.950 20.099 1.00 93.56 337 SER A O 1
ATOM 2639 N N . LEU A 1 338 ? 1.112 5.651 20.533 1.00 93.50 338 LEU A N 1
ATOM 2640 C CA . LEU A 1 338 ? 1.295 4.952 21.793 1.00 93.50 338 LEU A CA 1
ATOM 2641 C C . LEU A 1 338 ? 1.881 3.562 21.538 1.00 93.50 338 LEU A C 1
ATOM 2643 O O . LEU A 1 338 ? 1.317 2.743 20.793 1.00 93.50 338 LEU A O 1
ATOM 2647 N N . THR A 1 339 ? 3.014 3.292 22.177 1.00 92.19 339 THR A N 1
ATOM 2648 C CA . THR A 1 339 ? 3.636 1.971 22.153 1.00 92.19 339 THR A CA 1
ATOM 2649 C C . THR A 1 339 ? 3.099 1.107 23.306 1.00 92.19 339 THR A C 1
ATOM 2651 O O . THR A 1 339 ? 2.446 1.611 24.225 1.00 92.19 339 THR A O 1
ATOM 2654 N N . PRO A 1 340 ? 3.305 -0.220 23.271 1.00 89.88 340 PRO A N 1
ATOM 2655 C CA . PRO A 1 340 ? 2.963 -1.089 24.398 1.00 89.88 340 PRO A CA 1
ATOM 2656 C C . PRO A 1 340 ? 3.822 -0.854 25.648 1.00 89.88 340 PRO A C 1
ATOM 2658 O O . PRO A 1 340 ? 3.431 -1.294 26.720 1.00 89.88 340 PRO A O 1
ATOM 2661 N N . LEU A 1 341 ? 4.980 -0.203 25.509 1.00 91.19 341 LEU A N 1
ATOM 2662 C CA . LEU A 1 341 ? 5.928 0.005 26.598 1.00 91.19 341 LEU A CA 1
ATOM 2663 C C . LEU A 1 341 ? 5.494 1.205 27.447 1.00 91.19 341 LEU A C 1
ATOM 2665 O O . LEU A 1 341 ? 5.170 2.265 26.909 1.00 91.19 341 LEU A O 1
ATOM 2669 N N . ALA A 1 342 ? 5.509 1.043 28.765 1.00 90.38 342 ALA A N 1
ATOM 2670 C CA . ALA A 1 342 ? 5.246 2.098 29.734 1.00 90.38 342 ALA A CA 1
ATOM 2671 C C . ALA A 1 342 ? 6.196 1.933 30.921 1.00 90.38 342 ALA A C 1
ATOM 2673 O O . ALA A 1 342 ? 6.444 0.806 31.350 1.00 90.38 342 ALA A O 1
ATOM 2674 N N . LEU A 1 343 ? 6.714 3.051 31.426 1.00 87.50 343 LEU A N 1
ATOM 2675 C CA . LEU A 1 343 ? 7.492 3.093 32.656 1.00 87.50 343 LEU A CA 1
ATOM 2676 C C . LEU A 1 343 ? 6.556 2.896 33.845 1.00 87.50 343 LEU A C 1
ATOM 2678 O O . LEU A 1 343 ? 5.509 3.534 33.933 1.00 87.50 343 LEU A O 1
ATOM 2682 N N . THR A 1 344 ? 6.941 2.022 34.769 1.00 81.56 344 THR A N 1
ATOM 2683 C CA . THR A 1 344 ? 6.039 1.581 35.846 1.00 81.56 344 THR A CA 1
ATOM 2684 C C . THR A 1 344 ? 5.820 2.622 36.943 1.00 81.56 344 THR A C 1
ATOM 2686 O O . THR A 1 344 ? 4.757 2.648 37.559 1.00 81.56 344 THR A O 1
ATOM 2689 N N . LYS A 1 345 ? 6.820 3.465 37.227 1.00 79.19 345 LYS A N 1
ATOM 2690 C CA . LYS A 1 345 ? 6.789 4.420 38.347 1.00 79.19 345 LYS A CA 1
ATOM 2691 C C . LYS A 1 345 ? 7.442 5.748 37.969 1.00 79.19 345 LYS A C 1
ATOM 2693 O O . LYS A 1 345 ? 8.520 6.072 38.463 1.00 79.19 345 LYS A O 1
ATOM 2698 N N . LEU A 1 346 ? 6.798 6.513 37.088 1.00 84.44 346 LEU A N 1
ATOM 2699 C CA . LEU A 1 346 ? 7.213 7.885 36.796 1.00 84.44 346 LEU A CA 1
ATOM 2700 C C . LEU A 1 346 ? 6.277 8.881 37.508 1.00 84.44 346 LEU A C 1
ATOM 2702 O O . LEU A 1 346 ? 5.073 8.852 37.246 1.00 84.44 346 LEU A O 1
ATOM 2706 N N . PRO A 1 347 ? 6.783 9.761 38.395 1.00 85.69 347 PRO A N 1
ATOM 2707 C CA . PRO A 1 347 ? 5.955 10.805 38.988 1.00 85.69 347 PRO A CA 1
ATOM 2708 C C . PRO A 1 347 ? 5.508 11.806 37.914 1.00 85.69 347 PRO A C 1
ATOM 2710 O O . PRO A 1 347 ? 6.232 12.079 36.953 1.00 85.69 347 PRO A O 1
ATOM 2713 N N . ARG A 1 348 ? 4.307 12.371 38.077 1.00 86.75 348 ARG A N 1
ATOM 2714 C CA . ARG A 1 348 ? 3.780 13.383 37.152 1.00 86.75 348 ARG A CA 1
ATOM 2715 C C . ARG A 1 348 ? 4.719 14.588 37.089 1.00 86.75 348 ARG A C 1
ATOM 2717 O O . ARG A 1 348 ? 5.123 15.106 38.124 1.00 86.75 348 ARG A O 1
ATOM 2724 N N . GLY A 1 349 ? 5.052 15.025 35.875 1.00 84.81 349 GLY A N 1
ATOM 2725 C CA . GLY A 1 349 ? 5.912 16.189 35.659 1.00 84.81 349 GLY A CA 1
ATOM 2726 C C . GLY A 1 349 ? 7.404 15.933 35.897 1.00 84.81 349 GLY A C 1
ATOM 2727 O O . GLY A 1 349 ? 8.170 16.896 35.908 1.00 84.81 349 GLY A O 1
ATOM 2728 N N . ALA A 1 350 ? 7.837 14.670 36.048 1.00 87.81 350 ALA A N 1
ATOM 2729 C CA . ALA A 1 350 ? 9.236 14.297 36.279 1.00 87.81 350 ALA A CA 1
ATOM 2730 C C . ALA A 1 350 ? 10.219 15.043 35.357 1.00 87.81 350 ALA A C 1
ATOM 2732 O O . ALA A 1 350 ? 9.981 15.178 34.156 1.00 87.81 350 ALA A O 1
ATOM 2733 N N . GLY A 1 351 ? 11.331 15.526 35.917 1.00 88.75 351 GLY A N 1
ATOM 2734 C CA . GLY A 1 351 ? 12.411 16.172 35.163 1.00 88.75 351 GLY A CA 1
ATOM 2735 C C . GLY A 1 351 ? 13.174 15.194 34.261 1.00 88.75 351 GLY A C 1
ATOM 2736 O O . GLY A 1 351 ? 13.198 13.990 34.528 1.00 88.75 351 GLY A O 1
ATOM 2737 N N . SER A 1 352 ? 13.859 15.710 33.237 1.00 90.50 352 SER A N 1
ATOM 2738 C CA . SER A 1 352 ? 14.592 14.900 32.247 1.00 90.50 352 SER A CA 1
ATOM 2739 C C . SER A 1 352 ? 15.620 13.960 32.884 1.00 90.50 352 SER A C 1
ATOM 2741 O O . SER A 1 352 ? 15.716 12.801 32.493 1.00 90.50 352 SER A O 1
ATOM 2743 N N . GLY A 1 353 ? 16.313 14.398 33.943 1.00 89.88 353 GLY A N 1
ATOM 2744 C CA . GLY A 1 353 ? 17.268 13.549 34.667 1.00 89.88 353 GLY A CA 1
ATOM 2745 C C . GLY A 1 353 ? 16.625 12.353 35.386 1.00 89.88 353 GLY A C 1
ATOM 2746 O O . GLY A 1 353 ? 17.232 11.290 35.482 1.00 89.88 353 GLY A O 1
ATOM 2747 N N . VAL A 1 354 ? 15.382 12.485 35.864 1.00 90.06 354 VAL A N 1
ATOM 2748 C CA . VAL A 1 354 ? 14.638 11.369 36.482 1.00 90.06 354 VAL A CA 1
ATOM 2749 C C . VAL A 1 354 ? 14.163 10.393 35.407 1.00 90.06 354 VAL A C 1
ATOM 2751 O O . VAL A 1 354 ? 14.284 9.180 35.575 1.00 90.06 354 VAL A O 1
ATOM 2754 N N . ILE A 1 355 ? 13.674 10.924 34.283 1.00 90.56 355 ILE A N 1
ATOM 2755 C CA . ILE A 1 355 ? 13.245 10.129 33.128 1.00 90.56 355 ILE A CA 1
ATOM 2756 C C . ILE A 1 355 ? 14.421 9.323 32.569 1.00 90.56 355 ILE A C 1
ATOM 2758 O O . ILE A 1 355 ? 14.265 8.132 32.313 1.00 90.56 355 ILE A O 1
ATOM 2762 N N . GLN A 1 356 ? 15.602 9.932 32.451 1.00 91.19 356 GLN A N 1
ATOM 2763 C CA . GLN A 1 356 ? 16.816 9.259 31.996 1.00 91.19 356 GLN A CA 1
ATOM 2764 C C . GLN A 1 356 ? 17.186 8.076 32.900 1.00 91.19 356 GLN A C 1
ATOM 2766 O O . GLN A 1 356 ? 17.299 6.950 32.418 1.00 91.19 356 GLN A O 1
ATOM 2771 N N . LYS A 1 357 ? 17.269 8.302 34.219 1.00 91.00 357 LYS A N 1
ATOM 2772 C CA . LYS A 1 357 ? 17.571 7.240 35.194 1.00 91.00 357 LYS A CA 1
ATOM 2773 C C . LYS A 1 357 ? 16.579 6.079 35.109 1.00 91.00 357 LYS A C 1
ATOM 2775 O O . LYS A 1 357 ? 16.975 4.921 35.209 1.00 91.00 357 LYS A O 1
ATOM 2780 N N . GLN A 1 358 ? 15.291 6.368 34.920 1.00 90.25 358 GLN A N 1
ATOM 2781 C CA . GLN A 1 358 ? 14.265 5.328 34.831 1.00 90.25 358 GLN A CA 1
ATOM 2782 C C . GLN A 1 358 ? 14.301 4.580 33.487 1.00 90.25 358 GLN A C 1
ATOM 2784 O O . GLN A 1 358 ? 14.117 3.363 33.462 1.00 90.25 358 GLN A O 1
ATOM 2789 N N . LEU A 1 359 ? 14.572 5.278 32.379 1.00 89.56 359 LEU A N 1
ATOM 2790 C CA . LEU A 1 359 ? 14.749 4.671 31.056 1.00 89.56 359 LEU A CA 1
ATOM 2791 C C . LEU A 1 359 ? 15.928 3.694 31.032 1.00 89.56 359 LEU A C 1
ATOM 2793 O O . LEU A 1 359 ? 15.787 2.602 30.474 1.00 89.56 359 LEU A O 1
ATOM 2797 N N . GLU A 1 360 ? 17.044 4.081 31.655 1.00 90.50 360 GLU A N 1
ATOM 2798 C CA . GLU A 1 360 ? 18.242 3.254 31.828 1.00 90.50 360 GLU A CA 1
ATOM 2799 C C . GLU A 1 360 ? 17.954 2.063 32.752 1.00 90.50 360 GLU A C 1
ATOM 2801 O O . GLU A 1 360 ? 18.204 0.919 32.377 1.00 90.50 360 GLU A O 1
ATOM 2806 N N . LYS A 1 361 ? 17.315 2.299 33.907 1.00 90.06 361 LYS A N 1
ATOM 2807 C CA . LYS A 1 361 ? 16.951 1.246 34.869 1.00 90.06 361 LYS A CA 1
ATOM 2808 C C . LYS A 1 361 ? 16.034 0.171 34.280 1.00 90.06 361 LYS A C 1
ATOM 2810 O O . LYS A 1 361 ? 16.194 -1.007 34.586 1.00 90.06 361 LYS A O 1
ATOM 2815 N N . GLU A 1 362 ? 15.057 0.556 33.462 1.00 89.38 362 GLU A N 1
ATOM 2816 C CA . GLU A 1 362 ? 14.133 -0.390 32.820 1.00 89.38 362 GLU A CA 1
ATOM 2817 C C . GLU A 1 362 ? 14.637 -0.901 31.452 1.00 89.38 362 GLU A C 1
ATOM 2819 O O . GLU A 1 362 ? 13.945 -1.699 30.808 1.00 89.38 362 GLU A O 1
ATOM 2824 N N . ALA A 1 363 ? 15.827 -0.466 31.005 1.00 88.88 363 ALA A N 1
ATOM 2825 C CA . ALA A 1 363 ? 16.418 -0.766 29.694 1.00 88.88 363 ALA A CA 1
ATOM 2826 C C . ALA A 1 363 ? 15.412 -0.582 28.538 1.00 88.88 363 ALA A C 1
ATOM 2828 O O . ALA A 1 363 ? 15.281 -1.399 27.620 1.00 88.88 363 ALA A O 1
ATOM 2829 N N . THR A 1 364 ? 14.635 0.500 28.603 1.00 87.06 364 THR A N 1
ATOM 2830 C CA . THR A 1 364 ? 13.441 0.682 27.761 1.00 87.06 364 THR A CA 1
ATOM 2831 C C . THR A 1 364 ? 13.794 0.835 26.282 1.00 87.06 364 THR A C 1
ATOM 2833 O O . THR A 1 364 ? 13.084 0.318 25.417 1.00 87.06 364 THR A O 1
ATOM 2836 N N . VAL A 1 365 ? 14.918 1.493 25.982 1.00 88.06 365 VAL A N 1
ATOM 2837 C CA . VAL A 1 365 ? 15.419 1.671 24.610 1.00 88.06 365 VAL A CA 1
ATOM 2838 C C . VAL A 1 365 ? 15.817 0.325 23.999 1.00 88.06 365 VAL A C 1
ATOM 2840 O O . VAL A 1 365 ? 15.477 0.036 22.853 1.00 88.06 365 VAL A O 1
ATOM 2843 N N . GLU A 1 366 ? 16.452 -0.557 24.772 1.00 91.00 366 GLU A N 1
ATOM 2844 C CA . GLU A 1 366 ? 16.788 -1.902 24.304 1.00 91.00 366 GLU A CA 1
ATOM 2845 C C . GLU A 1 366 ? 15.539 -2.749 24.055 1.00 91.00 366 GLU A C 1
ATOM 2847 O O . GLU A 1 366 ? 15.441 -3.430 23.031 1.00 91.00 366 GLU A O 1
ATOM 2852 N N . ARG A 1 367 ? 14.553 -2.684 24.961 1.00 91.38 367 ARG A N 1
ATOM 2853 C CA . ARG A 1 367 ? 13.253 -3.354 24.782 1.00 91.38 367 ARG A CA 1
ATOM 2854 C C . ARG A 1 367 ? 12.534 -2.850 23.535 1.00 91.38 367 ARG A C 1
ATOM 2856 O O . ARG A 1 367 ? 11.947 -3.647 22.802 1.00 91.38 367 ARG A O 1
ATOM 2863 N N . TRP A 1 368 ? 12.607 -1.547 23.266 1.00 92.75 368 TRP A N 1
ATOM 2864 C CA . TRP A 1 368 ? 12.093 -0.967 22.033 1.00 92.75 368 TRP A CA 1
ATOM 2865 C C . TRP A 1 368 ? 12.820 -1.526 20.810 1.00 92.75 368 TRP A C 1
ATOM 2867 O O . TRP A 1 368 ? 12.155 -2.039 19.915 1.00 92.75 368 TRP A O 1
ATOM 2877 N N . ASN A 1 369 ? 14.153 -1.523 20.790 1.00 90.56 369 ASN A N 1
ATOM 2878 C CA . ASN A 1 369 ? 14.949 -2.006 19.656 1.00 90.56 369 ASN A CA 1
ATOM 2879 C C . ASN A 1 369 ? 14.759 -3.509 19.380 1.00 90.56 369 ASN A C 1
ATOM 2881 O O . ASN A 1 369 ? 14.747 -3.930 18.222 1.00 90.56 369 ASN A O 1
ATOM 2885 N N . LYS A 1 370 ? 14.533 -4.319 20.423 1.00 92.81 370 LYS A N 1
ATOM 2886 C CA . LYS A 1 370 ? 14.182 -5.748 20.305 1.00 92.81 370 LYS A CA 1
ATOM 2887 C C . LYS A 1 370 ? 12.749 -5.978 19.814 1.00 92.81 370 LYS A C 1
ATOM 2889 O O . LYS A 1 370 ? 12.425 -7.078 19.374 1.00 92.81 370 LYS A O 1
ATOM 2894 N N . SER A 1 371 ? 11.877 -4.971 19.878 1.00 92.56 371 SER A N 1
ATOM 2895 C CA . SER A 1 371 ? 10.490 -5.115 19.440 1.00 92.56 371 SER A CA 1
ATOM 2896 C C . SER A 1 371 ? 10.395 -5.323 17.925 1.00 92.56 371 SER A C 1
ATOM 2898 O O . SER A 1 371 ? 11.097 -4.690 17.132 1.00 92.56 371 SER A O 1
ATOM 2900 N N . SER A 1 372 ? 9.442 -6.158 17.500 1.00 91.44 372 SER A N 1
ATOM 2901 C CA . SER A 1 372 ? 9.169 -6.380 16.073 1.00 91.44 372 SER A CA 1
ATOM 2902 C C . SER A 1 372 ? 8.785 -5.089 15.342 1.00 91.44 372 SER A C 1
ATOM 2904 O O . SER A 1 372 ? 8.998 -4.969 14.136 1.00 91.44 372 SER A O 1
ATOM 2906 N N . TRP A 1 373 ? 8.238 -4.104 16.062 1.00 90.88 373 TRP A N 1
ATOM 2907 C CA . TRP A 1 373 ? 7.898 -2.801 15.504 1.00 90.88 373 TRP A CA 1
ATOM 2908 C C . TRP A 1 373 ? 9.158 -2.011 15.134 1.00 90.88 373 TRP A C 1
ATOM 2910 O O . TRP A 1 373 ? 9.273 -1.567 13.989 1.00 90.88 373 TRP A O 1
ATOM 2920 N N . ALA A 1 374 ? 10.120 -1.883 16.051 1.00 90.81 374 ALA A N 1
ATOM 2921 C CA . ALA A 1 374 ? 11.378 -1.194 15.772 1.00 90.81 374 ALA A CA 1
ATOM 2922 C C . ALA A 1 374 ? 12.166 -1.891 14.653 1.00 90.81 374 ALA A C 1
ATOM 2924 O O . ALA A 1 374 ? 12.578 -1.237 13.696 1.00 90.81 374 ALA A O 1
ATOM 2925 N N . GLN A 1 375 ? 12.267 -3.224 14.696 1.00 92.44 375 GLN A N 1
ATOM 2926 C CA . GLN A 1 375 ? 12.949 -4.011 13.661 1.00 92.44 375 GLN A CA 1
ATOM 2927 C C . GLN A 1 375 ? 12.322 -3.830 12.272 1.00 92.44 375 GLN A C 1
ATOM 2929 O O . GLN A 1 375 ? 13.034 -3.641 11.285 1.00 92.44 375 GLN A O 1
ATOM 2934 N N . LYS A 1 376 ? 10.982 -3.832 12.175 1.00 92.06 376 LYS A N 1
ATOM 2935 C CA . LYS A 1 376 ? 10.278 -3.576 10.907 1.00 92.06 376 LYS A CA 1
ATOM 2936 C C . LYS A 1 376 ? 10.560 -2.177 10.374 1.00 92.06 376 LYS A C 1
ATOM 2938 O O . LYS A 1 376 ? 10.747 -2.025 9.170 1.00 92.06 376 LYS A O 1
ATOM 2943 N N . ARG A 1 377 ? 10.592 -1.162 11.243 1.00 90.19 377 ARG A N 1
ATOM 2944 C CA . ARG A 1 377 ? 10.892 0.215 10.828 1.00 90.19 377 ARG A CA 1
ATOM 2945 C C . ARG A 1 377 ? 12.325 0.352 10.333 1.00 90.19 377 ARG A C 1
ATOM 2947 O O . ARG A 1 377 ? 12.500 0.843 9.225 1.00 90.19 377 ARG A O 1
ATOM 2954 N N . ALA A 1 378 ? 13.298 -0.175 11.071 1.00 89.94 378 ALA A N 1
ATOM 2955 C CA . ALA A 1 378 ? 14.696 -0.184 10.648 1.00 89.94 378 ALA A CA 1
ATOM 2956 C C . ALA A 1 378 ? 14.881 -0.915 9.306 1.00 89.94 378 ALA A C 1
ATOM 2958 O O . ALA A 1 378 ? 15.616 -0.457 8.438 1.00 89.94 378 ALA A O 1
ATOM 2959 N N . ALA A 1 379 ? 14.166 -2.024 9.084 1.00 89.44 379 ALA A N 1
ATOM 2960 C CA . ALA A 1 379 ? 14.192 -2.726 7.803 1.00 89.44 379 ALA A CA 1
ATOM 2961 C C . ALA A 1 379 ? 13.574 -1.907 6.654 1.00 89.44 379 ALA A C 1
ATOM 2963 O O . ALA A 1 379 ? 14.069 -1.972 5.532 1.00 89.44 379 ALA A O 1
ATOM 2964 N N . ILE A 1 380 ? 12.494 -1.157 6.900 1.00 89.31 380 ILE A N 1
ATOM 2965 C CA . ILE A 1 380 ? 11.877 -0.274 5.893 1.00 89.31 380 ILE A CA 1
ATOM 2966 C C . ILE A 1 380 ? 12.796 0.904 5.574 1.00 89.31 380 ILE A C 1
ATOM 2968 O O . ILE A 1 380 ? 12.950 1.245 4.408 1.00 89.31 380 ILE A O 1
ATOM 2972 N N . GLU A 1 381 ? 13.408 1.504 6.587 1.00 89.38 381 GLU A N 1
ATOM 2973 C CA . GLU A 1 381 ? 14.340 2.617 6.430 1.00 89.38 381 GLU A CA 1
ATOM 2974 C C . GLU A 1 381 ? 15.574 2.196 5.634 1.00 89.38 381 GLU A C 1
ATOM 2976 O O . GLU A 1 381 ? 15.845 2.794 4.597 1.00 89.38 381 GLU A O 1
ATOM 2981 N N . LYS A 1 382 ? 16.201 1.070 6.004 1.00 89.00 382 LYS A N 1
ATOM 2982 C CA . LYS A 1 382 ? 17.286 0.470 5.216 1.00 89.00 382 LYS A CA 1
ATOM 2983 C C . LYS A 1 382 ? 16.867 0.195 3.777 1.00 89.00 382 LYS A C 1
ATOM 2985 O O . LYS A 1 382 ? 17.631 0.458 2.869 1.00 89.00 382 LYS A O 1
ATOM 2990 N N . ARG A 1 383 ? 15.645 -0.306 3.546 1.00 87.81 383 ARG A N 1
ATOM 2991 C CA . ARG A 1 383 ? 15.121 -0.541 2.185 1.00 87.81 383 ARG A CA 1
ATOM 2992 C C . ARG A 1 383 ? 14.940 0.744 1.385 1.00 87.81 383 ARG A C 1
ATOM 2994 O O . ARG A 1 383 ? 15.110 0.709 0.173 1.00 87.81 383 ARG A O 1
ATOM 3001 N N . ARG A 1 384 ? 14.553 1.839 2.038 1.00 88.25 384 ARG A N 1
ATOM 3002 C CA . ARG A 1 384 ? 14.404 3.149 1.394 1.00 88.25 384 ARG A CA 1
ATOM 3003 C C . ARG A 1 384 ? 15.759 3.756 1.048 1.00 88.25 384 ARG A C 1
ATOM 3005 O O . ARG A 1 384 ? 15.859 4.376 -0.001 1.00 88.25 384 ARG A O 1
ATOM 3012 N N . SER A 1 385 ? 16.772 3.538 1.887 1.00 90.81 385 SER A N 1
ATOM 3013 C CA . SER A 1 385 ? 18.131 4.031 1.656 1.00 90.81 385 SER A CA 1
ATOM 3014 C C . SER A 1 385 ? 18.941 3.200 0.657 1.00 90.81 385 SER A C 1
ATOM 3016 O O . SER A 1 385 ? 20.060 3.592 0.357 1.00 90.81 385 SER A O 1
ATOM 3018 N N . LEU A 1 386 ? 18.422 2.065 0.162 1.00 93.00 386 LEU A N 1
ATOM 3019 C CA . LEU A 1 386 ? 19.172 1.223 -0.774 1.00 93.00 386 LEU A CA 1
ATOM 3020 C C . LEU A 1 386 ? 19.397 1.931 -2.108 1.00 93.00 386 LEU A C 1
ATOM 3022 O O . LEU A 1 386 ? 18.428 2.361 -2.756 1.00 93.00 386 LEU A O 1
ATOM 3026 N N . ASN A 1 387 ? 20.657 1.930 -2.534 1.00 92.12 387 ASN A N 1
ATOM 3027 C CA . ASN A 1 387 ? 21.070 2.337 -3.872 1.00 92.12 387 ASN A CA 1
ATOM 3028 C C . ASN A 1 387 ? 20.678 1.267 -4.912 1.00 92.12 387 ASN A C 1
ATOM 3030 O O . ASN A 1 387 ? 20.388 0.121 -4.564 1.00 92.12 387 ASN A O 1
ATOM 3034 N N . ASP A 1 388 ? 20.654 1.622 -6.193 1.00 89.56 388 ASP A N 1
ATOM 3035 C CA . ASP A 1 388 ? 20.152 0.765 -7.269 1.00 89.56 388 ASP A CA 1
ATOM 3036 C C . ASP A 1 388 ? 20.907 -0.574 -7.377 1.00 89.56 388 ASP A C 1
ATOM 3038 O O . ASP A 1 388 ? 20.301 -1.648 -7.397 1.00 89.56 388 ASP A O 1
ATOM 3042 N N . PHE A 1 389 ? 22.237 -0.534 -7.259 1.00 92.81 389 PHE A N 1
ATOM 3043 C CA . PHE A 1 389 ? 23.068 -1.740 -7.194 1.00 92.81 389 PHE A CA 1
ATOM 3044 C C . PHE A 1 389 ? 22.703 -2.655 -6.009 1.00 92.81 389 PHE A C 1
ATOM 3046 O O . PHE A 1 389 ? 22.590 -3.875 -6.145 1.00 92.81 389 PHE A O 1
ATOM 3053 N N . GLU A 1 390 ? 22.444 -2.082 -4.834 1.00 92.88 390 GLU A N 1
ATOM 3054 C CA . GLU A 1 390 ? 22.056 -2.852 -3.649 1.00 92.88 390 GLU A CA 1
ATOM 3055 C C . GLU A 1 390 ? 20.648 -3.445 -3.799 1.00 92.88 390 GLU A C 1
ATOM 3057 O O . GLU A 1 390 ? 20.377 -4.554 -3.325 1.00 92.88 390 GLU A O 1
ATOM 3062 N N . ARG A 1 391 ? 19.739 -2.750 -4.500 1.00 91.44 391 ARG A N 1
ATOM 3063 C CA . ARG A 1 391 ? 18.412 -3.284 -4.844 1.00 91.44 391 ARG A CA 1
ATOM 3064 C C . ARG A 1 391 ? 18.534 -4.497 -5.761 1.00 91.44 391 ARG A C 1
ATOM 3066 O O . ARG A 1 391 ? 17.827 -5.486 -5.532 1.00 91.44 391 ARG A O 1
ATOM 3073 N N . PHE A 1 392 ? 19.449 -4.461 -6.729 1.00 92.94 392 PHE A N 1
ATOM 3074 C CA . PHE A 1 392 ? 19.760 -5.603 -7.587 1.00 92.94 392 PHE A CA 1
ATOM 3075 C C . PHE A 1 392 ? 20.333 -6.784 -6.784 1.00 92.94 392 PHE A C 1
ATOM 3077 O O . PHE A 1 392 ? 19.821 -7.902 -6.884 1.00 92.94 392 PHE A O 1
ATOM 3084 N N . ALA A 1 393 ? 21.290 -6.543 -5.883 1.00 93.25 393 ALA A N 1
ATOM 3085 C CA . ALA A 1 393 ? 21.824 -7.582 -4.996 1.00 93.25 393 ALA A CA 1
ATOM 3086 C C . ALA A 1 393 ? 20.729 -8.225 -4.115 1.00 93.25 393 ALA A C 1
ATOM 3088 O O . ALA A 1 393 ? 20.646 -9.452 -3.990 1.00 93.25 393 ALA A O 1
ATOM 3089 N N . VAL A 1 394 ? 19.816 -7.419 -3.557 1.00 93.12 394 VAL A N 1
ATOM 3090 C CA . VAL A 1 394 ? 18.655 -7.916 -2.795 1.00 93.12 394 VAL A CA 1
ATOM 3091 C C . VAL A 1 394 ? 17.703 -8.735 -3.675 1.00 93.12 394 VAL A C 1
ATOM 3093 O O . VAL A 1 394 ? 17.123 -9.717 -3.199 1.00 93.12 394 VAL A O 1
ATOM 3096 N N . MET A 1 395 ? 17.516 -8.357 -4.943 1.00 95.06 395 MET A N 1
ATOM 3097 C CA . MET A 1 395 ? 16.703 -9.111 -5.902 1.00 95.06 395 MET A CA 1
ATOM 3098 C C . MET A 1 395 ? 17.304 -10.499 -6.166 1.00 95.06 395 MET A C 1
ATOM 3100 O O . MET A 1 395 ? 16.584 -11.498 -6.057 1.00 95.06 395 MET A O 1
ATOM 3104 N N . LEU A 1 396 ? 18.614 -10.577 -6.415 1.00 95.62 396 LEU A N 1
ATOM 3105 C CA . LEU A 1 396 ? 19.333 -11.840 -6.601 1.00 95.62 396 LEU A CA 1
ATOM 3106 C C . LEU A 1 396 ? 19.243 -12.735 -5.360 1.00 95.62 396 LEU A C 1
ATOM 3108 O O . LEU A 1 396 ? 18.858 -13.901 -5.467 1.00 95.62 396 LEU A O 1
ATOM 3112 N N . ALA A 1 397 ? 19.480 -12.184 -4.166 1.00 94.31 397 ALA A N 1
ATOM 3113 C CA . ALA A 1 397 ? 19.360 -12.929 -2.912 1.00 94.31 397 ALA A CA 1
ATOM 3114 C C . ALA A 1 397 ? 17.931 -13.464 -2.680 1.00 94.31 397 ALA A C 1
ATOM 3116 O O . ALA A 1 397 ? 17.738 -14.593 -2.218 1.00 94.31 397 ALA A O 1
ATOM 3117 N N . LYS A 1 398 ? 16.897 -12.688 -3.040 1.00 93.50 398 LYS A N 1
ATOM 3118 C CA . LYS A 1 398 ? 15.498 -13.147 -2.992 1.00 93.50 398 LYS A CA 1
ATOM 3119 C C . LYS A 1 398 ? 15.220 -14.274 -3.985 1.00 93.50 398 LYS A C 1
ATOM 3121 O O . LYS A 1 398 ? 14.455 -15.176 -3.637 1.00 93.50 398 LYS A O 1
ATOM 3126 N N . LYS A 1 399 ? 15.799 -14.217 -5.191 1.00 95.56 399 LYS A N 1
ATOM 3127 C CA . LYS A 1 399 ? 15.677 -15.271 -6.209 1.00 95.56 399 LYS A CA 1
ATOM 3128 C C . LYS A 1 399 ? 16.303 -16.569 -5.698 1.00 95.56 399 LYS A C 1
ATOM 3130 O O . LYS A 1 399 ? 15.587 -17.557 -5.575 1.00 95.56 399 LYS A O 1
ATOM 3135 N N . ALA A 1 400 ? 17.550 -16.507 -5.226 1.00 95.25 400 ALA A N 1
ATOM 3136 C CA . ALA A 1 400 ? 18.251 -17.647 -4.635 1.00 95.25 400 ALA A CA 1
ATOM 3137 C C . ALA A 1 400 ? 17.459 -18.290 -3.483 1.00 95.25 400 ALA A C 1
ATOM 3139 O O . ALA A 1 400 ? 17.261 -19.505 -3.475 1.00 95.25 400 ALA A O 1
ATOM 3140 N N . ARG A 1 401 ? 16.924 -17.478 -2.555 1.00 93.81 401 ARG A N 1
ATOM 3141 C CA . ARG A 1 401 ? 16.084 -17.961 -1.443 1.00 93.81 401 ARG A CA 1
ATOM 3142 C C . ARG A 1 401 ? 14.804 -18.643 -1.926 1.00 93.81 401 ARG A C 1
ATOM 3144 O O . ARG A 1 401 ? 14.387 -19.652 -1.364 1.00 93.81 401 ARG A O 1
ATOM 3151 N N . ARG A 1 402 ? 14.135 -18.077 -2.936 1.00 94.25 402 ARG A N 1
ATOM 3152 C CA . ARG A 1 402 ? 12.909 -18.658 -3.501 1.00 94.25 402 ARG A CA 1
ATOM 3153 C C . ARG A 1 402 ? 13.198 -20.011 -4.139 1.00 94.25 402 ARG A C 1
ATOM 3155 O O . ARG A 1 402 ? 12.409 -20.932 -3.955 1.00 94.25 402 ARG A O 1
ATOM 3162 N N . ASP A 1 403 ? 14.322 -20.134 -4.831 1.00 94.75 403 ASP A N 1
ATOM 3163 C CA . ASP A 1 403 ? 14.724 -21.378 -5.479 1.00 94.75 403 ASP A CA 1
ATOM 3164 C C . ASP A 1 403 ? 15.051 -22.467 -4.449 1.00 94.75 403 ASP A C 1
ATOM 3166 O O . ASP A 1 403 ? 14.627 -23.609 -4.618 1.00 94.75 403 ASP A O 1
ATOM 3170 N N . THR A 1 404 ? 15.704 -22.123 -3.330 1.00 95.00 404 THR A N 1
ATOM 3171 C CA . THR A 1 404 ? 15.939 -23.078 -2.227 1.00 95.00 404 THR A CA 1
ATOM 3172 C C . THR A 1 404 ? 14.630 -23.567 -1.616 1.00 95.00 404 THR A C 1
ATOM 3174 O O . THR A 1 404 ? 14.444 -24.770 -1.454 1.00 95.00 404 THR A O 1
ATOM 3177 N N . VAL A 1 405 ? 13.700 -22.649 -1.332 1.00 94.00 405 VAL A N 1
ATOM 3178 C CA . VAL A 1 405 ? 12.382 -22.992 -0.771 1.00 94.00 405 VAL A CA 1
ATOM 3179 C C . VAL A 1 405 ? 11.568 -23.844 -1.747 1.00 94.00 405 VAL A C 1
ATOM 3181 O O . VAL A 1 405 ? 10.938 -24.815 -1.340 1.00 94.00 405 VAL A O 1
ATOM 3184 N N . ARG A 1 406 ? 11.594 -23.534 -3.048 1.00 92.50 406 ARG A N 1
ATOM 3185 C CA . ARG A 1 406 ? 10.925 -24.354 -4.071 1.00 92.50 406 ARG A CA 1
ATOM 3186 C C . ARG A 1 406 ? 11.489 -25.769 -4.112 1.00 92.50 406 ARG A C 1
ATOM 3188 O O . ARG A 1 406 ? 10.710 -26.713 -4.118 1.00 92.50 406 ARG A O 1
ATOM 3195 N N . LYS A 1 407 ? 12.817 -25.919 -4.077 1.00 94.06 407 LYS A N 1
ATOM 3196 C CA . LYS A 1 407 ? 13.475 -27.234 -4.031 1.00 94.06 407 LYS A CA 1
ATOM 3197 C C . LYS A 1 407 ? 13.105 -28.015 -2.767 1.00 94.06 407 LYS A C 1
ATOM 3199 O O . LYS A 1 407 ? 12.809 -29.200 -2.868 1.00 94.06 407 LYS A O 1
ATOM 3204 N N . SER A 1 408 ? 13.072 -27.373 -1.594 1.00 92.19 408 SER A N 1
ATOM 3205 C CA . SER A 1 408 ? 12.679 -28.050 -0.349 1.00 92.19 408 SER A CA 1
ATOM 3206 C C . SER A 1 408 ? 11.206 -28.459 -0.341 1.00 92.19 408 SER A C 1
ATOM 3208 O O . SER A 1 408 ? 10.886 -29.541 0.132 1.00 92.19 408 SER A O 1
ATOM 3210 N N . VAL A 1 409 ? 10.313 -27.623 -0.884 1.00 92.12 409 VAL A N 1
ATOM 3211 C CA . VAL A 1 409 ? 8.880 -27.944 -0.996 1.00 92.12 409 VAL A CA 1
ATOM 3212 C C . VAL A 1 409 ? 8.648 -29.063 -2.012 1.00 92.12 409 VAL A C 1
ATOM 3214 O O . VAL A 1 409 ? 7.890 -29.981 -1.723 1.00 92.12 409 VAL A O 1
ATOM 3217 N N . ALA A 1 410 ? 9.336 -29.046 -3.159 1.00 89.12 410 ALA A N 1
ATOM 3218 C CA . ALA A 1 410 ? 9.285 -30.134 -4.137 1.00 89.12 410 ALA A CA 1
ATOM 3219 C C . ALA A 1 410 ? 9.772 -31.461 -3.528 1.00 89.12 410 ALA A C 1
ATOM 3221 O O . ALA A 1 410 ? 9.109 -32.477 -3.668 1.00 89.12 410 ALA A O 1
ATOM 3222 N N . LYS A 1 411 ? 10.873 -31.438 -2.765 1.00 87.25 411 LYS A N 1
ATOM 3223 C CA . LYS A 1 411 ? 11.384 -32.619 -2.051 1.00 87.25 411 LYS A CA 1
ATOM 3224 C C . LYS A 1 411 ? 10.448 -33.125 -0.944 1.00 87.25 411 LYS A C 1
ATOM 3226 O O . LYS A 1 411 ? 10.509 -34.296 -0.617 1.00 87.25 411 LYS A O 1
ATOM 3231 N N . ALA A 1 412 ? 9.651 -32.252 -0.332 1.00 81.25 412 ALA A N 1
ATOM 3232 C CA . ALA A 1 412 ? 8.692 -32.630 0.708 1.00 81.25 412 ALA A CA 1
ATOM 3233 C C . ALA A 1 412 ? 7.319 -33.053 0.153 1.00 81.25 412 ALA A C 1
ATOM 3235 O O . ALA A 1 412 ? 6.485 -33.531 0.917 1.00 81.25 412 ALA A O 1
ATOM 3236 N N . SER A 1 413 ? 7.059 -32.805 -1.136 1.00 74.75 413 SER A N 1
ATOM 3237 C CA . SER A 1 413 ? 5.819 -33.189 -1.831 1.00 74.75 413 SER A CA 1
ATOM 3238 C C . SER A 1 413 ? 5.986 -34.395 -2.760 1.00 74.75 413 SER A C 1
ATOM 3240 O O . SER A 1 413 ? 4.975 -34.954 -3.179 1.00 74.75 413 SER A O 1
ATOM 3242 N N . ALA A 1 414 ? 7.229 -34.782 -3.059 1.00 57.81 414 ALA A N 1
ATOM 3243 C CA . ALA A 1 414 ? 7.612 -36.098 -3.568 1.00 57.81 414 ALA A CA 1
ATOM 3244 C C . ALA A 1 414 ? 7.838 -37.055 -2.394 1.00 57.81 414 ALA A C 1
ATOM 3246 O O . ALA A 1 414 ? 7.511 -38.250 -2.557 1.00 57.81 414 ALA A O 1
#

Secondary structure (DSSP, 8-state):
-PPPPPBPPTTHHHHHHSS-HHHHHHHHHHHHHHHHHHHHHHHHHHHHHHHTT----S-HHHHHHHHHHHHHHHHHHHHHHHHHHHHHHHHHHHHHTS--BTTS-PPPGGGTT--TT--TTHHHHHHHHHHHHHHHHHHHHHHHHHHHHHHHHHHHHHHHHHHHHHHHGGGGSHHHHHHHHHHHHHHHHHHHHHTSPP--GGG----------TT--TTTT-HHHHHHHHHHHHHHHHHHHHHH--S--TTSSHHHHHHHHHHHTT-HHHHHHHHHHHS---S------TTEEEEE-SSTTTT-EEEEEEE-SSSEEEEEEGGGTEEEEEEEGGGEEEEEEE-SSPPTT--HHHHHHHHHHTTHHHHHHHSHHHHHHHHHHHHHS--HHHHHHHHHHHHHHHHHHHHHHHHHH-

Foldseek 3Di:
DDDQFDFDPQPVLCVQVVHRVVVVLVVVLVVLLVVLVVVLVVVVVVVVVVVVPDDDPDPSVVVVVVVVVVSVVVSVVSNVVSVVVSVVVSVCCVRPVSTDHPPDPDQHPVCVPPDPPDDPCVVVVVVVVVVVVVVVVVVVVVVVVVVVVVVVVVVVVVVVVVVVCVVCVVCVDVVVVVVVVVVVVVVVVVVVVVPDDDPDCVVPPPDPDDDDDPDDDPCVPDVVSVVVVVVVVVVVVVVVVVVPDDDDDDDPVVVVVVVVVVVPPDDVVVVVVVVVVPPPPPPDLFDPDFQFKKAFCDDPLHGFIWTFQADDDPFWGFTDDLPRPDHGDIDGPVRMGTDNDGQDDHDRNDDNVVSVVSCVVVVVVVVVCPDPVVVVVVVVVVVVPDDPVRVVVVVVVVVVVVVVVVVVVVVVVD